Protein AF-A0A8H4KJX7-F1 (afdb_monomer_lite)

Secondary structure (DSSP, 8-state):
------PPPP----TTHHHHHHHHHHHHHHHHHHHHHHHHHHHHHHHHHHT-TTTGGGSHHHHGGGGGG-EEEEETTTTEEEEEEEEEEEEEE-TT--EETTEESTT--SGGGSPEE-SS-GGGGGSS--HHHHHHHHHHHHHH-SS-----SS-HHHHHHHHHHHHHHHHHHHHHHHHHHHHHHHHHH---------GGGG---EEEEEEEEEEGGGS-TT-SS---B--HHHHHHHHHHTT-EEEEEETTTTEEEEEETTEEEEEEEETTTEEEEEEEE-S----STTPPP--TTHHHHHTTEEE-TT--TTS---TTT--STTEEE-SSHHHHHHHHHHTT--HHHHHHHHTTGGG-----TTSS-TTSGGG--

Structure (mmCIF, N/CA/C/O backbone):
data_AF-A0A8H4KJX7-F1
#
_entry.id   AF-A0A8H4KJX7-F1
#
loop_
_atom_site.group_PDB
_atom_site.id
_atom_site.type_symbol
_atom_site.label_atom_id
_atom_site.label_alt_id
_atom_site.label_comp_id
_atom_site.label_asym_id
_atom_site.label_entity_id
_atom_site.label_seq_id
_atom_site.pdbx_PDB_ins_code
_atom_site.Cartn_x
_atom_site.Cartn_y
_atom_site.Cartn_z
_atom_site.occupancy
_atom_site.B_iso_or_equiv
_atom_site.auth_seq_id
_atom_site.auth_comp_id
_atom_site.auth_asym_id
_atom_site.auth_atom_id
_atom_site.pdbx_PDB_model_num
ATOM 1 N N . MET A 1 1 ? -43.373 -52.935 98.903 1.00 41.16 1 MET A N 1
ATOM 2 C CA . MET A 1 1 ? -42.764 -52.825 97.559 1.00 41.16 1 MET A CA 1
ATOM 3 C C . MET A 1 1 ? -43.385 -51.593 96.915 1.00 41.16 1 MET A C 1
ATOM 5 O O . MET A 1 1 ? -44.546 -51.647 96.556 1.00 41.16 1 MET A O 1
ATOM 9 N N . SER A 1 2 ? -42.853 -50.401 97.188 1.00 41.34 2 SER A N 1
ATOM 10 C CA . SER A 1 2 ? -41.809 -49.716 96.400 1.00 41.34 2 SER A CA 1
ATOM 11 C C . SER A 1 2 ? -42.133 -49.646 94.909 1.00 41.34 2 SER A C 1
ATOM 13 O O . SER A 1 2 ? -42.144 -50.689 94.260 1.00 41.34 2 SER A O 1
ATOM 15 N N . SER A 1 3 ? -42.398 -48.429 94.420 1.00 35.72 3 SER A N 1
ATOM 16 C CA . SER A 1 3 ? -41.686 -47.750 93.315 1.00 35.72 3 SER A CA 1
ATOM 17 C C . SER A 1 3 ? -42.506 -46.517 92.893 1.00 35.72 3 SER A C 1
ATOM 19 O O . SER A 1 3 ? -43.598 -46.672 92.365 1.00 35.72 3 SER A O 1
ATOM 21 N N . THR A 1 4 ? -42.218 -45.321 93.409 1.00 40.28 4 THR A N 1
ATOM 22 C CA . THR A 1 4 ? -41.305 -44.276 92.882 1.00 40.28 4 THR A CA 1
ATOM 23 C C . THR A 1 4 ? -41.868 -43.486 91.693 1.00 40.28 4 THR A C 1
ATOM 25 O O . THR A 1 4 ? -42.312 -44.037 90.694 1.00 40.28 4 THR A O 1
ATOM 28 N N . ALA A 1 5 ? -41.827 -42.166 91.872 1.00 51.06 5 ALA A N 1
ATOM 29 C CA . ALA A 1 5 ? -42.358 -41.093 91.048 1.00 51.06 5 ALA A CA 1
ATOM 30 C C . ALA A 1 5 ? -41.734 -40.956 89.650 1.00 51.06 5 ALA A C 1
ATOM 32 O O . ALA A 1 5 ? -40.592 -41.347 89.415 1.00 51.06 5 ALA A O 1
ATOM 33 N N . THR A 1 6 ? -42.427 -40.233 88.769 1.00 40.66 6 THR A N 1
ATOM 34 C CA . THR A 1 6 ? -41.765 -39.318 87.828 1.00 40.66 6 THR A CA 1
ATOM 35 C C . THR A 1 6 ? -42.706 -38.165 87.495 1.00 40.66 6 THR A C 1
ATOM 37 O O . THR A 1 6 ? -43.740 -38.337 86.857 1.00 40.66 6 THR A O 1
ATOM 40 N N . ALA A 1 7 ? -42.353 -36.990 88.012 1.00 46.81 7 ALA A N 1
ATOM 41 C CA . ALA A 1 7 ? -42.932 -35.714 87.636 1.00 46.81 7 ALA A CA 1
ATOM 42 C C . ALA A 1 7 ? -42.398 -35.319 86.253 1.00 46.81 7 ALA A C 1
ATOM 44 O O . ALA A 1 7 ? -41.195 -35.401 86.007 1.00 46.81 7 ALA A O 1
ATOM 45 N N . VAL A 1 8 ? -43.292 -34.885 85.370 1.00 43.03 8 VAL A N 1
ATOM 46 C CA . VAL A 1 8 ? -42.937 -34.209 84.120 1.00 43.03 8 VAL A CA 1
ATOM 47 C C . VAL A 1 8 ? -42.792 -32.723 84.452 1.00 43.03 8 VAL A C 1
ATOM 49 O O . VAL A 1 8 ? -43.757 -32.148 84.961 1.00 43.03 8 VAL A O 1
ATOM 52 N N . PRO A 1 9 ? -41.629 -32.086 84.232 1.00 46.81 9 PRO A N 1
ATOM 53 C CA . PRO A 1 9 ? -41.539 -30.646 84.333 1.00 46.81 9 PRO A CA 1
ATOM 54 C C . PRO A 1 9 ? -42.107 -30.032 83.053 1.00 46.81 9 PRO A C 1
ATOM 56 O O . PRO A 1 9 ? -41.718 -30.376 81.936 1.00 46.81 9 PRO A O 1
ATOM 59 N N . ASP A 1 10 ? -43.041 -29.116 83.254 1.00 43.88 10 ASP A N 1
ATOM 60 C CA . ASP A 1 10 ? -43.457 -28.129 82.274 1.00 43.88 10 ASP A CA 1
ATOM 61 C C . ASP A 1 10 ? -42.238 -27.255 81.933 1.00 43.88 10 ASP A C 1
ATOM 63 O O . ASP A 1 10 ? -41.620 -26.663 82.822 1.00 43.88 10 ASP A O 1
ATOM 67 N N . SER A 1 11 ? -41.835 -27.231 80.663 1.00 43.53 11 SER A N 1
ATOM 68 C CA . SER A 1 11 ? -40.740 -26.382 80.177 1.00 43.53 11 SER A CA 1
ATOM 69 C C . SER A 1 11 ? -41.329 -25.141 79.522 1.00 43.53 11 SER A C 1
ATOM 71 O O . SER A 1 11 ? -41.360 -24.984 78.306 1.00 43.53 11 SER A O 1
ATOM 73 N N . GLY A 1 12 ? -41.807 -24.238 80.374 1.00 48.34 12 GLY A N 1
ATOM 74 C CA . GLY A 1 12 ? -41.948 -22.836 80.021 1.00 48.34 12 GLY A CA 1
ATOM 75 C C . GLY A 1 12 ? -40.593 -22.128 80.111 1.00 48.34 12 GLY A C 1
ATOM 76 O O . GLY A 1 12 ? -39.916 -22.216 81.132 1.00 48.34 12 GLY A O 1
ATOM 77 N N . GLY A 1 13 ? -40.239 -21.375 79.066 1.00 46.69 13 GLY A N 1
ATOM 78 C CA . GLY A 1 13 ? -39.281 -20.266 79.158 1.00 46.69 13 GLY A CA 1
ATOM 79 C C . GLY A 1 13 ? -38.062 -20.364 78.239 1.00 46.69 13 GLY A C 1
ATOM 80 O O . GLY A 1 13 ? -37.118 -21.087 78.534 1.00 46.69 13 GLY A O 1
ATOM 81 N N . GLY A 1 14 ? -38.054 -19.551 77.174 1.00 43.34 14 GLY A N 1
ATOM 82 C CA . GLY A 1 14 ? -36.864 -19.329 76.339 1.00 43.34 14 GLY A CA 1
ATOM 83 C C . GLY A 1 14 ? -37.014 -18.415 75.108 1.00 43.34 14 GLY A C 1
ATOM 84 O O . GLY A 1 14 ? -36.043 -18.229 74.392 1.00 43.34 14 GLY A O 1
ATOM 85 N N . GLY A 1 15 ? -38.181 -17.821 74.834 1.00 49.75 15 GLY A N 1
ATOM 86 C CA . GLY A 1 15 ? -38.451 -17.077 73.586 1.00 49.75 15 GLY A CA 1
ATOM 87 C C . GLY A 1 15 ? -37.998 -15.611 73.560 1.00 49.75 15 GLY A C 1
ATOM 88 O O . GLY A 1 15 ? -38.807 -14.739 73.284 1.00 49.75 15 GLY A O 1
ATOM 89 N N . SER A 1 16 ? -36.746 -15.299 73.903 1.00 53.25 16 SER A N 1
ATOM 90 C CA . SER A 1 16 ? -36.233 -13.919 73.742 1.00 53.25 16 SER A CA 1
ATOM 91 C C . SER A 1 16 ? -34.770 -13.850 73.293 1.00 53.25 16 SER A C 1
ATOM 93 O O . SER A 1 16 ? -34.353 -12.880 72.662 1.00 53.25 16 SER A O 1
ATOM 95 N N . SER A 1 17 ? -33.979 -14.891 73.553 1.00 55.19 17 SER A N 1
ATOM 96 C CA . SER A 1 17 ? -32.623 -15.035 73.009 1.00 55.19 17 SER A CA 1
ATOM 97 C C . SER A 1 17 ? -32.609 -15.523 71.556 1.00 55.19 17 SER A C 1
ATOM 99 O O . SER A 1 17 ? -31.759 -15.067 70.792 1.00 55.19 17 SER A O 1
ATOM 101 N N . ASP A 1 18 ? -33.563 -16.374 71.166 1.00 65.31 18 ASP A N 1
ATOM 102 C CA . ASP A 1 18 ? -33.665 -16.896 69.796 1.00 65.31 18 ASP A CA 1
ATOM 103 C C . ASP A 1 18 ? -34.103 -15.809 68.806 1.00 65.31 18 ASP A C 1
ATOM 105 O O . ASP A 1 18 ? -33.448 -15.638 67.787 1.00 65.31 18 ASP A O 1
ATOM 109 N N . ASP A 1 19 ? -35.081 -14.967 69.153 1.00 73.69 19 ASP A N 1
ATOM 110 C CA . ASP A 1 19 ? -35.546 -13.871 68.284 1.00 73.69 19 ASP A CA 1
ATOM 111 C C . ASP A 1 19 ? -34.437 -12.857 67.955 1.00 73.69 19 ASP A C 1
ATOM 113 O O . ASP A 1 19 ? -34.322 -12.368 66.830 1.00 73.69 19 ASP A O 1
ATOM 117 N N . ASN A 1 20 ? -33.581 -12.542 68.935 1.00 78.81 20 ASN A N 1
ATOM 118 C CA . ASN A 1 20 ? -32.447 -11.639 68.735 1.00 78.81 20 ASN A CA 1
ATOM 119 C C . ASN A 1 20 ? -31.355 -12.288 67.876 1.00 78.81 20 ASN A C 1
ATOM 121 O O . ASN A 1 20 ? -30.760 -11.619 67.030 1.00 78.81 20 ASN A O 1
ATOM 125 N N . ALA A 1 21 ? -31.095 -13.583 68.070 1.00 83.56 21 ALA A N 1
ATOM 126 C CA . ALA A 1 21 ? -30.159 -14.333 67.243 1.00 83.56 21 ALA A CA 1
ATOM 127 C C . ALA A 1 21 ? -30.673 -14.463 65.800 1.00 83.56 21 ALA A C 1
ATOM 129 O O . ALA A 1 21 ? -29.915 -14.217 64.864 1.00 83.56 21 ALA A O 1
ATOM 130 N N . GLU A 1 22 ? -31.959 -14.755 65.608 1.00 83.94 22 GLU A N 1
ATOM 131 C CA . GLU A 1 22 ? -32.619 -14.817 64.303 1.00 83.94 22 GLU A CA 1
ATOM 132 C C . GLU A 1 22 ? -32.602 -13.464 63.586 1.00 83.94 22 GLU A C 1
ATOM 134 O O . GLU A 1 22 ? -32.264 -13.404 62.403 1.00 83.94 22 GLU A O 1
ATOM 139 N N . LEU A 1 23 ? -32.872 -12.363 64.298 1.00 88.00 23 LEU A N 1
ATOM 140 C CA . LEU A 1 23 ? -32.785 -11.012 63.743 1.00 88.00 23 LEU A CA 1
ATOM 141 C C . LEU A 1 23 ? -31.350 -10.676 63.310 1.00 88.00 23 LEU A C 1
ATOM 143 O O . LEU A 1 23 ? -31.140 -10.153 62.215 1.00 88.00 23 LEU A O 1
ATOM 147 N N . ILE A 1 24 ? -30.350 -10.999 64.138 1.00 88.31 24 ILE A N 1
ATOM 148 C CA . ILE A 1 24 ? -28.933 -10.783 63.811 1.00 88.31 24 ILE A CA 1
ATOM 149 C C . ILE A 1 24 ? -28.538 -11.617 62.589 1.00 88.31 24 ILE A C 1
ATOM 151 O O . ILE A 1 24 ? -27.906 -11.093 61.672 1.00 88.31 24 ILE A O 1
ATOM 155 N N . ILE A 1 25 ? -28.947 -12.885 62.530 1.00 89.62 25 ILE A N 1
ATOM 156 C CA . ILE A 1 25 ? -28.686 -13.769 61.388 1.00 89.62 25 ILE A CA 1
ATOM 157 C C . ILE A 1 25 ? -29.352 -13.220 60.123 1.00 89.62 25 ILE A C 1
ATOM 159 O O . ILE A 1 25 ? -28.708 -13.176 59.076 1.00 89.62 25 ILE A O 1
ATOM 163 N N . ALA A 1 26 ? -30.595 -12.741 60.205 1.00 89.38 26 ALA A N 1
ATOM 164 C CA . ALA A 1 26 ? -31.315 -12.163 59.074 1.00 89.38 26 ALA A CA 1
ATOM 165 C C . ALA A 1 26 ? -30.648 -10.878 58.555 1.00 89.38 26 ALA A C 1
ATOM 167 O O . ALA A 1 26 ? -30.474 -10.716 57.346 1.00 89.38 26 ALA A O 1
ATOM 168 N N . VAL A 1 27 ? -30.214 -9.986 59.453 1.00 91.69 27 VAL A N 1
ATOM 169 C CA . VAL A 1 27 ? -29.485 -8.760 59.088 1.00 91.69 27 VAL A CA 1
ATOM 170 C C . VAL A 1 27 ? -28.139 -9.100 58.447 1.00 91.69 27 VAL A C 1
ATOM 172 O O . VAL A 1 27 ? -27.794 -8.542 57.406 1.00 91.69 27 VAL A O 1
ATOM 175 N N . VAL A 1 28 ? -27.391 -10.047 59.017 1.00 93.88 28 VAL A N 1
ATOM 176 C CA . VAL A 1 28 ? -26.107 -10.500 58.460 1.00 93.88 28 VAL A CA 1
ATOM 177 C C . VAL A 1 28 ? -26.305 -11.152 57.089 1.00 93.88 28 VAL A C 1
ATOM 179 O O . VAL A 1 28 ? -25.575 -10.833 56.151 1.00 93.88 28 VAL A O 1
ATOM 182 N N . ALA A 1 29 ? -27.319 -12.004 56.932 1.00 93.56 29 ALA A N 1
ATOM 183 C CA . ALA A 1 29 ? -27.655 -12.634 55.658 1.00 93.56 29 ALA A CA 1
ATOM 184 C C . ALA A 1 29 ? -28.035 -11.598 54.589 1.00 93.56 29 ALA A C 1
ATOM 186 O O . ALA A 1 29 ? -27.579 -11.699 53.448 1.00 93.56 29 ALA A O 1
ATOM 187 N N . LEU A 1 30 ? -28.797 -10.563 54.959 1.00 93.50 30 LEU A N 1
ATOM 188 C CA . LEU A 1 30 ? -29.140 -9.459 54.064 1.00 93.50 30 LEU A CA 1
ATOM 189 C C . LEU A 1 30 ? -27.878 -8.731 53.587 1.00 93.50 30 LEU A C 1
ATOM 191 O O . LEU A 1 30 ? -27.696 -8.539 52.385 1.00 93.50 30 LEU A O 1
ATOM 195 N N . VAL A 1 31 ? -26.971 -8.389 54.504 1.00 94.75 31 VAL A N 1
ATOM 196 C CA . VAL A 1 31 ? -25.704 -7.724 54.166 1.00 94.75 31 VAL A CA 1
ATOM 197 C C . VAL A 1 31 ? -24.859 -8.589 53.229 1.00 94.75 31 VAL A C 1
ATOM 199 O O . VAL A 1 31 ? -24.378 -8.088 52.212 1.00 94.75 31 VAL A O 1
ATOM 202 N N . ILE A 1 32 ? -24.724 -9.889 53.516 1.00 94.50 32 ILE A N 1
ATOM 203 C CA . ILE A 1 32 ? -23.980 -10.831 52.664 1.00 94.50 32 ILE A CA 1
ATOM 204 C C . ILE A 1 32 ? -24.621 -10.929 51.275 1.00 94.50 32 ILE A C 1
ATOM 206 O O . ILE A 1 32 ? -23.902 -10.915 50.278 1.00 94.50 32 ILE A O 1
ATOM 210 N N . SER A 1 33 ? -25.953 -10.975 51.184 1.00 94.81 33 SER A N 1
ATOM 211 C CA . SER A 1 33 ? -26.663 -11.047 49.902 1.00 94.81 33 SER A CA 1
ATOM 212 C C . SER A 1 33 ? -26.452 -9.797 49.040 1.00 94.81 33 SER A C 1
ATOM 214 O O . SER A 1 33 ? -26.209 -9.917 47.840 1.00 94.81 33 SER A O 1
ATOM 216 N N . ILE A 1 34 ? -26.446 -8.604 49.646 1.00 95.44 34 ILE A N 1
ATOM 217 C CA . ILE A 1 34 ? -26.174 -7.339 48.951 1.00 95.44 34 ILE A CA 1
ATOM 218 C C . ILE A 1 34 ? -24.729 -7.312 48.447 1.00 95.44 34 ILE A C 1
ATOM 220 O O . ILE A 1 34 ? -24.482 -6.972 47.291 1.00 95.44 34 ILE A O 1
ATOM 224 N N . LEU A 1 35 ? -23.769 -7.712 49.285 1.00 94.56 35 LEU A N 1
ATOM 225 C CA . LEU A 1 35 ? -22.357 -7.792 48.906 1.00 94.56 35 LEU A CA 1
ATOM 226 C C . LEU A 1 35 ? -22.133 -8.790 47.765 1.00 94.56 35 LEU A C 1
ATOM 228 O O . LEU A 1 35 ? -21.472 -8.460 46.779 1.00 94.56 35 LEU A O 1
ATOM 232 N N . ALA A 1 36 ? -22.728 -9.979 47.863 1.00 94.94 36 ALA A N 1
ATOM 233 C CA . ALA A 1 36 ? -22.673 -10.994 46.819 1.00 94.94 36 ALA A CA 1
ATOM 234 C C . ALA A 1 36 ? -23.288 -10.488 45.506 1.00 94.94 36 ALA A C 1
ATOM 236 O O . ALA A 1 36 ? -22.715 -10.693 44.438 1.00 94.94 36 ALA A O 1
ATOM 237 N N . PHE A 1 37 ? -24.408 -9.767 45.581 1.00 94.00 37 PHE A N 1
ATOM 238 C CA . PHE A 1 37 ? -25.055 -9.170 44.417 1.00 94.00 37 PHE A CA 1
ATOM 239 C C . PHE A 1 37 ? -24.179 -8.105 43.744 1.00 94.00 37 PHE A C 1
ATOM 241 O O . PHE A 1 37 ? -24.021 -8.119 42.524 1.00 94.00 37 PHE A O 1
ATOM 248 N N . VAL A 1 38 ? -23.536 -7.225 44.519 1.00 92.88 38 VAL A N 1
ATOM 249 C CA . VAL A 1 38 ? -22.598 -6.222 43.984 1.00 92.88 38 VAL A CA 1
ATOM 250 C C . VAL A 1 38 ? -21.394 -6.890 43.316 1.00 92.88 38 VAL A C 1
ATOM 252 O O . VAL A 1 38 ? -21.005 -6.491 42.218 1.00 92.88 38 VAL A O 1
ATOM 255 N N . ILE A 1 39 ? -20.825 -7.929 43.934 1.00 93.12 39 ILE A N 1
ATOM 256 C CA . ILE A 1 39 ? -19.712 -8.689 43.349 1.00 93.12 39 ILE A CA 1
ATOM 257 C C . ILE A 1 39 ? -20.149 -9.359 42.043 1.00 93.12 39 ILE A C 1
ATOM 259 O O . ILE A 1 39 ? -19.426 -9.265 41.054 1.00 93.12 39 ILE A O 1
ATOM 263 N N . ALA A 1 40 ? -21.334 -9.970 42.004 1.00 92.88 40 ALA A N 1
ATOM 264 C CA . ALA A 1 40 ? -21.871 -10.588 40.795 1.00 92.88 40 ALA A CA 1
ATOM 265 C C . ALA A 1 40 ? -22.072 -9.561 39.667 1.00 92.88 40 ALA A C 1
ATOM 267 O O . ALA A 1 40 ? -21.720 -9.839 38.521 1.00 92.88 40 ALA A O 1
ATOM 268 N N . ILE A 1 41 ? -22.554 -8.350 39.981 1.00 89.25 41 ILE A N 1
ATOM 269 C CA . ILE A 1 41 ? -22.654 -7.254 39.006 1.00 89.25 41 ILE A CA 1
ATOM 270 C C . ILE A 1 41 ? -21.268 -6.856 38.498 1.00 89.25 41 ILE A C 1
ATOM 272 O O . ILE A 1 41 ? -21.082 -6.744 37.290 1.00 89.25 41 ILE A O 1
ATOM 276 N N . LEU A 1 42 ? -20.285 -6.660 39.381 1.00 85.81 42 LEU A N 1
ATOM 277 C CA . LEU A 1 42 ? -18.927 -6.288 38.976 1.00 85.81 42 LEU A CA 1
ATOM 278 C C . LEU A 1 42 ? -18.259 -7.380 38.132 1.00 85.81 42 LEU A C 1
ATOM 280 O O . LEU A 1 42 ? -17.605 -7.060 37.143 1.00 85.81 42 LEU A O 1
ATOM 284 N N . GLN A 1 43 ? -18.458 -8.654 38.475 1.00 88.06 43 GLN A N 1
ATOM 285 C CA . GLN A 1 43 ? -17.966 -9.793 37.698 1.00 88.06 43 GLN A CA 1
ATOM 286 C C . GLN A 1 43 ? -18.621 -9.851 36.316 1.00 88.06 43 GLN A C 1
ATOM 288 O O . GLN A 1 43 ? -17.917 -9.979 35.314 1.00 88.06 43 GLN A O 1
ATOM 293 N N . ALA A 1 44 ? -19.944 -9.680 36.241 1.00 82.31 44 ALA A N 1
ATOM 294 C CA . ALA A 1 44 ? -20.662 -9.608 34.973 1.00 82.31 44 ALA A CA 1
ATOM 295 C C . ALA A 1 44 ? -20.180 -8.421 34.125 1.00 82.31 44 ALA A C 1
ATOM 297 O O . ALA A 1 44 ? -19.955 -8.564 32.926 1.00 82.31 44 ALA A O 1
ATOM 298 N N . LEU A 1 45 ? -19.942 -7.261 34.743 1.00 78.19 45 LEU A N 1
ATOM 299 C CA . LEU A 1 45 ? -19.481 -6.051 34.062 1.00 78.19 45 LEU A CA 1
ATOM 300 C C . LEU A 1 45 ? -18.027 -6.187 33.580 1.00 78.19 45 LEU A C 1
ATOM 302 O O . LEU A 1 45 ? -17.707 -5.759 32.474 1.00 78.19 45 LEU A O 1
ATOM 306 N N . GLN A 1 46 ? -17.157 -6.846 34.350 1.00 77.44 46 GLN A N 1
ATOM 307 C CA . GLN A 1 46 ? -15.803 -7.199 33.912 1.00 77.44 46 GLN A CA 1
ATOM 308 C C . GLN A 1 46 ? -15.823 -8.164 32.720 1.00 77.44 46 GLN A C 1
ATOM 310 O O . GLN A 1 46 ? -15.126 -7.918 31.736 1.00 77.44 46 GLN A O 1
ATOM 315 N N . GLN A 1 47 ? -16.646 -9.216 32.761 1.00 74.50 47 GLN A N 1
ATOM 316 C CA . GLN A 1 47 ? -16.823 -10.143 31.633 1.00 74.50 47 GLN A CA 1
ATOM 317 C C . GLN A 1 47 ? -17.401 -9.439 30.393 1.00 74.50 47 GLN A C 1
ATOM 319 O O . GLN A 1 47 ? -16.997 -9.721 29.263 1.00 74.50 47 GLN A O 1
ATOM 324 N N . TYR A 1 48 ? -18.293 -8.473 30.609 1.00 68.69 48 TYR A N 1
ATOM 325 C CA . TYR A 1 48 ? -18.916 -7.655 29.573 1.00 68.69 48 TYR A CA 1
ATOM 326 C C . TYR A 1 48 ? -17.958 -6.622 28.944 1.00 68.69 48 TYR A C 1
ATOM 328 O O . TYR A 1 48 ? -17.998 -6.355 27.744 1.00 68.69 48 TYR A O 1
ATOM 336 N N . LEU A 1 49 ? -17.040 -6.044 29.724 1.00 66.31 49 LEU A N 1
ATOM 337 C CA . LEU A 1 49 ? -15.976 -5.187 29.187 1.00 66.31 49 LEU A CA 1
ATOM 338 C C . LEU A 1 49 ? -14.895 -6.008 28.475 1.00 66.31 49 LEU A C 1
ATOM 340 O O . LEU A 1 49 ? -14.366 -5.564 27.455 1.00 66.31 49 LEU A O 1
ATOM 344 N N . ALA A 1 50 ? -14.611 -7.219 28.959 1.00 63.47 50 ALA A N 1
ATOM 345 C CA . ALA A 1 50 ? -13.691 -8.150 28.310 1.00 63.47 50 ALA A CA 1
ATOM 346 C C . ALA A 1 50 ? -14.193 -8.625 26.935 1.00 63.47 50 ALA A C 1
ATOM 348 O O . ALA A 1 50 ? -13.389 -9.030 26.097 1.00 63.47 50 ALA A O 1
ATOM 349 N N . THR A 1 51 ? -15.499 -8.531 26.660 1.00 62.47 51 THR A N 1
ATOM 350 C CA . THR A 1 51 ? -16.075 -8.914 25.362 1.00 62.47 51 THR A CA 1
ATOM 351 C C . THR A 1 51 ? -15.723 -7.935 24.238 1.00 62.47 51 THR A C 1
ATOM 353 O O . THR A 1 51 ? -15.790 -8.313 23.070 1.00 62.47 51 THR A O 1
ATOM 356 N N . ALA A 1 52 ? -15.266 -6.714 24.550 1.00 63.03 52 ALA A N 1
ATOM 357 C CA . ALA A 1 52 ? -14.747 -5.752 23.570 1.00 63.03 52 ALA A CA 1
ATOM 358 C C . ALA A 1 52 ? -13.309 -6.095 23.122 1.00 63.03 52 ALA A C 1
ATOM 360 O O . ALA A 1 52 ? -12.404 -5.250 23.144 1.00 63.03 52 ALA A O 1
ATOM 361 N N . THR A 1 53 ? -13.090 -7.351 22.730 1.00 68.06 53 THR A N 1
ATOM 362 C CA . THR A 1 53 ? -11.807 -7.814 22.195 1.00 68.06 53 THR A CA 1
ATOM 363 C C . THR A 1 53 ? -11.430 -6.982 20.964 1.00 68.06 53 THR A C 1
ATOM 365 O O . THR A 1 53 ? -12.276 -6.654 20.134 1.00 68.06 53 THR A O 1
ATOM 368 N N . GLY A 1 54 ? -10.167 -6.548 20.883 1.00 74.31 54 GLY A N 1
ATOM 369 C CA . GLY A 1 54 ? -9.654 -5.814 19.721 1.00 74.31 54 GLY A CA 1
ATOM 370 C C . GLY A 1 54 ? -9.806 -4.298 19.711 1.00 74.31 54 GLY A C 1
ATOM 371 O O . GLY A 1 54 ? -9.265 -3.646 18.816 1.00 74.31 54 GLY A O 1
ATOM 372 N N . TRP A 1 55 ? -10.477 -3.694 20.698 1.00 82.12 55 TRP A N 1
ATOM 373 C CA . TRP A 1 55 ? -10.537 -2.229 20.758 1.00 82.12 55 TRP A CA 1
ATOM 374 C C . TRP A 1 55 ? -9.153 -1.597 20.953 1.00 82.12 55 TRP A C 1
ATOM 376 O O . TRP A 1 55 ? -8.821 -0.616 20.293 1.00 82.12 55 TRP A O 1
ATOM 386 N N . SER A 1 56 ? -8.324 -2.174 21.826 1.00 84.19 56 SER A N 1
ATOM 387 C CA . SER A 1 56 ? -6.938 -1.729 22.034 1.00 84.19 56 SER A CA 1
ATOM 388 C C . SER A 1 56 ? -6.098 -1.847 20.759 1.00 84.19 56 SER A C 1
ATOM 390 O O . SER A 1 56 ? -5.281 -0.972 20.474 1.00 84.19 56 SER A O 1
ATOM 392 N N . SER A 1 57 ? -6.358 -2.870 19.946 1.00 86.44 57 SER A N 1
ATOM 393 C CA . SER A 1 57 ? -5.720 -3.084 18.646 1.00 86.44 57 SER A CA 1
ATOM 394 C C . SER A 1 57 ? -6.125 -2.072 17.570 1.00 86.44 57 SER A C 1
ATOM 396 O O . SER A 1 57 ? -5.454 -1.971 16.547 1.00 86.44 57 SER A O 1
ATOM 398 N N . CYS A 1 58 ? -7.201 -1.313 17.788 1.00 89.12 58 CYS A N 1
ATOM 399 C CA . CYS A 1 58 ? -7.641 -0.222 16.915 1.00 89.12 58 CYS A CA 1
ATOM 400 C C . CYS A 1 58 ? -7.352 1.165 17.519 1.00 89.12 58 CYS A C 1
ATOM 402 O O . CYS A 1 58 ? -7.926 2.161 17.082 1.00 89.12 58 CYS A O 1
ATOM 404 N N . SER A 1 59 ? -6.493 1.237 18.537 1.00 89.62 59 SER A N 1
ATOM 405 C CA . SER A 1 59 ? -6.092 2.501 19.158 1.00 89.62 59 SER A CA 1
ATOM 406 C C . SER A 1 59 ? -5.199 3.343 18.242 1.00 89.62 59 SER A C 1
ATOM 408 O O . SER A 1 59 ? -4.611 2.846 17.277 1.00 89.62 59 SER A O 1
ATOM 410 N N . GLU A 1 60 ? -5.055 4.626 18.576 1.00 90.06 60 GLU A N 1
ATOM 411 C CA . GLU A 1 60 ? -4.173 5.556 17.863 1.00 90.06 60 GLU A CA 1
ATOM 412 C C . GLU A 1 60 ? -2.714 5.078 17.826 1.00 90.06 60 GLU A C 1
ATOM 414 O O . GLU A 1 60 ? -2.047 5.205 16.803 1.00 90.06 60 GLU A O 1
ATOM 419 N N . ALA A 1 61 ? -2.241 4.423 18.890 1.00 86.81 61 ALA A N 1
ATOM 420 C CA . ALA A 1 61 ? -0.902 3.839 18.936 1.00 86.81 61 ALA A CA 1
ATOM 421 C C . ALA A 1 61 ? -0.693 2.720 17.895 1.00 86.81 61 ALA A C 1
ATOM 423 O O . ALA A 1 61 ? 0.434 2.479 17.472 1.00 86.81 61 ALA A O 1
ATOM 424 N N . VAL A 1 62 ? -1.765 2.043 17.459 1.00 88.81 62 VAL A N 1
ATOM 425 C CA . VAL A 1 62 ? -1.683 0.927 16.505 1.00 88.81 62 VAL A CA 1
ATOM 426 C C . VAL A 1 62 ? -2.006 1.371 15.082 1.00 88.81 62 VAL A C 1
ATOM 428 O O . VAL A 1 62 ? -1.261 1.045 14.165 1.00 88.81 62 VAL A O 1
ATOM 431 N N . ILE A 1 63 ? -3.099 2.102 14.857 1.00 91.06 63 ILE A N 1
ATOM 432 C CA . ILE A 1 63 ? -3.555 2.470 13.501 1.00 91.06 63 ILE A CA 1
ATOM 433 C C . ILE A 1 63 ? -3.474 3.973 13.202 1.00 91.06 63 ILE A C 1
ATOM 435 O O . ILE A 1 63 ? -3.966 4.430 12.170 1.00 91.06 63 ILE A O 1
ATOM 439 N N . GLY A 1 64 ? -2.844 4.755 14.081 1.00 90.81 64 GLY A N 1
ATOM 440 C CA . GLY A 1 64 ? -2.667 6.194 13.900 1.00 90.81 64 GLY A CA 1
ATOM 441 C C . GLY A 1 64 ? -4.002 6.928 13.793 1.00 90.81 64 GLY A C 1
ATOM 442 O O . GLY A 1 64 ? -4.978 6.605 14.482 1.00 90.81 64 GLY A O 1
ATOM 443 N N . LYS A 1 65 ? -4.082 7.885 12.864 1.00 93.69 65 LYS A N 1
ATOM 444 C CA . LYS A 1 65 ? -5.288 8.696 12.617 1.00 93.69 65 LYS A CA 1
ATOM 445 C C . LYS A 1 65 ? -6.519 7.876 12.198 1.00 93.69 65 LYS A C 1
ATOM 447 O O . LYS A 1 65 ? -7.635 8.391 12.257 1.00 93.69 65 LYS A O 1
ATOM 452 N N . TRP A 1 66 ? -6.357 6.598 11.833 1.00 94.69 66 TRP A N 1
ATOM 453 C CA . TRP A 1 66 ? -7.473 5.712 11.479 1.00 94.69 66 TRP A CA 1
ATOM 454 C C . TRP A 1 66 ? -8.319 5.268 12.672 1.00 94.69 66 TRP A C 1
ATOM 456 O O . TRP A 1 66 ? -9.431 4.782 12.467 1.00 94.69 66 TRP A O 1
ATOM 466 N N . HIS A 1 67 ? -7.854 5.482 13.907 1.00 92.75 67 HIS A N 1
ATOM 467 C CA . HIS A 1 67 ? -8.666 5.231 15.100 1.00 92.75 67 HIS A CA 1
ATOM 468 C C . HIS A 1 67 ? -9.957 6.069 15.106 1.00 92.75 67 HIS A C 1
ATOM 470 O O . HIS A 1 67 ? -10.970 5.625 15.635 1.00 92.75 67 HIS A O 1
ATOM 476 N N . ASN A 1 68 ? -9.960 7.228 14.433 1.00 93.00 68 ASN A N 1
ATOM 477 C CA . ASN A 1 68 ? -11.148 8.066 14.242 1.00 93.00 68 ASN A CA 1
ATOM 478 C C . ASN A 1 68 ? -12.262 7.366 13.443 1.00 93.00 68 ASN A C 1
ATOM 480 O O . ASN A 1 68 ? -13.424 7.763 13.507 1.00 93.00 68 ASN A O 1
ATOM 484 N N . PHE A 1 69 ? -11.918 6.325 12.679 1.00 91.81 69 PHE A N 1
ATOM 485 C CA . PHE A 1 69 ? -12.869 5.497 11.934 1.00 91.81 69 PHE A CA 1
ATOM 486 C C . PHE A 1 69 ? -13.222 4.197 12.672 1.00 91.81 69 PHE A C 1
ATOM 488 O O . PHE A 1 69 ? -14.034 3.410 12.180 1.00 91.81 69 PHE A O 1
ATOM 495 N N . ALA A 1 70 ? -12.635 3.964 13.851 1.00 91.94 70 ALA A N 1
ATOM 496 C CA . ALA A 1 70 ? -12.980 2.850 14.716 1.00 91.94 70 ALA A CA 1
ATOM 497 C C . ALA A 1 70 ? -14.150 3.228 15.634 1.00 91.94 70 ALA A C 1
ATOM 499 O O . ALA A 1 70 ? -14.193 4.304 16.227 1.00 91.94 70 ALA A O 1
ATOM 500 N N . ARG A 1 71 ? -15.125 2.329 15.771 1.00 90.94 71 ARG A N 1
ATOM 501 C CA . ARG A 1 71 ? -16.305 2.534 16.614 1.00 90.94 71 ARG A CA 1
ATOM 502 C C . ARG A 1 71 ? -16.783 1.244 17.251 1.00 90.94 71 ARG A C 1
ATOM 504 O O . ARG A 1 71 ? -16.709 0.174 16.650 1.00 90.94 71 ARG A O 1
ATOM 511 N N . ARG A 1 72 ? -17.333 1.365 18.455 1.00 88.88 72 ARG A N 1
ATOM 512 C CA . ARG A 1 72 ? -18.021 0.268 19.139 1.00 88.88 72 ARG A CA 1
ATOM 513 C C . ARG A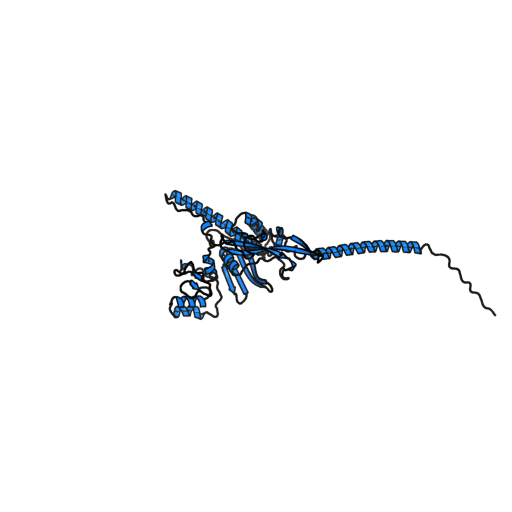 1 72 ? -19.499 0.320 18.782 1.00 88.88 72 ARG A C 1
ATOM 515 O O . ARG A 1 72 ? -20.133 1.362 18.940 1.00 88.88 72 ARG A O 1
ATOM 522 N N . LYS A 1 73 ? -20.050 -0.788 18.296 1.00 87.12 73 LYS A N 1
ATOM 523 C CA . LYS A 1 73 ? -21.477 -0.931 18.002 1.00 87.12 73 LYS A CA 1
ATOM 524 C C . LYS A 1 73 ? -22.078 -1.951 18.961 1.00 87.12 73 LYS A C 1
ATOM 526 O O . LYS A 1 73 ? -21.591 -3.070 19.039 1.00 87.12 73 LYS A O 1
ATOM 531 N N . MET A 1 74 ? -23.145 -1.581 19.667 1.00 83.38 74 MET A N 1
ATOM 532 C CA . MET A 1 74 ? -23.877 -2.536 20.499 1.00 83.38 74 MET A CA 1
ATOM 533 C C . MET A 1 74 ? -24.673 -3.505 19.617 1.00 83.38 74 MET A C 1
ATOM 535 O O . MET A 1 74 ? -25.440 -3.075 18.748 1.00 83.38 74 MET A O 1
ATOM 539 N N . VAL A 1 75 ? -24.491 -4.803 19.842 1.00 85.44 75 VAL A N 1
ATOM 540 C CA . VAL A 1 75 ? -25.243 -5.890 19.212 1.00 85.44 75 VAL A CA 1
ATOM 541 C C . VAL A 1 75 ? -26.204 -6.444 20.255 1.00 85.44 75 VAL A C 1
ATOM 543 O O . VAL A 1 75 ? -25.851 -7.293 21.068 1.00 85.44 75 VAL A O 1
ATOM 546 N N . TRP A 1 76 ? -27.434 -5.930 20.249 1.00 83.75 76 TRP A N 1
ATOM 547 C CA . TRP A 1 76 ? -28.457 -6.274 21.243 1.00 83.75 76 TRP A CA 1
ATOM 548 C C . TRP A 1 76 ? -28.859 -7.752 21.235 1.00 83.75 76 TRP A C 1
ATOM 550 O O . TRP A 1 76 ? -29.218 -8.281 22.278 1.00 83.75 76 TRP A O 1
ATOM 560 N N . THR A 1 77 ? -28.763 -8.428 20.087 1.00 84.69 77 THR A N 1
ATOM 561 C CA . THR A 1 77 ? -29.110 -9.853 19.940 1.00 84.69 77 THR A CA 1
ATOM 562 C C . THR A 1 77 ? -28.151 -10.784 20.674 1.00 84.69 77 THR A C 1
ATOM 564 O O . THR A 1 77 ? -28.561 -11.841 21.131 1.00 84.69 77 THR A O 1
ATOM 567 N N . GLU A 1 78 ? -26.885 -10.390 20.792 1.00 81.25 78 GLU A N 1
ATOM 568 C CA . GLU A 1 78 ? -25.823 -11.173 21.438 1.00 81.25 78 GLU A CA 1
ATOM 569 C C . GLU A 1 78 ? -25.365 -10.530 22.756 1.00 81.25 78 GLU A C 1
ATOM 571 O O . GLU A 1 78 ? -24.419 -11.003 23.376 1.00 81.25 78 GLU A O 1
ATOM 576 N N . LEU A 1 79 ? -26.024 -9.434 23.161 1.00 83.25 79 LEU A N 1
ATOM 577 C CA . LEU A 1 79 ? -25.694 -8.604 24.318 1.00 83.25 79 LEU A CA 1
ATOM 578 C C . LEU A 1 79 ? -24.181 -8.321 24.432 1.00 83.25 79 LEU A C 1
ATOM 580 O O . LEU A 1 79 ? -23.583 -8.505 25.489 1.00 83.25 79 LEU A O 1
ATOM 584 N N . ARG A 1 80 ? -23.551 -7.879 23.336 1.00 82.31 80 ARG A N 1
ATOM 585 C CA . ARG A 1 80 ? -22.113 -7.557 23.302 1.00 82.31 80 ARG A CA 1
ATOM 586 C C . ARG A 1 80 ? -21.791 -6.378 22.393 1.00 82.31 80 ARG A C 1
ATOM 588 O O . ARG A 1 80 ? -22.591 -5.997 21.538 1.00 82.31 80 ARG A O 1
ATOM 595 N N . PHE A 1 81 ? -20.588 -5.830 22.540 1.00 82.94 81 PHE A N 1
ATOM 596 C CA . PHE A 1 81 ? -20.056 -4.838 21.609 1.00 82.94 81 PHE A CA 1
ATOM 597 C C . PHE A 1 81 ? -19.304 -5.502 20.456 1.00 82.94 81 PHE A C 1
ATOM 599 O O . PHE A 1 81 ? -18.414 -6.316 20.675 1.00 82.94 81 PHE A O 1
ATOM 606 N N . ASP A 1 82 ? -19.622 -5.079 19.237 1.00 87.00 82 ASP A N 1
ATOM 607 C CA . ASP A 1 82 ? -18.830 -5.335 18.038 1.00 87.00 82 ASP A CA 1
ATOM 608 C C . ASP A 1 82 ? -17.889 -4.145 17.795 1.00 87.00 82 ASP A C 1
ATOM 610 O O . ASP A 1 82 ? -18.312 -2.979 17.780 1.00 87.00 82 ASP A O 1
ATOM 614 N N . VAL A 1 83 ? -16.598 -4.430 17.634 1.00 90.44 83 VAL A N 1
ATOM 615 C CA . VAL A 1 83 ? -15.576 -3.431 17.311 1.00 90.44 83 VAL A CA 1
ATOM 616 C C . VAL A 1 83 ? -15.466 -3.332 15.798 1.00 90.44 83 VAL A C 1
ATOM 618 O O . VAL A 1 83 ? -14.984 -4.240 15.126 1.00 90.44 83 VAL A O 1
ATOM 621 N N . GLN A 1 84 ? -15.896 -2.200 15.252 1.00 92.94 84 GLN A N 1
ATOM 622 C CA . GLN A 1 84 ? -15.866 -1.942 13.819 1.00 92.94 84 GLN A CA 1
ATOM 623 C C . GLN A 1 84 ? -14.761 -0.952 13.510 1.00 92.94 84 GLN A C 1
ATOM 625 O O . GLN A 1 84 ? -14.664 0.084 14.160 1.00 92.94 84 GLN A O 1
ATOM 630 N N . PHE A 1 85 ? -13.957 -1.249 12.502 1.00 93.19 85 PHE A N 1
ATOM 631 C CA . PHE A 1 85 ? -12.857 -0.398 12.071 1.00 93.19 85 PHE A CA 1
ATOM 632 C C . PHE A 1 85 ? -12.818 -0.327 10.550 1.00 93.19 85 PHE A C 1
ATOM 634 O O . PHE A 1 85 ? -13.448 -1.122 9.848 1.00 93.19 85 PHE A O 1
ATOM 641 N N . GLU A 1 86 ? -12.075 0.637 10.029 1.00 94.56 86 GLU A N 1
ATOM 642 C CA . GLU A 1 86 ? -11.810 0.753 8.603 1.00 94.56 86 GLU A CA 1
ATOM 643 C C . GLU A 1 86 ? -10.338 0.455 8.336 1.00 94.56 86 GLU A C 1
ATOM 645 O O . GLU A 1 86 ? -9.464 0.858 9.098 1.00 94.56 86 GLU A O 1
ATOM 650 N N . ALA A 1 87 ? -10.068 -0.272 7.255 1.00 94.69 87 ALA A N 1
ATOM 651 C CA . ALA A 1 87 ? -8.720 -0.549 6.780 1.00 94.69 87 ALA A CA 1
ATOM 652 C C . ALA A 1 87 ? -8.618 -0.215 5.286 1.00 94.69 87 ALA A C 1
ATOM 654 O O . ALA A 1 87 ? -9.605 -0.377 4.553 1.00 94.69 87 ALA A O 1
ATOM 655 N N . PRO A 1 88 ? -7.453 0.247 4.805 1.00 96.62 88 PRO A N 1
ATOM 656 C CA . PRO A 1 88 ? -7.313 0.653 3.418 1.00 96.62 88 PRO A CA 1
ATOM 657 C C . PRO A 1 88 ? -7.269 -0.557 2.483 1.00 96.62 88 PRO A C 1
ATOM 659 O O . PRO A 1 88 ? -6.583 -1.554 2.727 1.00 96.62 88 PRO A O 1
ATOM 662 N N . VAL A 1 89 ? -7.976 -0.432 1.365 1.00 96.69 89 VAL A N 1
ATOM 663 C CA . VAL A 1 89 ? -7.760 -1.229 0.161 1.00 96.69 89 VAL A CA 1
ATOM 664 C C . VAL A 1 89 ? -6.915 -0.386 -0.780 1.00 96.69 89 VAL A C 1
ATOM 666 O O . VAL A 1 89 ? -7.410 0.607 -1.306 1.00 96.69 89 VAL A O 1
ATOM 669 N N . ILE A 1 90 ? -5.646 -0.749 -0.943 1.00 97.31 90 ILE A N 1
ATOM 670 C CA . ILE A 1 90 ? -4.636 0.029 -1.665 1.00 97.31 90 ILE A CA 1
ATOM 671 C C . ILE A 1 90 ? -4.457 -0.558 -3.061 1.00 97.31 90 ILE A C 1
ATOM 673 O O . ILE A 1 90 ? -4.231 -1.762 -3.217 1.00 97.31 90 ILE A O 1
ATOM 677 N N . PHE A 1 91 ? -4.530 0.291 -4.077 1.00 95.12 91 PHE A N 1
ATOM 678 C CA . PHE A 1 91 ? -4.384 -0.102 -5.472 1.00 95.12 91 PHE A CA 1
ATOM 679 C C . PHE A 1 91 ? -3.712 1.000 -6.286 1.00 95.12 91 PHE A C 1
ATOM 681 O O . PHE A 1 91 ? -3.556 2.127 -5.828 1.00 95.12 91 PHE A O 1
ATOM 688 N N . VAL A 1 92 ? -3.293 0.670 -7.503 1.00 91.75 92 VAL A N 1
ATOM 689 C CA . VAL A 1 92 ? -2.538 1.583 -8.363 1.00 91.75 92 VAL A CA 1
ATOM 690 C C . VAL A 1 92 ? -3.225 1.709 -9.715 1.00 91.75 92 VAL A C 1
ATOM 692 O O . VAL A 1 92 ? -3.378 0.725 -10.449 1.00 91.75 92 VAL A O 1
ATOM 695 N N . ALA A 1 93 ? -3.611 2.933 -10.065 1.00 90.81 93 ALA A N 1
ATOM 696 C CA . ALA A 1 93 ? -4.401 3.227 -11.254 1.00 90.81 93 ALA A CA 1
ATOM 697 C C . ALA A 1 93 ? -4.023 4.580 -11.874 1.00 90.81 93 ALA A C 1
ATOM 699 O O . ALA A 1 93 ? -3.250 5.353 -11.312 1.00 90.81 93 ALA A O 1
ATOM 700 N N . ARG A 1 94 ? -4.565 4.863 -13.063 1.00 88.69 94 ARG A N 1
ATOM 701 C CA . ARG A 1 94 ? -4.429 6.184 -13.695 1.00 88.69 94 ARG A CA 1
ATOM 702 C C . ARG A 1 94 ? -5.195 7.234 -12.881 1.00 88.69 94 ARG A C 1
ATOM 704 O O . ARG A 1 94 ? -6.262 6.892 -12.376 1.00 88.69 94 ARG A O 1
ATOM 711 N N . PRO A 1 95 ? -4.752 8.501 -12.811 1.00 86.94 95 PRO A N 1
ATOM 712 C CA . PRO A 1 95 ? -5.466 9.554 -12.075 1.00 86.94 95 PRO A CA 1
ATOM 713 C C . PRO A 1 95 ? -6.947 9.717 -12.465 1.00 86.94 95 PRO A C 1
ATOM 715 O O . PRO A 1 95 ? -7.790 9.982 -11.605 1.00 86.94 95 PRO A O 1
ATOM 718 N N . SER A 1 96 ? -7.274 9.485 -13.741 1.00 86.19 96 SER A N 1
ATOM 719 C CA . SER A 1 96 ? -8.631 9.540 -14.303 1.00 86.19 96 SER A CA 1
ATOM 720 C C . SER A 1 96 ? -9.507 8.318 -13.996 1.00 86.19 96 SER A C 1
ATOM 722 O O . SER A 1 96 ? -10.649 8.253 -14.443 1.00 86.19 96 SER A O 1
ATOM 724 N N . ASN A 1 97 ? -9.002 7.332 -13.252 1.00 88.38 97 ASN A N 1
ATOM 725 C CA . ASN A 1 97 ? -9.744 6.118 -12.943 1.00 88.38 97 ASN A CA 1
ATOM 726 C C . ASN A 1 97 ? -10.923 6.398 -11.997 1.00 88.38 97 ASN A C 1
ATOM 728 O O . ASN A 1 97 ? -10.737 6.951 -10.914 1.00 88.38 97 ASN A O 1
ATOM 732 N N . THR A 1 98 ? -12.119 5.959 -12.391 1.00 88.44 98 THR A N 1
ATOM 733 C CA . THR A 1 98 ? -13.367 6.125 -11.623 1.00 88.44 98 THR A CA 1
ATOM 734 C C . THR A 1 98 ? -13.819 4.847 -10.918 1.00 88.44 98 THR A C 1
ATOM 736 O O . THR A 1 98 ? -14.672 4.898 -10.040 1.00 88.44 98 THR A O 1
ATOM 739 N N . ARG A 1 99 ? -13.242 3.685 -11.254 1.00 88.69 99 ARG A N 1
ATOM 740 C CA . ARG A 1 99 ? -13.663 2.386 -10.712 1.00 88.69 99 ARG A CA 1
ATOM 741 C C . ARG A 1 99 ? -12.571 1.742 -9.870 1.00 88.69 99 ARG A C 1
ATOM 743 O O . ARG A 1 99 ? -11.512 1.391 -10.384 1.00 88.69 99 ARG A O 1
ATOM 750 N N . GLY A 1 100 ? -12.842 1.564 -8.581 1.00 89.31 100 GLY A N 1
ATOM 751 C CA . GLY A 1 100 ? -11.933 0.930 -7.631 1.00 89.31 100 GLY A CA 1
ATOM 752 C C . GLY A 1 100 ? -12.357 -0.495 -7.250 1.00 89.31 100 GLY A C 1
ATOM 753 O O . GLY A 1 100 ? -13.425 -0.966 -7.659 1.00 89.31 100 GLY A O 1
ATOM 754 N N . PRO A 1 101 ? -11.551 -1.188 -6.426 1.00 89.81 101 PRO A N 1
ATOM 755 C CA . PRO A 1 101 ? -11.869 -2.522 -5.909 1.00 89.81 101 PRO A CA 1
ATOM 756 C C . PRO A 1 101 ? -13.190 -2.626 -5.126 1.00 89.81 101 PRO A C 1
ATOM 758 O O . PRO A 1 101 ? -13.781 -3.701 -5.074 1.00 89.81 101 PRO A O 1
ATOM 761 N N . LEU A 1 102 ? -13.667 -1.535 -4.513 1.00 88.94 102 LEU A N 1
ATOM 762 C CA . LEU A 1 102 ? -14.938 -1.485 -3.773 1.00 88.94 102 LEU A CA 1
ATOM 763 C C . LEU A 1 102 ? -16.115 -0.927 -4.593 1.00 88.94 102 LEU A C 1
ATOM 765 O O . LEU A 1 102 ? -17.191 -0.705 -4.033 1.00 88.94 102 LEU A O 1
ATOM 769 N N . GLY A 1 103 ? -15.932 -0.725 -5.901 1.00 87.19 103 GLY A N 1
ATOM 770 C CA . GLY A 1 103 ? -16.964 -0.235 -6.816 1.00 87.19 103 GLY A CA 1
ATOM 771 C C . GLY A 1 103 ? -16.620 1.099 -7.476 1.00 87.19 103 GLY A C 1
ATOM 772 O O . GLY A 1 103 ? -15.500 1.601 -7.365 1.00 87.19 103 GLY A O 1
ATOM 773 N N . ASP A 1 104 ? -17.599 1.632 -8.205 1.00 85.25 104 ASP A N 1
ATOM 774 C CA . ASP A 1 104 ? -17.514 2.920 -8.896 1.00 85.25 104 ASP A CA 1
ATOM 775 C C . ASP A 1 104 ? -17.636 4.086 -7.905 1.00 85.25 104 ASP A C 1
ATOM 777 O O . ASP A 1 104 ? -18.533 4.099 -7.056 1.00 85.25 104 ASP A O 1
ATOM 781 N N . ASP A 1 105 ? -16.738 5.057 -8.037 1.00 83.69 105 ASP A N 1
ATOM 782 C CA . ASP A 1 105 ? -16.689 6.280 -7.242 1.00 83.69 105 ASP A CA 1
ATOM 783 C C . ASP A 1 105 ? -17.958 7.126 -7.420 1.00 83.69 105 ASP A C 1
ATOM 785 O O . ASP A 1 105 ? -18.514 7.630 -6.444 1.00 83.69 105 ASP A O 1
ATOM 789 N N . ALA A 1 106 ? -18.490 7.205 -8.645 1.00 78.94 106 ALA A N 1
ATOM 790 C CA . ALA A 1 106 ? -19.687 7.993 -8.946 1.00 78.94 106 ALA A CA 1
ATOM 791 C C . ALA A 1 106 ? -20.963 7.404 -8.318 1.00 78.94 106 ALA A C 1
ATOM 793 O O . ALA A 1 106 ? -21.927 8.122 -8.052 1.00 78.94 106 ALA A O 1
ATOM 794 N N . LEU A 1 107 ? -20.974 6.093 -8.062 1.00 78.88 107 LEU A N 1
ATOM 795 C CA . LEU A 1 107 ? -22.114 5.371 -7.488 1.00 78.88 107 LEU A CA 1
ATOM 796 C C . LEU A 1 107 ? -21.969 5.145 -5.974 1.00 78.88 107 LEU A C 1
ATOM 798 O O . LEU A 1 107 ? -22.858 4.568 -5.334 1.00 78.88 107 LEU A O 1
ATOM 802 N N . ALA A 1 108 ? -20.858 5.584 -5.378 1.00 80.00 108 ALA A N 1
ATOM 803 C CA . ALA A 1 108 ? -20.581 5.415 -3.963 1.00 80.00 108 ALA A CA 1
ATOM 804 C C . ALA A 1 108 ? -21.465 6.341 -3.109 1.00 80.00 108 ALA A C 1
ATOM 806 O O . ALA A 1 108 ? -21.171 7.517 -2.908 1.00 80.00 108 ALA A O 1
ATOM 807 N N . LYS A 1 109 ? -22.541 5.783 -2.536 1.00 77.00 109 LYS A N 1
ATOM 808 C CA . LYS A 1 109 ? -23.382 6.481 -1.539 1.00 77.00 109 LYS A CA 1
ATOM 809 C C . LYS A 1 109 ? -22.658 6.747 -0.215 1.00 77.00 109 LYS A C 1
ATOM 811 O O . LYS A 1 109 ? -23.046 7.639 0.527 1.00 77.00 109 LYS A O 1
ATOM 816 N N . ASP A 1 110 ? -21.654 5.935 0.099 1.00 82.44 110 ASP A N 1
ATOM 817 C CA . ASP A 1 110 ? -20.897 5.988 1.348 1.00 82.44 110 ASP A CA 1
ATOM 818 C C . ASP A 1 110 ? -19.511 6.584 1.073 1.00 82.44 110 ASP A C 1
ATOM 820 O O . ASP A 1 110 ? -18.791 6.099 0.196 1.00 82.44 110 ASP A O 1
ATOM 824 N N . GLU A 1 111 ? -19.117 7.608 1.833 1.00 83.12 111 GLU A N 1
ATOM 825 C CA . GLU A 1 111 ? -17.795 8.235 1.720 1.00 83.12 111 GLU A CA 1
ATOM 826 C C . GLU A 1 111 ? -16.634 7.265 1.967 1.00 83.12 111 GLU A C 1
ATOM 828 O O . GLU A 1 111 ? -15.510 7.532 1.545 1.00 83.12 111 GLU A O 1
ATOM 833 N N . SER A 1 112 ? -16.861 6.148 2.661 1.00 79.25 112 SER A N 1
ATOM 834 C CA . SER A 1 112 ? -15.840 5.106 2.834 1.00 79.25 112 SER A CA 1
ATOM 835 C C . SER A 1 112 ? -15.482 4.412 1.517 1.00 79.25 112 SER A C 1
ATOM 837 O O . SER A 1 112 ? -14.341 3.994 1.320 1.00 79.25 112 SER A O 1
ATOM 839 N N . LYS A 1 113 ? -16.425 4.356 0.570 1.00 83.69 113 LYS A N 1
ATOM 840 C CA . LYS A 1 113 ? -16.245 3.699 -0.729 1.00 83.69 113 LYS A CA 1
ATOM 841 C C . LYS A 1 113 ? -15.684 4.620 -1.809 1.00 83.69 113 LYS A C 1
ATOM 843 O O . LYS A 1 113 ? -15.359 4.127 -2.887 1.00 83.69 113 LYS A O 1
ATOM 848 N N . LYS A 1 114 ? -15.547 5.920 -1.541 1.00 90.75 114 LYS A N 1
ATOM 849 C CA . LYS A 1 114 ? -14.952 6.859 -2.496 1.00 90.75 114 LYS A CA 1
ATOM 850 C C . LYS A 1 114 ? -13.468 6.581 -2.704 1.00 90.75 114 LYS A C 1
ATOM 852 O O . LYS A 1 114 ? -12.769 6.155 -1.781 1.00 90.75 114 LYS A O 1
ATOM 857 N N . ILE A 1 115 ? -12.997 6.817 -3.923 1.00 93.12 115 ILE A N 1
ATOM 858 C CA . ILE A 1 115 ? -11.591 6.654 -4.285 1.00 93.12 115 ILE A CA 1
ATOM 859 C C . ILE A 1 115 ? -10.808 7.858 -3.770 1.00 93.12 115 ILE A C 1
ATOM 861 O O . ILE A 1 115 ? -11.001 8.990 -4.207 1.00 93.12 115 ILE A O 1
ATOM 865 N N . ILE A 1 116 ? -9.876 7.597 -2.861 1.00 93.88 116 ILE A N 1
ATOM 866 C CA . ILE A 1 116 ? -8.953 8.601 -2.344 1.00 93.88 116 ILE A CA 1
ATOM 867 C C . ILE A 1 116 ? -7.654 8.494 -3.139 1.00 93.88 116 ILE A C 1
ATOM 869 O O . ILE A 1 116 ? -7.014 7.440 -3.169 1.00 93.88 116 ILE A O 1
ATOM 873 N N . ARG A 1 117 ? -7.274 9.591 -3.792 1.00 93.44 117 ARG A N 1
ATOM 874 C CA . ARG A 1 117 ? -6.013 9.728 -4.526 1.00 93.44 117 ARG A CA 1
ATOM 875 C C . ARG A 1 117 ? -4.920 10.131 -3.542 1.00 93.44 117 ARG A C 1
ATOM 877 O O . ARG A 1 117 ? -5.073 11.133 -2.850 1.00 93.44 117 ARG A O 1
ATOM 884 N N . LEU A 1 118 ? -3.855 9.336 -3.451 1.00 93.31 118 LEU A N 1
ATOM 885 C CA . LEU A 1 118 ? -2.688 9.650 -2.628 1.00 93.31 118 LEU A CA 1
ATOM 886 C C . LEU A 1 118 ? -1.694 10.432 -3.485 1.00 93.31 118 LEU A C 1
ATOM 888 O O . LEU A 1 118 ? -0.742 9.859 -4.001 1.00 93.31 118 LEU A O 1
ATOM 892 N N . ASP A 1 119 ? -1.984 11.708 -3.717 1.00 88.94 119 ASP A N 1
ATOM 893 C CA . ASP A 1 119 ? -1.239 12.607 -4.604 1.00 88.94 119 ASP A CA 1
ATOM 894 C C . ASP A 1 119 ? -0.372 13.630 -3.857 1.00 88.94 119 ASP A C 1
ATOM 896 O O . ASP A 1 119 ? 0.234 14.498 -4.485 1.00 88.94 119 ASP A O 1
ATOM 900 N N . GLY A 1 120 ? -0.286 13.519 -2.529 1.00 87.56 120 GLY A N 1
ATOM 901 C CA . GLY A 1 120 ? 0.468 14.444 -1.686 1.00 87.56 120 GLY A CA 1
ATOM 902 C C . GLY A 1 120 ? -0.329 15.683 -1.273 1.00 87.56 120 GLY A C 1
ATOM 903 O O . GLY A 1 120 ? 0.219 16.541 -0.582 1.00 87.56 120 GLY A O 1
ATOM 904 N N . SER A 1 121 ? -1.603 15.794 -1.669 1.00 88.38 121 SER A N 1
ATOM 905 C CA . SER A 1 121 ? -2.460 16.918 -1.287 1.00 88.38 121 SER A CA 1
ATOM 906 C C . SER A 1 121 ? -2.677 16.981 0.231 1.00 88.38 121 SER A C 1
ATOM 908 O O . SER A 1 121 ? -2.693 15.935 0.889 1.00 88.38 121 SER A O 1
ATOM 910 N N . PRO A 1 122 ? -2.940 18.172 0.805 1.00 88.56 122 PRO A N 1
ATOM 911 C CA . PRO A 1 122 ? -3.167 18.330 2.243 1.00 88.56 122 PRO A CA 1
ATOM 912 C C . PRO A 1 122 ? -4.249 17.400 2.820 1.00 88.56 122 PRO A C 1
ATOM 914 O O . PRO A 1 122 ? -4.108 16.895 3.933 1.00 88.56 122 PRO A O 1
ATOM 917 N N . ASP A 1 123 ? -5.285 17.091 2.034 1.00 90.62 123 ASP A N 1
ATOM 918 C CA . ASP A 1 123 ? -6.367 16.173 2.413 1.00 90.62 123 ASP A CA 1
ATOM 919 C C . ASP A 1 123 ? -5.881 14.747 2.719 1.00 90.62 123 ASP A C 1
ATOM 921 O O . ASP A 1 123 ? -6.518 14.010 3.478 1.00 90.62 123 ASP A O 1
ATOM 925 N N . ASN A 1 124 ? -4.738 14.332 2.161 1.00 92.44 124 ASN A N 1
ATOM 926 C CA . ASN A 1 124 ? -4.158 13.020 2.431 1.00 92.44 124 ASN A CA 1
ATOM 927 C C . ASN A 1 124 ? -3.714 12.877 3.898 1.00 92.44 124 ASN A C 1
ATOM 929 O O . ASN A 1 124 ? -3.824 11.780 4.451 1.00 92.44 124 ASN A O 1
ATOM 933 N N . PHE A 1 125 ? -3.313 13.964 4.570 1.00 90.75 125 PHE A N 1
ATOM 934 C CA . PHE A 1 125 ? -2.867 13.948 5.975 1.00 90.75 125 PHE A CA 1
ATOM 935 C C . PHE A 1 125 ? -3.997 13.725 6.991 1.00 90.75 125 PHE A C 1
ATOM 937 O O . PHE A 1 125 ? -3.744 13.572 8.187 1.00 90.75 125 PHE A O 1
ATOM 944 N N . LYS A 1 126 ? -5.249 13.620 6.528 1.00 91.75 126 LYS A N 1
ATOM 945 C CA . LYS A 1 126 ? -6.346 13.050 7.321 1.00 91.75 126 LYS A CA 1
ATOM 946 C C . LYS A 1 126 ? -6.135 11.556 7.606 1.00 91.75 126 LYS A C 1
ATOM 948 O O . LYS A 1 126 ? -6.622 11.047 8.611 1.00 91.75 126 LYS A O 1
ATOM 953 N N . TYR A 1 127 ? -5.423 10.855 6.724 1.00 91.88 127 TYR A N 1
ATOM 954 C CA . TYR A 1 127 ? -5.245 9.400 6.761 1.00 91.88 127 TYR A CA 1
ATOM 955 C C . TYR A 1 127 ? -3.815 8.962 7.086 1.00 91.88 127 TYR A C 1
ATOM 957 O O . TYR A 1 127 ? -3.558 7.766 7.208 1.00 91.88 127 TYR A O 1
ATOM 965 N N . THR A 1 128 ? -2.884 9.905 7.203 1.00 92.00 128 THR A N 1
ATOM 966 C CA . THR A 1 128 ? -1.479 9.647 7.523 1.00 92.00 128 THR A CA 1
ATOM 967 C C . THR A 1 128 ? -0.890 10.798 8.333 1.00 92.00 128 THR A C 1
ATOM 969 O O . THR A 1 128 ? -1.403 11.919 8.320 1.00 92.00 128 THR A O 1
ATOM 972 N N . ASP A 1 129 ? 0.210 10.533 9.026 1.00 87.62 129 ASP A N 1
ATOM 973 C CA . ASP A 1 129 ? 1.017 11.568 9.663 1.00 87.62 129 ASP A CA 1
ATOM 974 C C . ASP A 1 129 ? 1.618 12.496 8.602 1.00 87.62 129 ASP A C 1
ATOM 976 O O . ASP A 1 129 ? 1.903 12.082 7.471 1.00 87.62 129 ASP A O 1
ATOM 980 N N . THR A 1 130 ? 1.788 13.763 8.969 1.00 86.94 130 THR A N 1
ATOM 981 C CA . THR A 1 130 ? 2.555 14.717 8.169 1.00 86.94 130 THR A CA 1
ATOM 982 C C . THR A 1 130 ? 4.033 14.341 8.176 1.00 86.94 130 THR A C 1
ATOM 984 O O . THR A 1 130 ? 4.529 13.660 9.077 1.00 86.94 130 THR A O 1
ATOM 987 N N . THR A 1 131 ? 4.779 14.828 7.185 1.00 77.44 131 THR A N 1
ATOM 988 C CA . THR A 1 131 ? 6.226 14.587 7.100 1.00 77.44 131 THR A CA 1
ATOM 989 C C . THR A 1 131 ? 6.971 15.069 8.354 1.00 77.44 131 THR A C 1
ATOM 991 O O . THR A 1 131 ? 7.939 14.432 8.771 1.00 77.44 131 THR A O 1
ATOM 994 N N . ALA A 1 132 ? 6.514 16.159 8.983 1.00 80.81 132 ALA A N 1
ATOM 995 C CA . ALA A 1 132 ? 7.076 16.673 10.232 1.00 80.81 132 ALA A CA 1
ATOM 996 C C . ALA A 1 132 ? 6.789 15.736 11.416 1.00 80.81 132 ALA A C 1
ATOM 998 O O . ALA A 1 132 ? 7.736 15.260 12.039 1.00 80.81 132 ALA A O 1
ATOM 999 N N . GLU A 1 133 ? 5.513 15.396 11.647 1.00 82.25 133 GLU A N 1
ATOM 1000 C CA . GLU A 1 133 ? 5.075 14.466 12.705 1.00 82.25 133 GLU A CA 1
ATOM 1001 C C . GLU A 1 133 ? 5.850 13.143 12.635 1.00 82.25 133 GLU A C 1
ATOM 1003 O O . GLU A 1 133 ? 6.421 12.683 13.625 1.00 82.25 133 GLU A O 1
ATOM 1008 N N . PHE A 1 134 ? 5.951 12.572 11.434 1.00 75.81 134 PHE A N 1
ATOM 1009 C CA . PHE A 1 134 ? 6.646 11.312 11.216 1.00 75.81 134 PHE A CA 1
ATOM 1010 C C . PHE A 1 134 ? 8.159 11.410 11.451 1.00 75.81 134 PHE A C 1
ATOM 1012 O O . PHE A 1 134 ? 8.774 10.503 12.017 1.00 75.81 134 PHE A O 1
ATOM 1019 N N . ASN A 1 135 ? 8.799 12.492 10.997 1.00 74.81 135 ASN A N 1
ATOM 1020 C CA . ASN A 1 135 ? 10.231 12.685 11.213 1.00 74.81 135 ASN A CA 1
ATOM 1021 C C . ASN A 1 135 ? 10.548 12.902 12.695 1.00 74.81 135 ASN A C 1
ATOM 1023 O O . ASN A 1 135 ? 11.576 12.411 13.161 1.00 74.81 135 ASN A O 1
ATOM 1027 N N . ASP A 1 136 ? 9.687 13.601 13.429 1.00 78.50 136 ASP A N 1
ATOM 1028 C CA . ASP A 1 136 ? 9.857 13.822 14.861 1.00 78.50 136 ASP A CA 1
ATOM 1029 C C . ASP A 1 136 ? 9.665 12.525 15.647 1.00 78.50 136 ASP A C 1
ATOM 1031 O O . ASP A 1 136 ? 10.503 12.200 16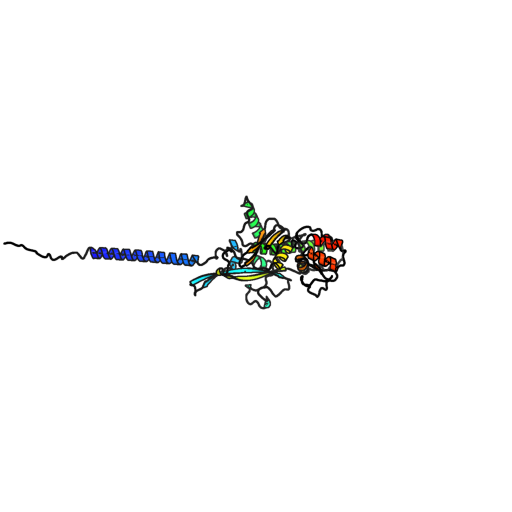.487 1.00 78.50 136 ASP A O 1
ATOM 1035 N N . GLU A 1 137 ? 8.661 11.716 15.310 1.00 75.12 137 GLU A N 1
ATOM 1036 C CA . GLU A 1 137 ? 8.479 10.382 15.890 1.00 75.12 137 GLU A CA 1
ATOM 1037 C C . GLU A 1 137 ? 9.667 9.454 15.580 1.00 75.12 137 GLU A C 1
ATOM 1039 O O . GLU A 1 137 ? 10.195 8.770 16.463 1.00 75.12 137 GLU A O 1
ATOM 1044 N N . TYR A 1 138 ? 10.167 9.475 14.341 1.00 70.19 138 TYR A N 1
ATOM 1045 C CA . TYR A 1 138 ? 11.352 8.712 13.945 1.00 70.19 138 TYR A CA 1
ATOM 1046 C C . TYR A 1 138 ? 12.617 9.167 14.692 1.00 70.19 138 TYR A C 1
ATOM 1048 O O . TYR A 1 138 ? 13.422 8.344 15.130 1.00 70.19 138 TYR A O 1
ATOM 1056 N N . LYS A 1 139 ? 12.809 10.479 14.871 1.00 74.06 139 LYS A N 1
ATOM 1057 C CA . LYS A 1 139 ? 13.925 11.022 15.660 1.00 74.06 139 LYS A CA 1
ATOM 1058 C C . LYS A 1 139 ? 13.795 10.627 17.124 1.00 74.06 139 LYS A C 1
ATOM 1060 O O . LYS A 1 139 ? 14.771 10.167 17.702 1.00 74.06 139 LYS A O 1
ATOM 1065 N N . GLN A 1 140 ? 12.611 10.762 17.719 1.00 71.00 140 GLN A N 1
ATOM 1066 C CA . GLN A 1 140 ? 12.377 10.398 19.116 1.00 71.00 140 GLN A CA 1
ATOM 1067 C C . GLN A 1 140 ? 12.596 8.904 19.363 1.00 71.00 140 GLN A C 1
ATOM 1069 O O . GLN A 1 140 ? 13.239 8.545 20.346 1.00 71.00 140 GLN A O 1
ATOM 1074 N N . SER A 1 141 ? 12.112 8.035 18.474 1.00 66.56 141 SER A N 1
ATOM 1075 C CA . SER A 1 141 ? 12.341 6.586 18.567 1.00 66.56 141 SER A CA 1
ATOM 1076 C C . SER A 1 141 ? 13.818 6.224 18.392 1.00 66.56 141 SER A C 1
ATOM 1078 O O . SER A 1 141 ? 14.327 5.404 19.151 1.00 66.56 141 SER A O 1
ATOM 1080 N N . THR A 1 142 ? 14.529 6.880 17.469 1.00 65.50 142 THR A N 1
ATOM 1081 C CA . THR A 1 142 ? 15.975 6.675 17.263 1.00 65.50 142 THR A CA 1
ATOM 1082 C C . THR A 1 142 ? 16.803 7.171 18.453 1.00 65.50 142 THR A C 1
ATOM 1084 O O . THR A 1 142 ? 17.716 6.486 18.892 1.00 65.50 142 THR A O 1
ATOM 1087 N N . LEU A 1 143 ? 16.472 8.337 19.018 1.00 64.38 143 LEU A N 1
ATOM 1088 C CA . LEU A 1 143 ? 17.178 8.915 20.170 1.00 64.38 143 LEU A CA 1
ATOM 1089 C C . LEU A 1 143 ? 16.936 8.129 21.465 1.00 64.38 143 LEU A C 1
ATOM 1091 O O . LEU A 1 143 ? 17.825 8.045 22.308 1.00 64.38 143 LEU A O 1
ATOM 1095 N N . LYS A 1 144 ? 15.740 7.554 21.636 1.00 59.81 144 LYS A N 1
ATOM 1096 C CA . LYS A 1 144 ? 15.383 6.757 22.820 1.00 59.81 144 LYS A CA 1
ATOM 1097 C C . LYS A 1 144 ? 15.926 5.323 22.773 1.00 59.81 144 LYS A C 1
ATOM 1099 O O . LYS A 1 144 ? 15.972 4.674 23.815 1.00 59.81 144 LYS A O 1
ATOM 1104 N N . LYS A 1 145 ? 16.328 4.807 21.605 1.00 55.62 145 LYS A N 1
ATOM 1105 C CA . LYS A 1 145 ? 16.751 3.410 21.430 1.00 55.62 145 LYS A CA 1
ATOM 1106 C C . LYS A 1 145 ? 18.253 3.315 21.136 1.00 55.62 145 LYS A C 1
ATOM 1108 O O . LYS A 1 145 ? 18.698 3.610 20.036 1.00 55.62 145 LYS A O 1
ATOM 1113 N N . VAL A 1 146 ? 19.025 2.808 22.104 1.00 50.41 146 VAL A N 1
ATOM 1114 C CA . VAL A 1 146 ? 20.451 2.432 21.928 1.00 50.41 146 VAL A CA 1
ATOM 1115 C C . VAL A 1 146 ? 20.609 1.264 20.937 1.00 50.41 146 VAL A C 1
ATOM 1117 O O . VAL A 1 146 ? 21.658 1.102 20.321 1.00 50.41 146 VAL A O 1
ATOM 1120 N N . ILE A 1 147 ? 19.556 0.458 20.751 1.00 51.44 147 ILE A N 1
ATOM 1121 C CA . ILE A 1 147 ? 19.510 -0.671 19.816 1.00 51.44 147 ILE A CA 1
ATOM 1122 C C . ILE A 1 147 ? 18.356 -0.443 18.836 1.00 51.44 147 ILE A C 1
ATOM 1124 O O . ILE A 1 147 ? 17.205 -0.328 19.253 1.00 51.44 147 ILE A O 1
ATOM 1128 N N . HIS A 1 148 ? 18.650 -0.429 17.533 1.00 51.00 148 HIS A N 1
ATOM 1129 C CA . HIS A 1 148 ? 17.644 -0.403 16.468 1.00 51.00 148 HIS A CA 1
ATOM 1130 C C . HIS A 1 148 ? 16.861 -1.728 16.427 1.00 51.00 148 HIS A C 1
ATOM 1132 O O . HIS A 1 148 ? 17.149 -2.612 15.622 1.00 51.00 148 HIS A O 1
ATOM 1138 N N . THR A 1 149 ? 15.879 -1.897 17.311 1.00 50.53 149 THR A N 1
ATOM 1139 C CA . THR A 1 149 ? 14.890 -2.974 17.200 1.00 50.53 149 THR A CA 1
ATOM 1140 C C . THR A 1 149 ? 13.767 -2.561 16.254 1.00 50.53 149 THR A C 1
ATOM 1142 O O . THR A 1 149 ? 13.410 -1.384 16.170 1.00 50.53 149 THR A O 1
ATOM 1145 N N . ALA A 1 150 ? 13.219 -3.532 15.516 1.00 50.47 150 ALA A N 1
ATOM 1146 C CA . ALA A 1 150 ? 12.069 -3.314 14.648 1.00 50.47 150 ALA A CA 1
ATOM 1147 C C . ALA A 1 150 ? 10.878 -2.858 15.499 1.00 50.47 150 ALA A C 1
ATOM 1149 O O . ALA A 1 150 ? 10.321 -3.634 16.275 1.00 50.47 150 ALA A O 1
ATOM 1150 N N . ASP A 1 151 ? 10.517 -1.585 15.371 1.00 54.72 151 ASP A N 1
ATOM 1151 C CA . ASP A 1 151 ? 9.351 -1.031 16.034 1.00 54.72 151 ASP A CA 1
ATOM 1152 C C . ASP A 1 151 ? 8.098 -1.468 15.272 1.00 54.72 151 ASP A C 1
ATOM 1154 O O . ASP A 1 151 ? 7.740 -0.915 14.232 1.00 54.72 151 ASP A O 1
ATOM 1158 N N . ASN A 1 152 ? 7.486 -2.547 15.748 1.00 65.06 152 ASN A N 1
ATOM 1159 C CA . ASN A 1 152 ? 6.202 -3.021 15.264 1.00 65.06 152 ASN A CA 1
ATOM 1160 C C . ASN A 1 152 ? 5.136 -2.655 16.298 1.00 65.06 152 ASN A C 1
ATOM 1162 O O . ASN A 1 152 ? 4.412 -3.534 16.757 1.00 65.06 152 ASN A O 1
ATOM 1166 N N . GLU A 1 153 ? 5.038 -1.384 16.691 1.00 74.12 153 GLU A N 1
ATOM 1167 C CA . GLU A 1 153 ? 3.926 -0.858 17.497 1.00 74.12 153 GLU A CA 1
ATOM 1168 C C . GLU A 1 153 ? 2.747 -0.459 16.593 1.00 74.12 153 GLU A C 1
ATOM 1170 O O . GLU A 1 153 ? 1.643 -0.992 16.737 1.00 74.12 153 GLU A O 1
ATOM 1175 N N . LYS A 1 154 ? 3.006 0.315 15.531 1.00 84.62 154 LYS A N 1
ATOM 1176 C CA . LYS A 1 154 ? 2.002 0.688 14.517 1.00 84.62 154 LYS A CA 1
ATOM 1177 C C . LYS A 1 154 ? 1.749 -0.418 13.485 1.00 84.62 154 LYS A C 1
ATOM 1179 O O . LYS A 1 154 ? 2.541 -1.345 13.311 1.00 84.62 154 LYS A O 1
ATOM 1184 N N . ALA A 1 155 ? 0.615 -0.349 12.797 1.00 90.38 155 ALA A N 1
ATOM 1185 C CA . ALA A 1 155 ? 0.310 -1.179 11.646 1.00 90.38 155 ALA A CA 1
ATOM 1186 C C . ALA A 1 155 ? 1.172 -0.736 10.456 1.00 90.38 155 ALA A C 1
ATOM 1188 O O . ALA A 1 155 ? 1.232 0.440 10.105 1.00 90.38 155 ALA A O 1
ATOM 1189 N N . THR A 1 156 ? 1.844 -1.683 9.810 1.00 92.62 156 THR A N 1
ATOM 1190 C CA . THR A 1 156 ? 2.884 -1.401 8.804 1.00 92.62 156 THR A CA 1
ATOM 1191 C C . THR A 1 156 ? 2.349 -0.712 7.548 1.00 92.62 156 THR A C 1
ATOM 1193 O O . THR A 1 156 ? 3.053 0.078 6.920 1.00 92.62 156 THR A O 1
ATOM 1196 N N . TRP A 1 157 ? 1.080 -0.940 7.203 1.00 94.44 157 TRP A N 1
ATOM 1197 C CA . TRP A 1 157 ? 0.422 -0.242 6.099 1.00 94.44 157 TRP A CA 1
ATOM 1198 C C . TRP A 1 157 ? 0.241 1.258 6.368 1.00 94.44 157 TRP A C 1
ATOM 1200 O O . TRP A 1 157 ? 0.174 2.030 5.418 1.00 94.44 157 TRP A O 1
ATOM 1210 N N . TYR A 1 158 ? 0.207 1.697 7.630 1.00 93.38 158 TYR A N 1
ATOM 1211 C CA . TYR A 1 158 ? 0.141 3.120 7.967 1.00 93.38 158 TYR A CA 1
ATOM 1212 C C . TYR A 1 158 ? 1.445 3.828 7.578 1.00 93.38 158 TYR A C 1
ATOM 1214 O O . TYR A 1 158 ? 1.427 4.867 6.919 1.00 93.38 158 TYR A O 1
ATOM 1222 N N . ALA A 1 159 ? 2.586 3.197 7.874 1.00 91.25 159 ALA A N 1
ATOM 1223 C CA . ALA A 1 159 ? 3.896 3.668 7.430 1.00 91.25 159 ALA A CA 1
ATOM 1224 C C . ALA A 1 159 ? 4.033 3.650 5.896 1.00 91.25 159 ALA A C 1
ATOM 1226 O O . ALA A 1 159 ? 4.680 4.531 5.329 1.00 91.25 159 ALA A O 1
ATOM 1227 N N . LEU A 1 160 ? 3.401 2.684 5.219 1.00 94.88 160 LEU A N 1
ATOM 1228 C CA . LEU A 1 160 ? 3.341 2.643 3.757 1.00 94.88 160 LEU A CA 1
ATOM 1229 C C . LEU A 1 160 ? 2.559 3.837 3.184 1.00 94.88 160 LEU A C 1
ATOM 1231 O O . LEU A 1 160 ? 3.050 4.488 2.266 1.00 94.88 160 LEU A O 1
ATOM 1235 N N . LEU A 1 161 ? 1.373 4.148 3.725 1.00 95.44 161 LEU A N 1
ATOM 1236 C CA . LEU A 1 161 ? 0.580 5.309 3.293 1.00 95.44 161 LEU A CA 1
ATOM 1237 C C . LEU A 1 161 ? 1.360 6.615 3.467 1.00 95.44 161 LEU A C 1
ATOM 1239 O O . LEU A 1 161 ? 1.396 7.429 2.546 1.00 95.44 161 LEU A O 1
ATOM 1243 N N . MET A 1 162 ? 2.040 6.775 4.605 1.00 91.88 162 MET A N 1
ATOM 1244 C CA . MET A 1 162 ? 2.929 7.911 4.844 1.00 91.88 162 MET A CA 1
ATOM 1245 C C . MET A 1 162 ? 4.021 7.992 3.780 1.00 91.88 162 MET A C 1
ATOM 1247 O O . MET A 1 162 ? 4.218 9.051 3.189 1.00 91.88 162 MET A O 1
ATOM 1251 N N . ALA A 1 163 ? 4.696 6.876 3.487 1.00 92.94 163 ALA A N 1
ATOM 1252 C CA . ALA A 1 163 ? 5.776 6.845 2.506 1.00 92.94 163 ALA A CA 1
ATOM 1253 C C . ALA A 1 163 ? 5.295 7.263 1.108 1.00 92.94 163 ALA A C 1
ATOM 1255 O O . ALA A 1 163 ? 5.987 8.016 0.429 1.00 92.94 163 ALA A O 1
ATOM 1256 N N . ILE A 1 164 ? 4.100 6.824 0.703 1.00 93.81 164 ILE A N 1
ATOM 1257 C CA . ILE A 1 164 ? 3.480 7.184 -0.579 1.00 93.81 164 ILE A CA 1
ATOM 1258 C C . ILE A 1 164 ? 3.168 8.684 -0.641 1.00 93.81 164 ILE A C 1
ATOM 1260 O O . ILE A 1 164 ? 3.557 9.354 -1.595 1.00 93.81 164 ILE A O 1
ATOM 1264 N N . VAL A 1 165 ? 2.479 9.218 0.371 1.00 93.06 165 VAL A N 1
ATOM 1265 C CA . VAL A 1 165 ? 2.068 10.633 0.400 1.00 93.06 165 VAL A CA 1
ATOM 1266 C C . VAL A 1 165 ? 3.292 11.545 0.459 1.00 93.06 165 VAL A C 1
ATOM 1268 O O . VAL A 1 165 ? 3.377 12.519 -0.285 1.00 93.06 165 VAL A O 1
ATOM 1271 N N . ARG A 1 166 ? 4.281 11.188 1.283 1.00 90.81 166 ARG A N 1
ATOM 1272 C CA . ARG A 1 166 ? 5.560 11.893 1.382 1.00 90.81 166 ARG A CA 1
ATOM 1273 C C . ARG A 1 166 ? 6.323 11.879 0.061 1.00 90.81 166 ARG A C 1
ATOM 1275 O O . ARG A 1 166 ? 6.846 12.914 -0.339 1.00 90.81 166 ARG A O 1
ATOM 1282 N N . MET A 1 167 ? 6.381 10.728 -0.612 1.00 90.44 167 MET A N 1
ATOM 1283 C CA . MET A 1 167 ? 6.994 10.612 -1.934 1.00 90.44 167 MET A CA 1
ATOM 1284 C C . MET A 1 167 ? 6.333 11.573 -2.923 1.00 90.44 167 MET A C 1
ATOM 1286 O O . MET A 1 167 ? 7.033 12.297 -3.622 1.00 90.44 167 MET A O 1
ATOM 1290 N N . GLU A 1 168 ? 5.002 11.607 -2.995 1.00 89.25 168 GLU A N 1
ATOM 1291 C CA . GLU A 1 168 ? 4.308 12.541 -3.884 1.00 89.25 168 GLU A CA 1
ATOM 1292 C C . GLU A 1 168 ? 4.602 14.002 -3.542 1.00 89.25 168 GLU A C 1
ATOM 1294 O O . GLU A 1 168 ? 4.951 14.770 -4.437 1.00 89.25 168 GLU A O 1
ATOM 1299 N N . GLN A 1 169 ? 4.531 14.368 -2.262 1.00 88.06 169 GLN A N 1
ATOM 1300 C CA . GLN A 1 169 ? 4.776 15.732 -1.810 1.00 88.06 169 GLN A CA 1
ATOM 1301 C C . GLN A 1 169 ? 6.209 16.198 -2.124 1.00 88.06 169 GLN A C 1
ATOM 1303 O O . GLN A 1 169 ? 6.393 17.185 -2.838 1.00 88.06 169 GLN A O 1
ATOM 1308 N N . GLU A 1 170 ? 7.226 15.481 -1.631 1.00 88.94 170 GLU A N 1
ATOM 1309 C CA . GLU A 1 170 ? 8.633 15.885 -1.770 1.00 88.94 170 GLU A CA 1
ATOM 1310 C C . GLU A 1 170 ? 9.049 15.983 -3.243 1.00 88.94 170 GLU A C 1
ATOM 1312 O O . GLU A 1 170 ? 9.751 16.915 -3.644 1.00 88.94 170 GLU A O 1
ATOM 1317 N N . SER A 1 171 ? 8.586 15.059 -4.087 1.00 86.50 171 SER A N 1
ATOM 1318 C CA . SER A 1 171 ? 8.925 15.107 -5.507 1.00 86.50 171 SER A CA 1
ATOM 1319 C C . SER A 1 171 ? 8.240 16.233 -6.250 1.00 86.50 171 SER A C 1
ATOM 1321 O O . SER A 1 171 ? 8.857 16.809 -7.141 1.00 86.50 171 SER A O 1
ATOM 1323 N N . ARG A 1 172 ? 6.984 16.551 -5.921 1.00 83.94 172 ARG A N 1
ATOM 1324 C CA . ARG A 1 172 ? 6.272 17.670 -6.551 1.00 83.94 172 ARG A CA 1
ATOM 1325 C C . ARG A 1 172 ? 6.921 18.990 -6.180 1.00 83.94 172 ARG A C 1
ATOM 1327 O O . ARG A 1 172 ? 7.151 19.821 -7.055 1.00 83.94 172 ARG A O 1
ATOM 1334 N N . GLU A 1 173 ? 7.286 19.155 -4.912 1.00 87.31 173 GLU A N 1
ATOM 1335 C CA . GLU A 1 173 ? 8.046 20.315 -4.451 1.00 87.31 173 GLU A CA 1
ATOM 1336 C C . GLU A 1 173 ? 9.384 20.431 -5.195 1.00 87.31 173 GLU A C 1
ATOM 1338 O O . GLU A 1 173 ? 9.750 21.515 -5.654 1.00 87.31 173 GLU A O 1
ATOM 1343 N N . TRP A 1 174 ? 10.101 19.318 -5.371 1.00 87.69 174 TRP A N 1
ATOM 1344 C CA . TRP A 1 174 ? 11.357 19.292 -6.118 1.00 87.69 174 TRP A CA 1
ATOM 1345 C C . TRP A 1 174 ? 11.176 19.604 -7.613 1.00 87.69 174 TRP A C 1
ATOM 1347 O O . TRP A 1 174 ? 11.905 20.435 -8.157 1.00 87.69 174 TRP A O 1
ATOM 1357 N N . GLN A 1 175 ? 10.188 18.995 -8.276 1.00 83.81 175 GLN A N 1
ATOM 1358 C CA . GLN A 1 175 ? 9.860 19.247 -9.684 1.00 83.81 175 GLN A CA 1
ATOM 1359 C C . GLN A 1 175 ? 9.468 20.709 -9.912 1.00 83.81 175 GLN A C 1
ATOM 1361 O O . GLN A 1 175 ? 9.935 21.323 -10.867 1.00 83.81 175 GLN A O 1
ATOM 1366 N N . CYS A 1 176 ? 8.663 21.288 -9.018 1.00 83.56 176 CYS A N 1
ATOM 1367 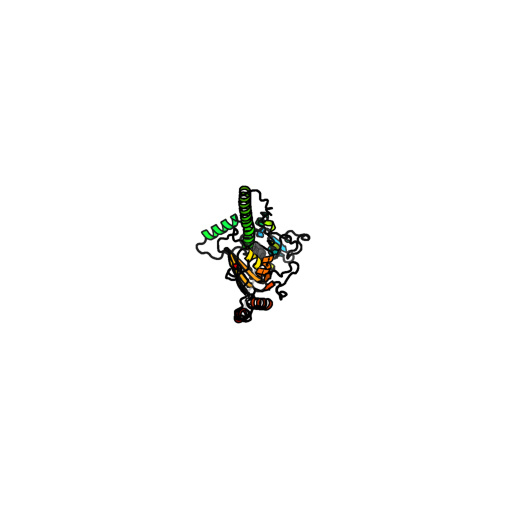C CA . CYS A 1 176 ? 8.260 22.691 -9.084 1.00 83.56 176 CYS A CA 1
ATOM 1368 C C . CYS A 1 176 ? 9.469 23.632 -8.957 1.00 83.56 176 CYS A C 1
ATOM 1370 O O . CYS A 1 176 ? 9.639 24.544 -9.772 1.00 83.56 176 CYS A O 1
ATOM 1372 N N . LYS A 1 177 ? 10.376 23.360 -8.006 1.00 86.94 177 LYS A N 1
ATOM 1373 C CA . LYS A 1 177 ? 11.640 24.104 -7.865 1.00 86.94 177 LYS A CA 1
ATOM 1374 C C . LYS A 1 177 ? 12.482 24.018 -9.140 1.00 86.94 177 LYS A C 1
ATOM 1376 O O . LYS A 1 177 ? 12.886 25.048 -9.671 1.00 86.94 177 LYS A O 1
ATOM 1381 N N . LYS A 1 178 ? 12.681 22.812 -9.684 1.00 85.50 178 LYS A N 1
ATOM 1382 C CA . LYS A 1 178 ? 13.469 22.605 -10.911 1.00 85.50 178 LYS A CA 1
ATOM 1383 C C . LYS A 1 178 ? 12.838 23.241 -12.141 1.00 85.50 178 LYS A C 1
ATOM 1385 O O . LYS A 1 178 ? 13.552 23.842 -12.937 1.00 85.50 178 LYS A O 1
ATOM 1390 N N . SER A 1 179 ? 11.517 23.160 -12.276 1.00 80.31 179 SER A N 1
ATOM 1391 C CA . SER A 1 179 ? 10.786 23.829 -13.350 1.00 80.31 179 SER A CA 1
ATOM 1392 C C . SER A 1 179 ? 10.934 25.346 -13.255 1.00 80.31 179 SER A C 1
ATOM 1394 O O . SER A 1 179 ? 11.111 25.999 -14.279 1.00 80.31 179 SER A O 1
ATOM 1396 N N . THR A 1 180 ? 10.899 25.911 -12.047 1.00 82.81 180 THR A N 1
ATOM 1397 C CA . THR A 1 180 ? 11.082 27.351 -11.827 1.00 82.81 180 THR A CA 1
ATOM 1398 C C . THR A 1 180 ? 12.503 27.786 -12.186 1.00 82.81 180 THR A C 1
ATOM 1400 O O . THR A 1 180 ? 12.668 28.696 -12.994 1.00 82.81 180 THR A O 1
ATOM 1403 N N . GLU A 1 181 ? 13.523 27.085 -11.677 1.00 84.88 181 GLU A N 1
ATOM 1404 C CA . GLU A 1 181 ? 14.936 27.322 -12.015 1.00 84.88 181 GLU A CA 1
ATOM 1405 C C . GLU A 1 181 ? 15.178 27.244 -13.534 1.00 84.88 181 GLU A C 1
ATOM 1407 O O . GLU A 1 181 ? 15.857 28.092 -14.116 1.00 84.88 181 GLU A O 1
ATOM 1412 N N . TYR A 1 182 ? 14.591 26.241 -14.192 1.00 78.81 182 TYR A N 1
ATOM 1413 C CA . TYR A 1 182 ? 14.687 26.058 -15.637 1.00 78.81 182 TYR A CA 1
ATOM 1414 C C . TYR A 1 182 ? 14.010 27.195 -16.412 1.00 78.81 182 TYR A C 1
ATOM 1416 O O . TYR A 1 182 ? 14.601 27.748 -17.339 1.00 78.81 182 TYR A O 1
ATOM 1424 N N . ASN A 1 183 ? 12.807 27.604 -16.001 1.00 76.38 183 ASN A N 1
ATOM 1425 C CA . ASN A 1 183 ? 12.087 28.721 -16.611 1.00 76.38 183 ASN A CA 1
ATOM 1426 C C . ASN A 1 183 ? 12.853 30.047 -16.452 1.00 76.38 183 ASN A C 1
ATOM 1428 O O . ASN A 1 183 ? 12.890 30.859 -17.378 1.00 76.38 183 ASN A O 1
ATOM 1432 N N . GLU A 1 184 ? 13.492 30.280 -15.304 1.00 83.25 184 GLU A N 1
ATOM 1433 C CA . GLU A 1 184 ? 14.369 31.438 -15.098 1.00 83.25 184 GLU A CA 1
ATOM 1434 C C . GLU A 1 184 ? 15.606 31.402 -16.001 1.00 83.25 184 GLU A C 1
ATOM 1436 O O . GLU A 1 184 ? 16.005 32.437 -16.541 1.00 83.25 184 GLU A O 1
ATOM 1441 N N . TRP A 1 185 ? 16.201 30.222 -16.198 1.00 80.06 185 TRP A N 1
ATOM 1442 C CA . TRP A 1 185 ? 17.307 30.035 -17.134 1.00 80.06 185 TRP A CA 1
ATOM 1443 C C . TRP A 1 185 ? 16.882 30.307 -18.586 1.00 80.06 185 TRP A C 1
ATOM 1445 O O . TRP A 1 185 ? 17.574 31.053 -19.279 1.00 80.06 185 TRP A O 1
ATOM 1455 N N . ILE A 1 186 ? 15.718 29.808 -19.028 1.00 75.81 186 ILE A N 1
ATOM 1456 C CA . ILE A 1 186 ? 15.167 30.097 -20.367 1.00 75.81 186 ILE A CA 1
ATOM 1457 C C . ILE A 1 186 ? 14.977 31.601 -20.563 1.00 75.81 186 ILE A C 1
ATOM 1459 O O . ILE A 1 186 ? 15.425 32.143 -21.571 1.00 75.81 186 ILE A O 1
ATOM 1463 N N . LYS A 1 187 ? 14.362 32.298 -19.595 1.00 77.12 187 LYS A N 1
ATOM 1464 C CA . LYS A 1 187 ? 14.147 33.755 -19.672 1.00 77.12 187 LYS A CA 1
ATOM 1465 C C . LYS A 1 187 ? 15.455 34.528 -19.873 1.00 77.12 187 LYS A C 1
ATOM 1467 O O . LYS A 1 187 ? 15.455 35.547 -20.556 1.00 77.12 187 LYS A O 1
ATOM 1472 N N . LYS A 1 188 ? 16.564 34.041 -19.304 1.00 79.94 188 LYS A N 1
ATOM 1473 C CA . LYS A 1 188 ? 17.908 34.619 -19.485 1.00 79.94 188 LYS A CA 1
ATOM 1474 C C . LYS A 1 188 ? 18.551 34.251 -20.830 1.00 79.94 188 LYS A C 1
ATOM 1476 O O . LYS A 1 188 ? 19.384 35.009 -21.311 1.00 79.94 188 LYS A O 1
ATOM 1481 N N . ALA A 1 189 ? 18.184 33.116 -21.429 1.00 75.19 189 ALA A N 1
ATOM 1482 C CA . ALA A 1 189 ? 18.796 32.568 -22.644 1.00 75.19 189 ALA A CA 1
ATOM 1483 C C . ALA A 1 189 ? 18.151 33.036 -23.972 1.00 75.19 189 ALA A C 1
ATOM 1485 O O . ALA A 1 189 ? 18.651 32.687 -25.041 1.00 75.19 189 ALA A O 1
ATOM 1486 N N . GLY A 1 190 ? 17.079 33.838 -23.932 1.00 65.94 190 GLY A N 1
ATOM 1487 C CA . GLY A 1 190 ? 16.429 34.428 -25.115 1.00 65.94 190 GLY A CA 1
ATOM 1488 C C . GLY A 1 190 ? 15.053 33.825 -25.451 1.00 65.94 190 GLY A C 1
ATOM 1489 O O . GLY A 1 190 ? 14.546 32.982 -24.710 1.00 65.94 190 GLY A O 1
ATOM 1490 N N . PRO A 1 191 ? 14.397 34.261 -26.547 1.00 56.12 191 PRO A N 1
ATOM 1491 C CA . PRO A 1 191 ? 12.987 33.979 -26.804 1.00 56.12 191 PRO A CA 1
ATOM 1492 C C . PRO A 1 191 ? 12.794 32.565 -27.371 1.00 56.12 191 PRO A C 1
ATOM 1494 O O . PRO A 1 191 ? 12.607 32.373 -28.570 1.00 56.12 191 PRO A O 1
ATOM 1497 N N . ARG A 1 192 ? 12.821 31.553 -26.503 1.00 57.59 192 ARG A N 1
ATOM 1498 C CA . ARG A 1 192 ? 12.198 30.252 -26.776 1.00 57.59 192 ARG A CA 1
ATOM 1499 C C . ARG A 1 192 ? 10.936 30.139 -25.935 1.00 57.59 192 ARG A C 1
ATOM 1501 O O . ARG A 1 192 ? 11.014 29.971 -24.723 1.00 57.59 192 ARG A O 1
ATOM 1508 N N . GLN A 1 193 ? 9.778 30.224 -26.587 1.00 51.81 193 GLN A N 1
ATOM 1509 C CA . GLN A 1 193 ? 8.533 29.739 -26.001 1.00 51.81 193 GLN A CA 1
ATOM 1510 C C . GLN A 1 193 ? 8.544 28.216 -26.103 1.00 51.81 193 GLN A C 1
ATOM 1512 O O . GLN A 1 193 ? 8.253 27.651 -27.150 1.00 51.81 193 GLN A O 1
ATOM 1517 N N . ILE A 1 194 ? 8.968 27.561 -25.029 1.00 57.72 194 ILE A N 1
ATOM 1518 C CA . ILE A 1 194 ? 8.640 26.158 -24.798 1.00 57.72 194 ILE A CA 1
ATOM 1519 C C . ILE A 1 194 ? 7.401 26.209 -23.912 1.00 57.72 194 ILE A C 1
ATOM 1521 O O . ILE A 1 194 ? 7.436 26.854 -22.864 1.00 57.72 194 ILE A O 1
ATOM 1525 N N . GLU A 1 195 ? 6.298 25.612 -24.359 1.00 55.94 195 GLU A N 1
ATOM 1526 C CA . GLU A 1 195 ? 5.132 25.417 -23.503 1.00 55.94 195 GLU A CA 1
ATOM 1527 C C . GLU A 1 195 ? 5.565 24.530 -22.333 1.00 55.94 195 GLU A C 1
ATOM 1529 O O . GLU A 1 195 ? 5.855 23.346 -22.496 1.00 55.94 195 GLU A O 1
ATOM 1534 N N . THR A 1 196 ? 5.708 25.132 -21.153 1.00 54.22 196 THR A N 1
ATOM 1535 C CA . THR A 1 196 ? 6.012 24.397 -19.931 1.00 54.22 196 THR A CA 1
ATOM 1536 C C . THR A 1 196 ? 4.722 23.722 -19.481 1.00 54.22 196 THR A C 1
ATOM 1538 O O . THR A 1 196 ? 3.946 24.310 -18.729 1.00 54.22 196 THR A O 1
ATOM 1541 N N . GLU A 1 197 ? 4.454 22.511 -19.975 1.00 56.19 197 GLU A N 1
ATOM 1542 C CA . GLU A 1 197 ? 3.414 21.668 -19.383 1.00 56.19 197 GLU A CA 1
ATOM 1543 C C . GLU A 1 197 ? 3.708 21.494 -17.887 1.00 56.19 197 GLU A C 1
ATOM 1545 O O . GLU A 1 197 ? 4.864 21.343 -17.472 1.00 56.19 197 GLU A O 1
ATOM 1550 N N . GLU A 1 198 ? 2.666 21.556 -17.055 1.00 56.59 198 GLU A N 1
ATOM 1551 C CA . GLU A 1 198 ? 2.839 21.343 -15.623 1.00 56.59 198 GLU A CA 1
ATOM 1552 C C . GLU A 1 198 ? 3.464 19.958 -15.385 1.00 56.59 198 GLU A C 1
ATOM 1554 O O . GLU A 1 198 ? 3.009 18.982 -15.986 1.00 56.59 198 GLU A O 1
ATOM 1559 N N . PRO A 1 199 ? 4.444 19.811 -14.472 1.00 53.44 19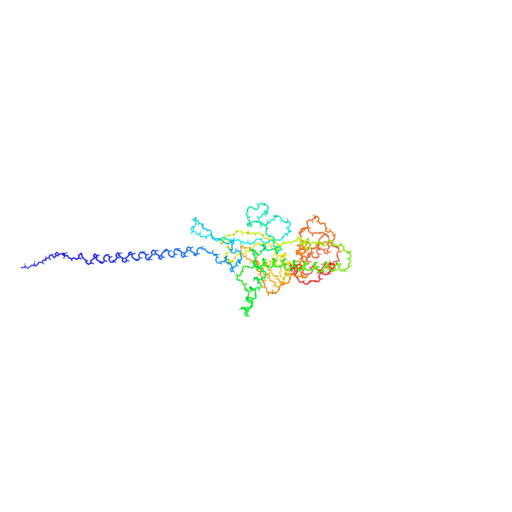9 PRO A N 1
ATOM 1560 C CA . PRO A 1 199 ? 5.105 18.527 -14.203 1.00 53.44 199 PRO A CA 1
ATOM 1561 C C . PRO A 1 199 ? 4.138 17.362 -13.915 1.00 53.44 199 PRO A C 1
ATOM 1563 O O . PRO A 1 199 ? 4.463 16.192 -14.117 1.00 53.44 199 PRO A O 1
ATOM 1566 N N . HIS A 1 200 ? 2.927 17.686 -13.456 1.00 54.03 200 HIS A N 1
ATOM 1567 C CA . HIS A 1 200 ? 1.849 16.753 -13.143 1.00 54.03 200 HIS A CA 1
ATOM 1568 C C . HIS A 1 200 ? 1.192 16.125 -14.383 1.00 54.03 200 HIS A C 1
ATOM 1570 O O . HIS A 1 200 ? 0.607 15.048 -14.265 1.00 54.03 200 HIS A O 1
ATOM 1576 N N . ALA A 1 201 ? 1.315 16.746 -15.561 1.00 56.00 201 ALA A N 1
ATOM 1577 C CA . ALA A 1 201 ? 0.729 16.270 -16.816 1.00 56.00 201 ALA A CA 1
ATOM 1578 C C . ALA A 1 201 ? 1.280 14.898 -17.247 1.00 56.00 201 ALA A C 1
ATOM 1580 O O . ALA A 1 201 ? 0.598 14.130 -17.925 1.00 56.00 201 ALA A O 1
ATOM 1581 N N . HIS A 1 202 ? 2.489 14.542 -16.801 1.00 60.31 202 HIS A N 1
ATOM 1582 C CA . HIS A 1 202 ? 3.152 13.293 -17.181 1.00 60.31 202 HIS A CA 1
ATOM 1583 C C . HIS A 1 202 ? 2.966 12.142 -16.176 1.00 60.31 202 HIS A C 1
ATOM 1585 O O . HIS A 1 202 ? 3.377 11.009 -16.453 1.00 60.31 202 HIS A O 1
ATOM 1591 N N . HIS A 1 203 ? 2.337 12.380 -15.017 1.00 72.38 203 HIS A N 1
ATOM 1592 C CA . HIS A 1 203 ? 2.035 11.317 -14.051 1.00 72.38 203 HIS A CA 1
ATOM 1593 C C . HIS A 1 203 ? 0.860 10.477 -14.564 1.00 72.38 203 HIS A C 1
ATOM 1595 O O . HIS A 1 203 ? -0.309 10.782 -14.337 1.00 72.38 203 HIS A O 1
ATOM 1601 N N . SER A 1 204 ? 1.163 9.380 -15.256 1.00 78.75 204 SER A N 1
ATOM 1602 C CA . SER A 1 204 ? 0.133 8.472 -15.779 1.00 78.75 204 SER A CA 1
ATOM 1603 C C . SER A 1 204 ? -0.286 7.394 -14.779 1.00 78.75 204 SER A C 1
ATOM 1605 O O . SER A 1 204 ? -1.189 6.605 -15.072 1.00 78.75 204 SER A O 1
ATOM 1607 N N . LEU A 1 205 ? 0.327 7.357 -13.593 1.00 86.19 205 LEU A N 1
ATOM 1608 C CA . LEU A 1 205 ? 0.037 6.368 -12.567 1.00 86.19 205 LEU A CA 1
ATOM 1609 C C . LEU A 1 205 ? 0.077 6.968 -11.156 1.00 86.19 205 LEU A C 1
ATOM 1611 O O . LEU A 1 205 ? 0.919 7.804 -10.856 1.00 86.19 205 LEU A O 1
ATOM 1615 N N . LEU A 1 206 ? -0.844 6.544 -10.293 1.00 89.81 206 LEU A N 1
ATOM 1616 C CA . LEU A 1 206 ? -0.975 7.038 -8.925 1.00 89.81 206 LEU A CA 1
ATOM 1617 C C . LEU A 1 206 ? -1.405 5.904 -7.991 1.00 89.81 206 LEU A C 1
ATOM 1619 O O . LEU A 1 206 ? -2.159 5.009 -8.392 1.00 89.81 206 LEU A O 1
ATOM 1623 N N . VAL A 1 207 ? -0.961 5.959 -6.736 1.00 93.44 207 VAL A N 1
ATOM 1624 C CA . VAL A 1 207 ? -1.492 5.085 -5.690 1.00 93.44 207 VAL A CA 1
ATOM 1625 C C . VAL A 1 207 ? -2.806 5.659 -5.174 1.00 93.44 207 VAL A C 1
ATOM 1627 O O . VAL A 1 207 ? -2.929 6.846 -4.878 1.00 93.44 207 VAL A O 1
ATOM 1630 N N . MET A 1 208 ? -3.809 4.804 -5.071 1.00 94.69 208 MET A N 1
ATOM 1631 C CA . MET A 1 208 ? -5.147 5.141 -4.616 1.00 94.69 208 MET A CA 1
ATOM 1632 C C . MET A 1 208 ? -5.563 4.200 -3.492 1.00 94.69 208 MET A C 1
ATOM 1634 O O . MET A 1 208 ? -5.037 3.091 -3.353 1.00 94.69 208 MET A O 1
ATOM 1638 N N . MET A 1 209 ? -6.539 4.627 -2.697 1.00 95.69 209 MET A N 1
ATOM 1639 C CA . MET A 1 209 ? -7.137 3.772 -1.682 1.00 95.69 209 MET A CA 1
ATOM 1640 C C . MET A 1 209 ? -8.647 3.953 -1.560 1.00 95.69 209 MET A C 1
ATOM 1642 O O . MET A 1 209 ? -9.194 5.009 -1.865 1.00 95.69 209 MET A O 1
ATOM 1646 N N . GLN A 1 210 ? -9.315 2.912 -1.070 1.00 95.00 210 GLN A N 1
ATOM 1647 C CA . GLN A 1 210 ? -10.699 2.959 -0.593 1.00 95.00 210 GLN A CA 1
ATOM 1648 C C . GLN A 1 210 ? -10.755 2.405 0.833 1.00 95.00 210 GLN A C 1
ATOM 1650 O O . GLN A 1 210 ? -9.968 1.527 1.194 1.00 95.00 210 GLN A O 1
ATOM 1655 N N . ARG A 1 211 ? -11.681 2.893 1.660 1.00 94.50 211 ARG A N 1
ATOM 1656 C CA . ARG A 1 211 ? -11.801 2.461 3.057 1.00 94.50 211 ARG A CA 1
ATOM 1657 C C . ARG A 1 211 ? -12.766 1.285 3.141 1.00 94.50 211 ARG A C 1
ATOM 1659 O O . ARG A 1 211 ? -13.955 1.408 2.860 1.00 94.50 211 ARG A O 1
ATOM 1666 N N . LYS A 1 212 ? -12.259 0.115 3.533 1.00 92.88 212 LYS A N 1
ATOM 1667 C CA . LYS A 1 212 ? -13.087 -1.072 3.754 1.00 92.88 212 LYS A CA 1
ATOM 1668 C C . LYS A 1 212 ? -13.390 -1.207 5.234 1.00 92.88 212 LYS A C 1
ATOM 1670 O O . LYS A 1 212 ? -12.490 -1.433 6.040 1.00 92.88 212 LYS A O 1
ATOM 1675 N N . ARG A 1 213 ? -14.673 -1.134 5.572 1.00 92.50 213 ARG A N 1
ATOM 1676 C CA . ARG A 1 213 ? -15.148 -1.412 6.924 1.00 92.50 213 ARG A CA 1
ATOM 1677 C C . ARG A 1 213 ? -15.099 -2.907 7.222 1.00 92.50 213 ARG A C 1
ATOM 1679 O O . ARG A 1 213 ? -15.497 -3.728 6.395 1.00 92.50 213 ARG A O 1
ATOM 1686 N N . ARG A 1 214 ? -14.592 -3.240 8.403 1.00 91.69 214 ARG A N 1
ATOM 1687 C CA . ARG A 1 214 ? -14.399 -4.592 8.925 1.00 91.69 214 ARG A CA 1
ATOM 1688 C C . ARG A 1 214 ? -14.862 -4.646 10.379 1.00 91.69 214 ARG A C 1
ATOM 1690 O O . ARG A 1 214 ? -14.954 -3.616 11.048 1.00 91.69 214 ARG A O 1
ATOM 1697 N N . THR A 1 215 ? -15.168 -5.849 10.838 1.00 90.81 215 THR A N 1
ATOM 1698 C CA . THR A 1 215 ? -15.481 -6.149 12.238 1.00 90.81 215 THR A CA 1
ATOM 1699 C C . THR A 1 215 ? -14.324 -6.922 12.846 1.00 90.81 215 THR A C 1
ATOM 1701 O O . THR A 1 215 ? -13.694 -7.737 12.164 1.00 90.81 215 THR A O 1
ATOM 1704 N N . TRP A 1 216 ? -14.022 -6.672 14.115 1.00 89.94 216 TRP A N 1
ATOM 1705 C CA . TRP A 1 216 ? -12.926 -7.354 14.797 1.00 89.94 216 TRP A CA 1
ATOM 1706 C C . TRP A 1 216 ? -13.158 -8.859 14.901 1.00 89.94 216 TRP A C 1
ATOM 1708 O O . TRP A 1 216 ? -12.221 -9.626 14.727 1.00 89.94 216 TRP A O 1
ATOM 1718 N N . ASP A 1 217 ? -14.408 -9.297 15.035 1.00 85.19 217 ASP A N 1
ATOM 1719 C CA . ASP A 1 217 ? -14.757 -10.724 15.057 1.00 85.19 217 ASP A CA 1
ATOM 1720 C C . ASP A 1 217 ? -14.358 -11.475 13.777 1.00 85.19 217 ASP A C 1
ATOM 1722 O O . ASP A 1 217 ? -14.190 -12.691 13.794 1.00 85.19 217 ASP A O 1
ATOM 1726 N N . SER A 1 218 ? -14.216 -10.757 12.657 1.00 85.50 218 SER A N 1
ATOM 1727 C CA . SER A 1 218 ? -13.775 -11.327 11.378 1.00 85.50 218 SER A CA 1
ATOM 1728 C C . SER A 1 218 ? -12.251 -11.366 11.217 1.00 85.50 218 SER A C 1
ATOM 1730 O O . SER A 1 218 ? -11.754 -11.823 10.185 1.00 85.50 218 SER A O 1
ATOM 1732 N N . MET A 1 219 ? -11.495 -10.859 12.197 1.00 88.12 219 MET A N 1
ATOM 1733 C CA . MET A 1 219 ? -10.037 -10.903 12.171 1.00 88.12 219 MET A CA 1
ATOM 1734 C C . MET A 1 219 ? -9.536 -12.325 12.442 1.00 88.12 219 MET A C 1
ATOM 1736 O O . MET A 1 219 ? -9.984 -12.965 13.395 1.00 88.12 219 MET A O 1
ATOM 1740 N N . PRO A 1 220 ? -8.573 -12.826 11.650 1.00 85.62 220 PRO A N 1
ATOM 1741 C CA . PRO A 1 220 ? -7.889 -14.070 11.970 1.00 85.62 220 PRO A CA 1
ATOM 1742 C C . PRO A 1 220 ? -7.204 -13.971 13.331 1.00 85.62 220 PRO A C 1
ATOM 1744 O O . PRO A 1 220 ? -6.646 -12.928 13.678 1.00 85.62 220 PRO A O 1
ATOM 1747 N N . LYS A 1 221 ? -7.218 -15.074 14.082 1.00 80.62 221 LYS A N 1
ATOM 1748 C CA . LYS A 1 221 ? -6.733 -15.120 15.470 1.00 80.62 221 LYS A CA 1
ATOM 1749 C C . LYS A 1 221 ? -5.252 -14.758 15.608 1.00 80.62 221 LYS A C 1
ATOM 1751 O O . LYS A 1 221 ? -4.864 -14.207 16.632 1.00 80.62 221 LYS A O 1
ATOM 1756 N N . ASP A 1 222 ? -4.461 -14.997 14.566 1.00 82.50 222 ASP A N 1
ATOM 1757 C CA . ASP A 1 222 ? -3.023 -14.711 14.558 1.00 82.50 222 ASP A CA 1
ATOM 1758 C C . ASP A 1 222 ? -2.702 -13.221 14.350 1.00 82.50 222 ASP A C 1
ATOM 1760 O O . ASP A 1 222 ? -1.556 -12.795 14.501 1.00 82.50 222 ASP A O 1
ATOM 1764 N N . PHE A 1 223 ? -3.702 -12.392 14.028 1.00 83.25 223 PHE A N 1
ATOM 1765 C CA . PHE A 1 223 ? -3.508 -10.969 13.766 1.00 83.25 223 PHE A CA 1
ATOM 1766 C C . PHE A 1 223 ? -3.965 -10.108 14.934 1.00 83.25 223 PHE A C 1
ATOM 1768 O O . PHE A 1 223 ? -5.142 -9.799 15.104 1.00 83.25 223 PHE A O 1
ATOM 1775 N N . ALA A 1 224 ? -2.985 -9.592 15.671 1.00 85.06 224 ALA A N 1
ATOM 1776 C CA . ALA A 1 224 ? -3.214 -8.617 16.731 1.00 85.06 224 ALA A CA 1
ATOM 1777 C C . ALA A 1 224 ? -3.509 -7.193 16.216 1.00 85.06 224 ALA A C 1
ATOM 1779 O O . ALA A 1 224 ? -3.811 -6.314 17.024 1.00 85.06 224 ALA A O 1
ATOM 1780 N N . LYS A 1 225 ? -3.401 -6.936 14.902 1.00 89.69 225 LYS A N 1
ATOM 1781 C CA . LYS A 1 225 ? -3.540 -5.600 14.294 1.00 89.69 225 LYS A CA 1
ATOM 1782 C C . LYS A 1 225 ? -4.340 -5.631 12.992 1.00 89.69 225 LYS A C 1
ATOM 1784 O O . LYS A 1 225 ? -4.183 -6.584 12.227 1.00 89.69 225 LYS A O 1
ATOM 1789 N N . PRO A 1 226 ? -5.104 -4.568 12.676 1.00 92.19 226 PRO A N 1
ATOM 1790 C CA . PRO A 1 226 ? -5.761 -4.418 11.380 1.00 92.19 226 PRO A CA 1
ATOM 1791 C C . PRO A 1 226 ? -4.787 -4.528 10.204 1.00 92.19 226 PRO A C 1
ATOM 1793 O O . PRO A 1 226 ? -3.729 -3.895 10.208 1.00 92.19 226 PRO A O 1
ATOM 1796 N N . TYR A 1 227 ? -5.170 -5.274 9.167 1.00 92.69 227 TYR A N 1
ATOM 1797 C CA . TYR A 1 227 ? -4.402 -5.406 7.928 1.00 92.69 227 TYR A CA 1
ATOM 1798 C C . TYR A 1 227 ? -5.060 -4.655 6.763 1.00 92.69 227 TYR A C 1
ATOM 1800 O O . TYR A 1 227 ? -6.286 -4.631 6.615 1.00 92.69 227 TYR A O 1
ATOM 1808 N N . ALA A 1 228 ? -4.224 -4.065 5.911 1.00 94.88 228 ALA A N 1
ATOM 1809 C CA . ALA A 1 228 ? -4.636 -3.502 4.632 1.00 94.88 228 ALA A CA 1
ATOM 1810 C C . ALA A 1 228 ? -4.815 -4.602 3.581 1.00 94.88 228 ALA A C 1
ATOM 1812 O O . ALA A 1 228 ? -4.318 -5.718 3.725 1.00 94.88 228 ALA A O 1
ATOM 1813 N N . THR A 1 229 ? -5.525 -4.294 2.501 1.00 95.12 229 THR A N 1
ATOM 1814 C CA . THR A 1 229 ? -5.708 -5.221 1.377 1.00 95.12 229 THR A CA 1
ATOM 1815 C C . THR A 1 229 ? -5.141 -4.608 0.108 1.00 95.12 229 THR A C 1
ATOM 1817 O O . THR A 1 229 ? -5.435 -3.467 -0.222 1.00 95.12 229 THR A O 1
ATOM 1820 N N . THR A 1 230 ? -4.333 -5.367 -0.614 1.00 95.50 230 THR A N 1
ATOM 1821 C CA . THR A 1 230 ? -3.796 -4.996 -1.922 1.00 95.50 230 THR A CA 1
ATOM 1822 C C . THR A 1 230 ? -3.555 -6.275 -2.721 1.00 95.50 230 THR A C 1
ATOM 1824 O O . THR A 1 230 ? -3.647 -7.373 -2.174 1.00 95.50 230 THR A O 1
ATOM 1827 N N . THR A 1 231 ? -3.271 -6.156 -4.011 1.00 91.81 231 THR A N 1
ATOM 1828 C CA . THR A 1 231 ? -2.862 -7.287 -4.854 1.00 91.81 231 THR A CA 1
ATOM 1829 C C . THR A 1 231 ? -1.342 -7.305 -4.992 1.00 91.81 231 THR A C 1
ATOM 1831 O O . THR A 1 231 ? -0.715 -6.245 -4.944 1.00 91.81 231 THR A O 1
ATOM 1834 N N . ILE A 1 232 ? -0.754 -8.470 -5.277 1.00 88.56 232 ILE A N 1
ATOM 1835 C CA . ILE A 1 232 ? 0.696 -8.599 -5.515 1.00 88.56 232 ILE A CA 1
ATOM 1836 C C . ILE A 1 232 ? 1.175 -7.645 -6.621 1.00 88.56 232 ILE A C 1
ATOM 1838 O O . ILE A 1 232 ? 2.236 -7.037 -6.510 1.00 88.56 232 ILE A O 1
ATOM 1842 N N . SER A 1 233 ? 0.374 -7.448 -7.669 1.00 86.00 233 SER A N 1
ATOM 1843 C CA . SER A 1 233 ? 0.754 -6.549 -8.757 1.00 86.00 233 SER A CA 1
ATOM 1844 C C . SER A 1 233 ? 0.912 -5.101 -8.282 1.00 86.00 233 SER A C 1
ATOM 1846 O O . SER A 1 233 ? 1.947 -4.478 -8.498 1.00 86.00 233 SER A O 1
ATOM 1848 N N . HIS A 1 234 ? -0.075 -4.588 -7.551 1.00 91.50 234 HIS A N 1
ATOM 1849 C CA . HIS A 1 234 ? -0.018 -3.259 -6.948 1.00 91.50 234 HIS A CA 1
ATOM 1850 C C . HIS A 1 234 ? 1.118 -3.088 -5.937 1.00 91.50 234 HIS A C 1
ATOM 1852 O O . HIS A 1 234 ? 1.754 -2.041 -5.958 1.00 91.50 234 HIS A O 1
ATOM 1858 N N . ILE A 1 235 ? 1.433 -4.073 -5.083 1.00 92.56 235 ILE A N 1
ATOM 1859 C CA . ILE A 1 235 ? 2.562 -3.907 -4.146 1.00 92.56 235 ILE A CA 1
ATOM 1860 C C . ILE A 1 235 ? 3.907 -3.860 -4.879 1.00 92.56 235 ILE A C 1
ATOM 1862 O O . ILE A 1 235 ? 4.782 -3.091 -4.491 1.00 92.56 235 ILE A O 1
ATOM 1866 N N . VAL A 1 236 ? 4.062 -4.619 -5.968 1.00 89.12 236 VAL A N 1
ATOM 1867 C CA . VAL A 1 236 ? 5.243 -4.549 -6.840 1.00 89.12 236 VAL A CA 1
ATOM 1868 C C . VAL A 1 236 ? 5.363 -3.164 -7.480 1.00 89.12 236 VAL A C 1
ATOM 1870 O O . VAL A 1 236 ? 6.448 -2.583 -7.482 1.00 89.12 236 VAL A O 1
ATOM 1873 N N . GLU A 1 237 ? 4.254 -2.618 -7.984 1.00 88.56 237 GLU A N 1
ATOM 1874 C CA . GLU A 1 237 ? 4.200 -1.275 -8.570 1.00 88.56 237 GLU A CA 1
ATOM 1875 C C . GLU A 1 237 ? 4.546 -0.197 -7.527 1.00 88.56 237 GLU A C 1
ATOM 1877 O O . GLU A 1 237 ? 5.400 0.651 -7.780 1.00 88.56 237 GLU A O 1
ATOM 1882 N N . ILE A 1 238 ? 3.947 -0.263 -6.332 1.00 92.38 238 ILE A N 1
ATOM 1883 C CA . ILE A 1 238 ? 4.208 0.669 -5.221 1.00 92.38 238 ILE A CA 1
ATOM 1884 C C . ILE A 1 238 ? 5.669 0.586 -4.769 1.00 92.38 238 ILE A C 1
ATOM 1886 O O . ILE A 1 238 ? 6.295 1.619 -4.541 1.00 92.38 238 ILE A O 1
ATOM 1890 N N . ALA A 1 239 ? 6.235 -0.621 -4.671 1.00 91.62 239 ALA A N 1
ATOM 1891 C CA . ALA A 1 239 ? 7.645 -0.809 -4.343 1.00 91.62 239 ALA A CA 1
ATOM 1892 C C . ALA A 1 239 ? 8.543 -0.075 -5.353 1.00 91.62 239 ALA A C 1
ATOM 1894 O O . ALA A 1 239 ? 9.408 0.698 -4.946 1.00 91.62 239 ALA A O 1
ATOM 1895 N N . GLY A 1 240 ? 8.272 -0.227 -6.654 1.00 87.06 240 GLY A N 1
ATOM 1896 C CA . GLY A 1 240 ? 8.985 0.496 -7.709 1.00 87.06 240 GLY A CA 1
ATOM 1897 C C . GLY A 1 240 ? 8.865 2.019 -7.586 1.00 87.06 240 GLY A C 1
ATOM 1898 O O . GLY A 1 240 ? 9.876 2.714 -7.667 1.00 87.06 240 GLY A O 1
ATOM 1899 N N . MET A 1 241 ? 7.660 2.540 -7.318 1.00 88.19 241 MET A N 1
ATOM 1900 C CA . MET A 1 241 ? 7.436 3.982 -7.108 1.00 88.19 241 MET A CA 1
ATOM 1901 C C . MET A 1 241 ? 8.244 4.531 -5.928 1.00 88.19 241 MET A C 1
ATOM 1903 O O . MET A 1 241 ? 8.836 5.603 -6.029 1.00 88.19 241 MET A O 1
ATOM 1907 N N . LEU A 1 242 ? 8.320 3.773 -4.832 1.00 91.00 242 LEU A N 1
ATOM 1908 C CA . LEU A 1 242 ? 9.069 4.152 -3.634 1.00 91.00 242 LEU A CA 1
ATOM 1909 C C . LEU A 1 242 ? 10.591 3.977 -3.782 1.00 91.00 242 LEU A C 1
ATOM 1911 O O . LEU A 1 242 ? 11.329 4.329 -2.860 1.00 91.00 242 LEU A O 1
ATOM 1915 N N . GLY A 1 243 ? 11.082 3.456 -4.912 1.00 88.81 243 GLY A N 1
ATOM 1916 C CA . GLY A 1 243 ? 12.503 3.162 -5.120 1.00 88.81 243 GLY A CA 1
ATOM 1917 C C . GLY A 1 243 ? 12.983 1.918 -4.363 1.00 88.81 243 GLY A C 1
ATOM 1918 O O . GLY A 1 243 ? 14.148 1.834 -3.972 1.00 88.81 243 GLY A O 1
ATOM 1919 N N . ILE A 1 244 ? 12.081 0.967 -4.121 1.00 90.00 244 ILE A N 1
ATOM 1920 C CA . ILE A 1 244 ? 12.340 -0.313 -3.462 1.00 90.00 244 ILE A CA 1
ATOM 1921 C C . ILE A 1 244 ? 12.497 -1.386 -4.537 1.00 90.00 244 ILE A C 1
ATOM 1923 O O . ILE A 1 244 ? 11.616 -1.577 -5.373 1.00 90.00 244 ILE A O 1
ATOM 1927 N N . HIS A 1 245 ? 13.599 -2.133 -4.494 1.00 87.38 245 HIS A N 1
ATOM 1928 C CA . HIS A 1 245 ? 13.858 -3.210 -5.445 1.00 87.38 245 HIS A CA 1
ATOM 1929 C C . HIS A 1 245 ? 13.745 -4.589 -4.790 1.00 87.38 245 HIS A C 1
ATOM 1931 O O . HIS A 1 245 ? 14.180 -4.811 -3.656 1.00 87.38 245 HIS A O 1
ATOM 1937 N N . TRP A 1 246 ? 13.168 -5.545 -5.516 1.00 86.12 246 TRP A N 1
ATOM 1938 C CA . TRP A 1 246 ? 13.025 -6.926 -5.058 1.00 86.12 246 TRP A CA 1
ATOM 1939 C C . TRP A 1 246 ? 14.385 -7.628 -5.055 1.00 86.12 246 TRP A C 1
ATOM 1941 O O . TRP A 1 246 ? 15.078 -7.672 -6.062 1.00 86.12 246 TRP A O 1
ATOM 1951 N N . ARG A 1 247 ? 14.793 -8.172 -3.909 1.00 87.62 247 ARG A N 1
ATOM 1952 C CA . ARG A 1 247 ? 15.982 -9.027 -3.757 1.00 87.62 247 ARG A CA 1
ATOM 1953 C C . ARG A 1 247 ? 15.636 -10.503 -3.911 1.00 87.62 247 ARG A C 1
ATOM 1955 O O . ARG A 1 247 ? 16.446 -11.270 -4.419 1.00 87.62 247 ARG A O 1
ATOM 1962 N N . GLN A 1 248 ? 14.446 -10.876 -3.459 1.00 84.12 248 GLN A N 1
ATOM 1963 C CA . GLN A 1 248 ? 13.880 -12.207 -3.587 1.00 84.12 248 GLN A CA 1
ATOM 1964 C C . GLN A 1 248 ? 12.403 -12.049 -3.933 1.00 84.12 248 GLN A C 1
ATOM 1966 O O . GLN A 1 248 ? 11.686 -11.312 -3.257 1.00 84.12 248 GLN A O 1
ATOM 1971 N N . PHE A 1 249 ? 11.978 -12.702 -5.006 1.00 84.56 249 PHE A N 1
ATOM 1972 C CA . PHE A 1 249 ? 10.590 -12.724 -5.443 1.00 84.56 249 PHE A CA 1
ATOM 1973 C C . PHE A 1 249 ? 10.273 -14.145 -5.898 1.00 84.56 249 PHE A C 1
ATOM 1975 O O . PHE A 1 249 ? 10.385 -14.482 -7.072 1.00 84.56 249 PHE A O 1
ATOM 1982 N N . ASP A 1 250 ? 10.006 -15.011 -4.928 1.00 81.19 250 ASP A N 1
ATOM 1983 C CA . ASP A 1 250 ? 9.786 -16.431 -5.162 1.00 81.19 250 ASP A CA 1
ATOM 1984 C C . ASP A 1 250 ? 8.313 -16.769 -4.942 1.00 81.19 250 ASP A C 1
ATOM 1986 O O . ASP A 1 250 ? 7.856 -16.895 -3.807 1.00 81.19 250 ASP A O 1
ATOM 1990 N N . LEU A 1 251 ? 7.588 -16.890 -6.054 1.00 79.44 251 LEU A N 1
ATOM 1991 C CA . LEU A 1 251 ? 6.172 -17.253 -6.084 1.00 79.44 251 LEU A CA 1
ATOM 1992 C C . LEU A 1 251 ? 5.928 -18.716 -5.699 1.00 79.44 251 LEU A C 1
ATOM 1994 O O . LEU A 1 251 ? 4.852 -19.036 -5.215 1.00 79.44 251 LEU A O 1
ATOM 1998 N N . ASN A 1 252 ? 6.901 -19.605 -5.919 1.00 80.56 252 ASN A N 1
ATOM 1999 C CA . ASN A 1 252 ? 6.722 -2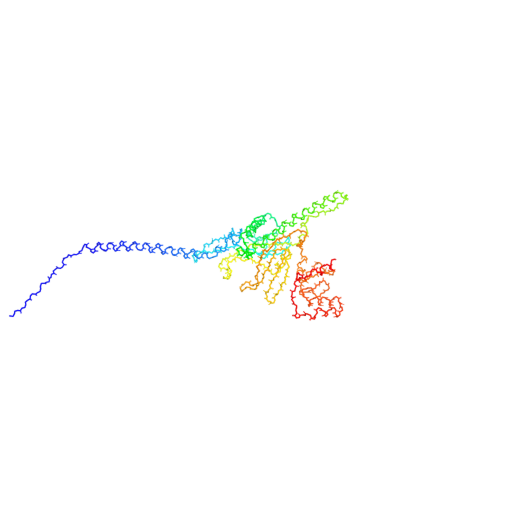1.037 -5.674 1.00 80.56 252 ASN A CA 1
ATOM 2000 C C . ASN A 1 252 ? 6.857 -21.364 -4.186 1.00 80.56 252 ASN A C 1
ATOM 2002 O O . ASN A 1 252 ? 6.171 -22.247 -3.681 1.00 80.56 252 ASN A O 1
ATOM 2006 N N . ASN A 1 253 ? 7.751 -20.651 -3.498 1.00 85.19 253 ASN A N 1
ATOM 2007 C CA . ASN A 1 253 ? 8.012 -20.836 -2.070 1.00 85.19 253 ASN A CA 1
ATOM 2008 C C . ASN A 1 253 ? 7.356 -19.759 -1.189 1.00 85.19 253 ASN A C 1
ATOM 2010 O O . ASN A 1 253 ? 7.606 -19.733 0.015 1.00 85.19 253 ASN A O 1
ATOM 2014 N N . ASP A 1 254 ? 6.577 -18.845 -1.777 1.00 87.94 254 ASP A N 1
ATOM 2015 C CA . ASP A 1 254 ? 5.974 -17.689 -1.105 1.00 87.94 254 ASP A CA 1
ATOM 2016 C C . ASP A 1 254 ? 6.969 -16.859 -0.279 1.00 87.94 254 ASP A C 1
ATOM 2018 O O . ASP A 1 254 ? 6.676 -16.414 0.833 1.00 87.94 254 ASP A O 1
ATOM 2022 N N . GLN A 1 255 ? 8.166 -16.634 -0.825 1.00 88.75 255 GLN A N 1
ATOM 2023 C CA . GLN A 1 255 ? 9.215 -15.855 -0.168 1.00 88.75 255 GLN A CA 1
ATOM 2024 C C . GLN A 1 255 ? 9.492 -14.561 -0.920 1.00 88.75 255 GLN A C 1
ATOM 2026 O O . GLN A 1 255 ? 10.022 -14.552 -2.035 1.00 88.75 255 GLN A O 1
ATOM 2031 N N . TYR A 1 256 ? 9.203 -13.443 -0.257 1.00 91.81 256 TYR A N 1
ATOM 2032 C CA . TYR A 1 256 ? 9.323 -12.123 -0.852 1.00 91.81 256 TYR A CA 1
ATOM 2033 C C . TYR A 1 256 ? 10.184 -11.218 0.026 1.00 91.81 256 TYR A C 1
ATOM 2035 O O . TYR A 1 256 ? 9.946 -11.055 1.223 1.00 91.81 256 TYR A O 1
ATOM 2043 N N . ARG A 1 257 ? 11.198 -10.593 -0.569 1.00 93.62 257 ARG A N 1
ATOM 2044 C CA . ARG A 1 257 ? 12.054 -9.616 0.104 1.00 93.62 257 ARG A CA 1
ATOM 2045 C C . ARG A 1 257 ? 12.412 -8.497 -0.853 1.00 93.62 257 ARG A C 1
ATOM 2047 O O . ARG A 1 257 ? 13.029 -8.747 -1.887 1.00 93.62 257 ARG A O 1
ATOM 2054 N N . ALA A 1 258 ? 12.105 -7.266 -0.477 1.00 92.19 258 ALA A N 1
ATOM 2055 C CA . ALA A 1 258 ? 12.498 -6.066 -1.202 1.00 92.19 258 ALA A CA 1
ATOM 2056 C C . ALA A 1 258 ? 13.193 -5.081 -0.266 1.00 92.19 258 ALA A C 1
ATOM 2058 O O . ALA A 1 258 ? 12.903 -5.036 0.926 1.00 92.19 258 ALA A O 1
ATOM 2059 N N . GLN A 1 259 ? 14.116 -4.294 -0.797 1.00 92.44 259 GLN A N 1
ATOM 2060 C CA . GLN A 1 259 ? 14.808 -3.251 -0.050 1.00 92.44 259 GLN A CA 1
ATOM 2061 C C . GLN A 1 259 ? 15.171 -2.123 -1.000 1.00 92.44 259 GLN A C 1
ATOM 2063 O O . GLN A 1 259 ? 15.550 -2.391 -2.129 1.00 92.44 259 GLN A O 1
ATOM 2068 N N . GLY A 1 260 ? 15.109 -0.878 -0.549 1.00 89.69 260 GLY A N 1
ATOM 2069 C CA . GLY A 1 260 ? 15.562 0.273 -1.326 1.00 89.69 260 GLY A CA 1
ATOM 2070 C C . GLY A 1 260 ? 15.024 1.573 -0.750 1.00 89.69 260 GLY A C 1
ATOM 2071 O O . GLY A 1 260 ? 14.062 1.559 0.012 1.00 89.69 260 GLY A O 1
ATOM 2072 N N . ASN A 1 261 ? 15.706 2.679 -1.049 1.00 89.06 261 ASN A N 1
ATOM 2073 C CA . ASN A 1 261 ? 15.343 4.028 -0.603 1.00 89.06 261 ASN A CA 1
ATOM 2074 C C . ASN A 1 261 ? 14.970 4.141 0.895 1.00 89.06 261 ASN A C 1
ATOM 2076 O O . ASN A 1 261 ? 13.999 4.796 1.252 1.00 89.06 261 ASN A O 1
ATOM 2080 N N . GLY A 1 262 ? 15.699 3.445 1.774 1.00 88.62 262 GLY A N 1
ATOM 2081 C CA . GLY A 1 262 ? 15.441 3.468 3.220 1.00 88.62 262 GLY A CA 1
ATOM 2082 C C . GLY A 1 262 ? 14.285 2.584 3.704 1.00 88.62 262 GLY A C 1
ATOM 2083 O O . GLY A 1 262 ? 14.000 2.588 4.901 1.00 88.62 262 GLY A O 1
ATOM 2084 N N . PHE A 1 263 ? 13.658 1.793 2.831 1.00 92.06 263 PHE A N 1
ATOM 2085 C CA . PHE A 1 263 ? 12.570 0.873 3.171 1.00 92.06 263 PHE A CA 1
ATOM 2086 C C . PHE A 1 263 ? 12.932 -0.589 2.925 1.00 92.06 263 PHE A C 1
ATOM 2088 O O . PHE A 1 263 ? 13.792 -0.917 2.101 1.00 92.06 263 PHE A O 1
ATOM 2095 N N . VAL A 1 264 ? 12.225 -1.473 3.627 1.00 93.56 264 VAL A N 1
ATOM 2096 C CA . VAL A 1 264 ? 12.264 -2.919 3.433 1.00 93.56 264 VAL A CA 1
ATOM 2097 C C . VAL A 1 264 ? 10.854 -3.493 3.455 1.00 93.56 264 VAL A C 1
ATOM 2099 O O . VAL A 1 264 ? 10.016 -3.093 4.261 1.00 93.56 264 VAL A O 1
ATOM 2102 N N . ILE A 1 265 ? 10.619 -4.447 2.556 1.00 94.88 265 ILE A N 1
ATOM 2103 C CA . ILE A 1 265 ? 9.398 -5.240 2.474 1.00 94.88 265 ILE A CA 1
ATOM 2104 C C . ILE A 1 265 ? 9.776 -6.702 2.674 1.00 94.88 265 ILE A C 1
ATOM 2106 O O . ILE A 1 265 ? 10.641 -7.223 1.968 1.00 94.88 265 ILE A O 1
ATOM 2110 N N . TYR A 1 266 ? 9.100 -7.362 3.603 1.00 94.75 266 TYR A N 1
ATOM 2111 C CA . TYR A 1 266 ? 9.131 -8.813 3.760 1.00 94.75 266 TYR A CA 1
ATOM 2112 C C . TYR A 1 266 ? 7.752 -9.363 3.441 1.00 94.75 266 TYR A C 1
ATOM 2114 O O . TYR A 1 266 ? 6.763 -8.766 3.854 1.00 94.75 266 TYR A O 1
ATOM 2122 N N . GLY A 1 267 ? 7.669 -10.477 2.729 1.00 93.50 267 GLY A N 1
ATOM 2123 C CA . GLY A 1 267 ? 6.408 -11.152 2.480 1.00 93.50 267 GLY A CA 1
ATOM 2124 C C . GLY A 1 267 ? 6.525 -12.654 2.650 1.00 93.50 267 GLY A C 1
ATOM 2125 O O . GLY A 1 267 ? 7.539 -13.247 2.278 1.00 93.50 267 GLY A O 1
ATOM 2126 N N . SER A 1 268 ? 5.473 -13.235 3.213 1.00 92.94 268 SER A N 1
ATOM 2127 C CA . SER A 1 268 ? 5.320 -14.672 3.411 1.00 92.94 268 SER A CA 1
ATOM 2128 C C . SER A 1 268 ? 3.851 -15.071 3.352 1.00 92.94 268 SER A C 1
ATOM 2130 O O . SER A 1 268 ? 2.959 -14.248 3.605 1.00 92.94 268 SER A O 1
ATOM 2132 N N . TYR A 1 269 ? 3.604 -16.340 3.043 1.00 92.06 269 TYR A N 1
ATOM 2133 C CA . TYR A 1 269 ? 2.282 -16.936 3.182 1.00 92.06 269 TYR A CA 1
ATOM 2134 C C . TYR A 1 269 ? 1.852 -16.964 4.652 1.00 92.06 269 TYR A C 1
ATOM 2136 O O . TYR A 1 269 ? 2.633 -17.332 5.530 1.00 92.06 269 TYR A O 1
ATOM 2144 N N . THR A 1 270 ? 0.603 -16.585 4.902 1.00 89.19 270 THR A N 1
ATOM 2145 C CA . THR A 1 270 ? -0.069 -16.744 6.188 1.00 89.19 270 THR A CA 1
ATOM 2146 C C . THR A 1 270 ? -1.399 -17.451 5.970 1.00 89.19 270 THR A C 1
ATOM 2148 O O . THR A 1 270 ? -2.195 -17.054 5.111 1.00 89.19 270 THR A O 1
ATOM 2151 N N . ASP A 1 271 ? -1.645 -18.491 6.765 1.00 85.31 271 ASP A N 1
ATOM 2152 C CA . ASP A 1 271 ? -2.853 -19.300 6.652 1.00 85.31 271 ASP A CA 1
ATOM 2153 C C . ASP A 1 271 ? -4.127 -18.449 6.824 1.00 85.31 271 ASP A C 1
ATOM 2155 O O . ASP A 1 271 ? -4.175 -17.485 7.592 1.00 85.31 271 ASP A O 1
ATOM 2159 N N . GLY A 1 272 ? -5.151 -18.750 6.028 1.00 81.19 272 GLY A N 1
ATOM 2160 C CA . GLY A 1 272 ? -6.425 -18.023 5.995 1.00 81.19 272 GLY A CA 1
ATOM 2161 C C . GLY A 1 272 ? -6.419 -16.623 5.352 1.00 81.19 272 GLY A C 1
ATOM 2162 O O . GLY A 1 272 ? -7.495 -16.118 5.028 1.00 81.19 272 GLY A O 1
ATOM 2163 N N . LEU A 1 273 ? -5.260 -15.989 5.120 1.00 83.12 273 LEU A N 1
ATOM 2164 C CA . LEU A 1 273 ? -5.157 -14.663 4.474 1.00 83.12 273 LEU A CA 1
ATOM 2165 C C . LEU A 1 273 ? -4.419 -14.664 3.132 1.00 83.12 273 LEU A C 1
ATOM 2167 O O . LEU A 1 273 ? -4.578 -13.720 2.354 1.00 83.12 273 LEU A O 1
ATOM 2171 N N . GLY A 1 274 ? -3.622 -15.697 2.858 1.00 88.94 274 GLY A N 1
ATOM 2172 C CA . GLY A 1 274 ? -2.744 -15.748 1.695 1.00 88.94 274 GLY A CA 1
ATOM 2173 C C . GLY A 1 274 ? -1.434 -15.004 1.949 1.00 88.94 274 GLY A C 1
ATOM 2174 O O . GLY A 1 274 ? -0.863 -15.076 3.034 1.00 88.94 274 GLY A O 1
ATOM 2175 N N . ILE A 1 275 ? -0.925 -14.292 0.945 1.00 91.81 275 ILE A N 1
ATOM 2176 C CA . ILE A 1 275 ? 0.381 -13.628 1.041 1.00 91.81 275 ILE A CA 1
ATOM 2177 C C . ILE A 1 275 ? 0.257 -12.320 1.822 1.00 91.81 275 ILE A C 1
ATOM 2179 O O . ILE A 1 275 ? -0.518 -11.426 1.478 1.00 91.81 275 ILE A O 1
ATOM 2183 N N . THR A 1 276 ? 1.075 -12.195 2.860 1.00 92.81 276 THR A N 1
ATOM 2184 C CA . THR A 1 276 ? 1.101 -11.038 3.757 1.00 92.81 276 THR A CA 1
ATOM 2185 C C . THR A 1 276 ? 2.424 -10.309 3.639 1.00 92.81 276 THR A C 1
ATOM 2187 O O . THR A 1 276 ? 3.473 -10.944 3.613 1.00 92.81 276 THR A O 1
ATOM 2190 N N . PHE A 1 277 ? 2.379 -8.976 3.578 1.00 94.50 277 PHE A N 1
ATOM 2191 C CA . PHE A 1 277 ? 3.566 -8.130 3.480 1.00 94.50 277 PHE A CA 1
ATOM 2192 C C . PHE A 1 277 ? 3.740 -7.266 4.732 1.00 94.50 277 PHE A C 1
ATOM 2194 O O . PHE A 1 277 ? 2.799 -6.638 5.217 1.00 94.50 277 PHE A O 1
ATOM 2201 N N . ASN A 1 278 ? 4.971 -7.191 5.226 1.00 93.75 278 ASN A N 1
ATOM 2202 C CA . ASN A 1 278 ? 5.408 -6.314 6.298 1.00 93.75 278 ASN A CA 1
ATOM 2203 C C . ASN A 1 278 ? 6.301 -5.214 5.709 1.00 93.75 278 ASN A C 1
ATOM 2205 O O . ASN A 1 278 ? 7.331 -5.509 5.104 1.00 93.75 278 ASN A O 1
ATOM 2209 N N . PHE A 1 279 ? 5.886 -3.958 5.869 1.00 93.81 279 PHE A N 1
ATOM 2210 C CA . PHE A 1 279 ? 6.606 -2.778 5.396 1.00 93.81 279 PHE A CA 1
ATOM 2211 C C . PHE A 1 279 ? 7.298 -2.074 6.563 1.00 93.81 279 PHE A C 1
ATOM 2213 O O . PHE A 1 279 ? 6.661 -1.775 7.573 1.00 93.81 279 PHE A O 1
ATOM 2220 N N . GLN A 1 280 ? 8.590 -1.785 6.418 1.00 90.19 280 GLN A N 1
ATOM 2221 C CA . GLN A 1 280 ? 9.398 -1.156 7.461 1.00 90.19 280 GLN A CA 1
ATOM 2222 C C . GLN A 1 280 ? 10.296 -0.068 6.882 1.00 90.19 280 GLN A C 1
ATOM 2224 O O . GLN A 1 280 ? 10.919 -0.247 5.836 1.00 90.19 280 GLN A O 1
ATOM 2229 N N . LYS A 1 281 ? 10.424 1.043 7.610 1.00 86.38 281 LYS A N 1
ATOM 2230 C CA . LYS A 1 281 ? 11.454 2.053 7.359 1.00 86.38 281 LYS A CA 1
ATOM 2231 C C . LYS A 1 281 ? 12.705 1.693 8.157 1.00 86.38 281 LYS A C 1
ATOM 2233 O O . LYS A 1 281 ? 12.637 1.546 9.371 1.00 86.38 281 LYS A O 1
ATOM 2238 N N . GLN A 1 282 ? 13.836 1.570 7.475 1.00 85.38 282 GLN A N 1
ATOM 2239 C CA . GLN A 1 282 ? 15.139 1.256 8.070 1.00 85.38 282 GLN A CA 1
ATOM 2240 C C . GLN A 1 282 ? 16.139 2.412 7.981 1.00 85.38 282 GLN A C 1
ATOM 2242 O O . GLN A 1 282 ? 17.158 2.387 8.663 1.00 85.38 282 GLN A O 1
ATOM 2247 N N . GLY A 1 283 ? 15.884 3.414 7.139 1.00 83.69 283 GLY A N 1
ATOM 2248 C CA . GLY A 1 283 ? 16.845 4.483 6.908 1.00 83.69 283 GLY A CA 1
ATOM 2249 C C . GLY A 1 283 ? 16.237 5.766 6.350 1.00 83.69 283 GLY A C 1
ATOM 2250 O O . GLY A 1 283 ? 15.013 5.890 6.243 1.00 83.69 283 GLY A O 1
ATOM 2251 N N . PRO A 1 284 ? 17.095 6.745 6.024 1.00 84.75 284 PRO A N 1
ATOM 2252 C CA . PRO A 1 284 ? 16.689 7.958 5.326 1.00 84.75 284 PRO A CA 1
ATOM 2253 C C . PRO A 1 284 ? 16.150 7.650 3.922 1.00 84.75 284 PRO A C 1
ATOM 2255 O O . PRO A 1 284 ? 16.511 6.649 3.304 1.00 84.75 284 PRO A O 1
ATOM 2258 N N . THR A 1 285 ? 15.285 8.536 3.441 1.00 88.31 285 THR A N 1
ATOM 2259 C CA . THR A 1 285 ? 14.538 8.415 2.184 1.00 88.31 285 THR A CA 1
ATOM 2260 C C . THR A 1 285 ? 14.809 9.651 1.332 1.00 88.31 285 THR A C 1
ATOM 2262 O O . THR A 1 285 ? 14.869 10.753 1.878 1.00 88.31 285 THR A O 1
ATOM 2265 N N . TRP A 1 286 ? 14.922 9.491 0.015 1.00 87.81 286 TRP A N 1
ATOM 2266 C CA . TRP A 1 286 ? 15.087 10.600 -0.926 1.00 87.81 286 TRP A CA 1
ATOM 2267 C C . TRP A 1 286 ? 14.126 10.446 -2.104 1.00 87.81 286 TRP A C 1
ATOM 2269 O O . TRP A 1 286 ? 14.160 9.437 -2.808 1.00 87.81 286 TRP A O 1
ATOM 2279 N N . PHE A 1 287 ? 13.301 11.465 -2.349 1.00 88.56 287 PHE A N 1
ATOM 2280 C CA . PHE A 1 287 ? 12.302 11.466 -3.426 1.00 88.56 287 PHE A CA 1
ATOM 2281 C C . PHE A 1 287 ? 12.511 12.597 -4.448 1.00 88.56 287 PHE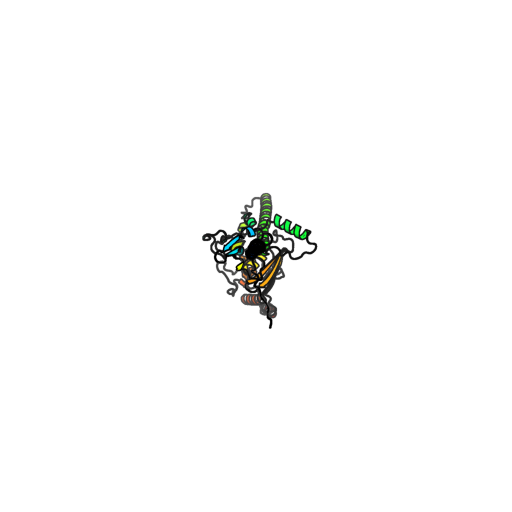 A C 1
ATOM 2283 O O . PHE A 1 287 ? 11.579 13.028 -5.119 1.00 88.56 287 PHE A O 1
ATOM 2290 N N . GLU A 1 288 ? 13.746 13.075 -4.582 1.00 87.06 288 GLU A N 1
ATOM 2291 C CA . GLU A 1 288 ? 14.130 14.141 -5.513 1.00 87.06 288 GLU A CA 1
ATOM 2292 C C . GLU A 1 288 ? 14.609 13.572 -6.873 1.00 87.06 288 GLU A C 1
ATOM 2294 O O . GLU A 1 288 ? 13.930 12.769 -7.509 1.00 87.06 288 GLU A O 1
ATOM 2299 N N . LYS A 1 289 ? 15.821 13.949 -7.308 1.00 74.31 289 LYS A N 1
ATOM 2300 C CA . LYS A 1 289 ? 16.409 13.707 -8.638 1.00 74.31 289 LYS A CA 1
ATOM 2301 C C . LYS A 1 289 ? 16.393 12.268 -9.165 1.00 74.31 289 LYS A C 1
ATOM 2303 O O . LYS A 1 289 ? 16.359 12.080 -10.372 1.00 74.31 289 LYS A O 1
ATOM 2308 N N . ASN A 1 290 ? 16.446 11.269 -8.287 1.00 69.06 290 ASN A N 1
ATOM 2309 C CA . ASN A 1 290 ? 16.547 9.855 -8.669 1.00 69.06 290 ASN A CA 1
ATOM 2310 C C . ASN A 1 290 ? 15.212 9.114 -8.509 1.00 69.06 290 ASN A C 1
ATOM 2312 O O . ASN A 1 290 ? 15.194 7.886 -8.408 1.00 69.06 290 ASN A O 1
ATOM 2316 N N . ARG A 1 291 ? 14.094 9.843 -8.426 1.00 73.31 291 ARG A N 1
ATOM 2317 C CA . ARG A 1 291 ? 12.774 9.235 -8.305 1.00 73.31 291 ARG A CA 1
ATOM 2318 C C . ARG A 1 291 ? 12.378 8.517 -9.597 1.00 73.31 291 ARG A C 1
ATOM 2320 O O . ARG A 1 291 ? 12.489 9.056 -10.695 1.00 73.31 291 ARG A O 1
ATOM 2327 N N . VAL A 1 292 ? 11.789 7.336 -9.432 1.00 69.31 292 VAL A N 1
ATOM 2328 C CA . VAL A 1 292 ? 11.048 6.650 -10.492 1.00 69.31 292 VAL A CA 1
ATOM 2329 C C . VAL A 1 292 ? 9.733 7.396 -10.731 1.00 69.31 292 VAL A C 1
ATOM 2331 O O . VAL A 1 292 ? 8.886 7.483 -9.838 1.00 69.31 292 VAL A O 1
ATOM 2334 N N . VAL A 1 293 ? 9.555 7.960 -11.926 1.00 67.00 293 VAL A N 1
ATOM 2335 C CA . VAL A 1 293 ? 8.297 8.618 -12.305 1.00 67.00 293 VAL A CA 1
ATOM 2336 C C . VAL A 1 293 ? 7.230 7.539 -12.526 1.00 67.00 293 VAL A C 1
ATOM 2338 O O . VAL A 1 293 ? 7.441 6.653 -13.359 1.00 67.00 293 VAL A O 1
ATOM 2341 N N . PRO A 1 294 ? 6.091 7.580 -11.808 1.00 69.88 294 PRO A N 1
ATOM 2342 C CA . PRO A 1 294 ? 4.996 6.635 -11.991 1.00 69.88 294 PRO A CA 1
ATOM 2343 C C . PRO A 1 294 ? 4.400 6.738 -13.401 1.00 69.88 294 PRO A C 1
ATOM 2345 O O . PRO A 1 294 ? 3.510 7.545 -13.678 1.00 69.88 294 PRO A O 1
ATOM 2348 N N . SER A 1 295 ? 4.901 5.907 -14.311 1.00 76.44 295 SER A N 1
ATOM 2349 C CA . SER A 1 295 ? 4.376 5.783 -15.665 1.00 76.44 295 SER A CA 1
ATOM 2350 C C . SER A 1 295 ? 3.598 4.485 -15.814 1.00 76.44 295 SER A C 1
ATOM 2352 O O . SER A 1 295 ? 4.021 3.428 -15.349 1.00 76.44 295 SER A O 1
ATOM 2354 N N . TYR A 1 296 ? 2.459 4.542 -16.498 1.00 74.75 296 TYR A N 1
ATOM 2355 C CA . TYR A 1 296 ? 1.639 3.371 -16.782 1.00 74.75 296 TYR A CA 1
ATOM 2356 C C . TYR A 1 296 ? 2.425 2.295 -17.550 1.00 74.75 296 TYR A C 1
ATOM 2358 O O . TYR A 1 296 ? 2.214 1.105 -17.327 1.00 74.75 296 TYR A O 1
ATOM 2366 N N . ASN A 1 297 ? 3.383 2.705 -18.386 1.00 71.75 297 ASN A N 1
ATOM 2367 C CA . ASN A 1 297 ? 4.234 1.794 -19.156 1.00 71.75 297 ASN A CA 1
ATOM 2368 C C . ASN A 1 297 ? 5.176 0.976 -18.258 1.00 71.75 297 ASN A C 1
ATOM 2370 O O . ASN A 1 297 ? 5.533 -0.150 -18.596 1.00 71.75 297 ASN A O 1
ATOM 2374 N N . VAL A 1 298 ? 5.521 1.493 -17.073 1.00 71.94 298 VAL A N 1
ATOM 2375 C CA . VAL A 1 298 ? 6.370 0.780 -16.106 1.00 71.94 298 VAL A CA 1
ATOM 2376 C C . VAL A 1 298 ? 5.664 -0.458 -15.553 1.00 71.94 298 VAL A C 1
ATOM 2378 O O . VAL A 1 298 ? 6.345 -1.399 -15.163 1.00 71.94 298 VAL A O 1
ATOM 2381 N N . LYS A 1 299 ? 4.323 -0.533 -15.587 1.00 76.50 299 LYS A N 1
ATOM 2382 C CA . LYS A 1 299 ? 3.596 -1.739 -15.156 1.00 76.50 299 LYS A CA 1
ATOM 2383 C C . LYS A 1 299 ? 4.042 -2.977 -15.930 1.00 76.50 299 LYS A C 1
ATOM 2385 O O . LYS A 1 299 ? 4.263 -4.019 -15.328 1.00 76.50 299 LYS A O 1
ATOM 2390 N N . GLN A 1 300 ? 4.199 -2.855 -17.247 1.00 75.06 300 GLN A N 1
ATOM 2391 C CA . GLN A 1 300 ? 4.679 -3.957 -18.082 1.00 75.06 300 GLN A CA 1
ATOM 2392 C C . GLN A 1 300 ? 6.109 -4.335 -17.694 1.00 75.06 300 GLN A C 1
ATOM 2394 O O . GLN A 1 300 ? 6.382 -5.508 -17.440 1.00 75.06 300 GLN A O 1
ATOM 2399 N N . LEU A 1 301 ? 6.977 -3.329 -17.533 1.00 76.62 301 LEU A N 1
ATOM 2400 C CA . LEU A 1 301 ? 8.378 -3.527 -17.169 1.00 76.62 301 LEU A CA 1
ATOM 2401 C C . LEU A 1 301 ? 8.532 -4.224 -15.819 1.00 76.62 301 LEU A C 1
ATOM 2403 O O . LEU A 1 301 ? 9.404 -5.080 -15.674 1.00 76.62 301 LEU A O 1
ATOM 2407 N N . CYS A 1 302 ? 7.682 -3.878 -14.843 1.00 73.44 302 CYS A N 1
ATOM 2408 C CA . CYS A 1 302 ? 7.633 -4.573 -13.569 1.00 73.44 302 CYS A CA 1
ATOM 2409 C C . CYS A 1 302 ? 7.544 -6.072 -13.844 1.00 73.44 302 CYS A C 1
ATOM 2411 O O . CYS A 1 302 ? 8.466 -6.779 -13.470 1.00 73.44 302 CYS A O 1
ATOM 2413 N N . PHE A 1 303 ? 6.556 -6.553 -14.589 1.00 75.44 303 PHE A N 1
ATOM 2414 C CA . PHE A 1 303 ? 6.370 -7.989 -14.844 1.00 75.44 303 PHE A CA 1
ATOM 2415 C C . PHE A 1 303 ? 7.240 -8.554 -15.975 1.00 75.44 303 PHE A C 1
ATOM 2417 O O . PHE A 1 303 ? 6.865 -9.535 -16.606 1.00 75.44 303 PHE A O 1
ATOM 2424 N N . GLY A 1 304 ? 8.404 -7.953 -16.233 1.00 73.00 304 GLY A N 1
ATOM 2425 C CA . GLY A 1 304 ? 9.365 -8.469 -17.202 1.00 73.00 304 GLY A CA 1
ATOM 2426 C C . GLY A 1 304 ? 8.953 -8.264 -18.657 1.00 73.00 304 GLY A C 1
ATOM 2427 O O . GLY A 1 304 ? 9.556 -8.864 -19.532 1.00 73.00 304 GLY A O 1
ATOM 2428 N N . MET A 1 305 ? 7.965 -7.420 -18.947 1.00 76.56 305 MET A N 1
ATOM 2429 C CA . MET A 1 305 ? 7.560 -7.119 -20.317 1.00 76.56 305 MET A CA 1
ATOM 2430 C C . MET A 1 305 ? 8.097 -5.756 -20.739 1.00 76.56 305 MET A C 1
ATOM 2432 O O . MET A 1 305 ? 7.827 -4.755 -20.079 1.00 76.56 305 MET A O 1
ATOM 2436 N N . ALA A 1 306 ? 8.818 -5.690 -21.855 1.00 79.00 306 ALA A N 1
ATOM 2437 C CA . ALA A 1 306 ? 9.234 -4.414 -22.434 1.00 79.00 306 ALA A CA 1
ATOM 2438 C C . ALA A 1 306 ? 8.581 -4.209 -23.811 1.00 79.00 306 ALA A C 1
ATOM 2440 O O . ALA A 1 306 ? 8.653 -5.110 -24.653 1.00 79.00 306 ALA A O 1
ATOM 2441 N N . PRO A 1 307 ? 7.938 -3.054 -24.065 1.00 76.19 307 PRO A N 1
ATOM 2442 C CA . PRO A 1 307 ? 7.417 -2.743 -25.389 1.00 76.19 307 PRO A CA 1
ATOM 2443 C C . PRO A 1 307 ? 8.568 -2.571 -26.387 1.00 76.19 307 PRO A C 1
ATOM 2445 O O . PRO A 1 307 ? 9.653 -2.109 -26.036 1.00 76.19 307 PRO A O 1
ATOM 2448 N N . THR A 1 308 ? 8.321 -2.922 -27.644 1.00 77.31 308 THR A N 1
ATOM 2449 C CA . THR A 1 308 ? 9.246 -2.698 -28.765 1.00 77.31 308 THR A CA 1
ATOM 2450 C C . THR A 1 308 ? 8.730 -1.610 -29.703 1.00 77.31 308 THR A C 1
ATOM 2452 O O . THR A 1 308 ? 7.593 -1.149 -29.575 1.00 77.31 308 THR A O 1
ATOM 2455 N N . ILE A 1 309 ? 9.523 -1.264 -30.720 1.00 79.94 309 ILE A N 1
ATOM 2456 C CA . ILE A 1 309 ? 9.092 -0.404 -31.834 1.00 79.94 309 ILE A CA 1
ATOM 2457 C C . ILE A 1 309 ? 7.915 -0.980 -32.640 1.00 79.94 309 ILE A C 1
ATOM 2459 O O . ILE A 1 309 ? 7.263 -0.243 -33.370 1.00 79.94 309 ILE A O 1
ATOM 2463 N N . PHE A 1 310 ? 7.626 -2.279 -32.505 1.00 77.69 310 PHE A N 1
ATOM 2464 C CA . PHE A 1 310 ? 6.515 -2.953 -33.181 1.00 77.69 310 PHE A CA 1
ATOM 2465 C C . PHE A 1 310 ? 5.235 -2.978 -32.334 1.00 77.69 310 PHE A C 1
ATOM 2467 O O . PHE A 1 310 ? 4.223 -3.521 -32.770 1.00 77.69 310 PHE A O 1
ATOM 2474 N N . THR A 1 311 ? 5.262 -2.414 -31.122 1.00 73.44 311 THR A N 1
ATOM 2475 C CA . THR A 1 311 ? 4.096 -2.393 -30.231 1.00 73.44 311 THR A CA 1
ATOM 2476 C C . THR A 1 311 ? 2.990 -1.534 -30.833 1.00 73.44 311 THR A C 1
ATOM 2478 O O . THR A 1 311 ? 3.148 -0.322 -30.980 1.00 73.44 311 THR A O 1
ATOM 2481 N N . ASN A 1 312 ? 1.832 -2.133 -31.102 1.00 69.75 312 ASN A N 1
ATOM 2482 C CA . ASN A 1 312 ? 0.633 -1.363 -31.399 1.00 69.75 312 ASN A CA 1
ATOM 2483 C C . ASN A 1 312 ? 0.044 -0.810 -30.088 1.00 69.75 312 ASN A C 1
ATOM 2485 O O . ASN A 1 312 ? -0.414 -1.577 -29.241 1.00 69.75 312 ASN A O 1
ATOM 2489 N N . GLN A 1 313 ? 0.042 0.517 -29.921 1.00 64.56 313 GLN A N 1
ATOM 2490 C CA . GLN A 1 313 ? -0.431 1.187 -28.700 1.00 64.56 313 GLN A CA 1
ATOM 2491 C C . GLN A 1 313 ? -1.913 0.920 -28.379 1.00 64.56 313 GLN A C 1
ATOM 2493 O O . GLN A 1 313 ? -2.329 1.082 -27.231 1.00 64.56 313 GLN A O 1
ATOM 2498 N N . GLU A 1 314 ? -2.707 0.490 -29.361 1.00 59.84 314 GLU A N 1
ATOM 2499 C CA . GLU A 1 314 ? -4.133 0.204 -29.180 1.00 59.84 314 GLU A CA 1
ATOM 2500 C C . GLU A 1 314 ? -4.402 -1.205 -28.628 1.00 59.84 314 GLU A C 1
ATOM 2502 O O . GLU A 1 314 ? -5.449 -1.447 -28.019 1.00 59.84 314 GLU A O 1
ATOM 2507 N N . LYS A 1 315 ? -3.461 -2.146 -28.790 1.00 63.06 315 LYS A N 1
ATOM 2508 C CA . LYS A 1 315 ? -3.654 -3.546 -28.399 1.00 63.06 315 LYS A CA 1
ATOM 2509 C C . LYS A 1 315 ? -3.058 -3.806 -27.017 1.00 63.06 315 LYS A C 1
ATOM 2511 O O . LYS A 1 315 ? -1.856 -3.684 -26.797 1.00 63.06 315 LYS A O 1
ATOM 2516 N N . LYS A 1 316 ? -3.903 -4.204 -26.063 1.00 62.25 316 LYS A N 1
ATOM 2517 C CA . LYS A 1 316 ? -3.434 -4.697 -24.761 1.00 62.25 316 LYS A CA 1
ATOM 2518 C C . LYS A 1 316 ? -2.797 -6.066 -24.970 1.00 62.25 316 LYS A C 1
ATOM 2520 O O . LYS A 1 316 ? -3.491 -6.998 -25.351 1.00 62.25 316 LYS A O 1
ATOM 2525 N N . VAL A 1 317 ? -1.496 -6.163 -24.722 1.00 61.25 317 VAL A N 1
ATOM 2526 C CA . VAL A 1 317 ? -0.765 -7.431 -24.745 1.00 61.25 317 VAL A CA 1
ATOM 2527 C C . VAL A 1 317 ? -0.643 -7.934 -23.311 1.00 61.25 317 VAL A C 1
ATOM 2529 O O . VAL A 1 317 ? -0.080 -7.245 -22.455 1.00 61.25 317 VAL A O 1
ATOM 2532 N N . TYR A 1 318 ? -1.210 -9.107 -23.044 1.00 62.56 318 TYR A N 1
ATOM 2533 C CA . TYR A 1 318 ? -1.061 -9.803 -21.769 1.00 62.56 318 TYR A CA 1
ATOM 2534 C C . TYR A 1 318 ? 0.178 -10.714 -21.795 1.00 62.56 318 TYR A C 1
ATOM 2536 O O . TYR A 1 318 ? 0.640 -11.120 -22.863 1.00 62.56 318 TYR A O 1
ATOM 2544 N N . ALA A 1 319 ? 0.746 -11.012 -20.622 1.00 59.06 319 ALA A N 1
ATOM 2545 C CA . ALA A 1 319 ? 2.005 -11.762 -20.504 1.00 59.06 319 ALA A CA 1
ATOM 2546 C C . ALA A 1 319 ? 1.927 -13.179 -21.105 1.00 59.06 319 ALA A C 1
ATOM 2548 O O . ALA A 1 319 ? 2.903 -13.692 -21.643 1.00 59.06 319 ALA A O 1
ATOM 2549 N N . ASP A 1 320 ? 0.750 -13.792 -21.063 1.00 61.62 320 ASP A N 1
ATOM 2550 C CA . ASP A 1 320 ? 0.429 -15.092 -21.649 1.00 61.62 320 ASP A CA 1
ATOM 2551 C C . ASP A 1 320 ? 0.198 -15.050 -23.175 1.00 61.62 320 ASP A C 1
ATOM 2553 O O . ASP A 1 320 ? 0.354 -16.068 -23.862 1.00 61.62 320 ASP A O 1
ATOM 2557 N N . GLU A 1 321 ? -0.116 -13.874 -23.723 1.00 60.03 321 GLU A N 1
ATOM 2558 C CA . GLU A 1 321 ? -0.419 -13.656 -25.145 1.00 60.03 321 GLU A CA 1
ATOM 2559 C C . GLU A 1 321 ? 0.781 -13.158 -25.967 1.00 60.03 321 GLU A C 1
ATOM 2561 O O . GLU A 1 321 ? 0.810 -13.304 -27.193 1.00 60.03 321 GLU A O 1
ATOM 2566 N N . ALA A 1 322 ? 1.790 -12.591 -25.310 1.00 59.44 322 ALA A N 1
ATOM 2567 C CA . ALA A 1 322 ? 2.984 -12.030 -25.927 1.00 59.44 322 ALA A CA 1
ATOM 2568 C C . ALA A 1 322 ? 3.903 -13.091 -26.565 1.00 59.44 322 ALA A C 1
ATOM 2570 O O . ALA A 1 322 ? 4.893 -13.527 -25.977 1.00 59.44 322 ALA A O 1
ATOM 2571 N N . LYS A 1 323 ? 3.595 -13.509 -27.796 1.00 61.75 323 LYS A N 1
ATOM 2572 C CA . LYS A 1 323 ? 4.388 -14.504 -28.551 1.00 61.75 323 LYS A CA 1
ATOM 2573 C C . LYS A 1 323 ? 5.075 -13.946 -29.804 1.00 61.75 323 LYS A C 1
ATOM 2575 O O . LYS A 1 323 ? 5.697 -14.711 -30.535 1.00 61.75 323 LYS A O 1
ATOM 2580 N N . GLY A 1 324 ? 4.948 -12.644 -30.069 1.00 71.12 324 GLY A N 1
ATOM 2581 C CA . GLY A 1 324 ? 5.477 -11.980 -31.267 1.00 71.12 324 GLY A CA 1
ATOM 2582 C C . GLY A 1 324 ? 6.527 -10.909 -30.970 1.00 71.12 324 GLY A C 1
ATOM 2583 O O . GLY A 1 324 ? 6.812 -10.605 -29.815 1.00 71.12 324 GLY A O 1
ATOM 2584 N N . ALA A 1 325 ? 7.066 -10.295 -32.028 1.00 74.00 325 ALA A N 1
ATOM 2585 C CA . ALA A 1 325 ? 8.072 -9.231 -31.938 1.00 74.00 325 ALA A CA 1
ATOM 2586 C C . ALA A 1 325 ? 7.551 -7.925 -31.303 1.00 74.00 325 ALA A C 1
ATOM 2588 O O . ALA A 1 325 ? 8.334 -7.015 -31.068 1.00 74.00 325 ALA A O 1
ATOM 2589 N N . GLU A 1 326 ? 6.248 -7.826 -31.019 1.00 75.06 326 GLU A N 1
ATOM 2590 C CA . GLU A 1 326 ? 5.605 -6.648 -30.426 1.00 75.06 326 GLU A CA 1
ATOM 2591 C C . GLU A 1 326 ? 6.091 -6.373 -28.992 1.00 75.06 326 GLU A C 1
ATOM 2593 O O . GLU A 1 326 ? 6.204 -5.216 -28.598 1.00 75.06 326 GLU A O 1
ATOM 2598 N N . SER A 1 327 ? 6.464 -7.399 -28.222 1.00 77.69 327 SER A N 1
ATOM 2599 C CA . SER A 1 327 ? 6.898 -7.243 -26.826 1.00 77.69 327 SER A CA 1
ATOM 2600 C C . SER A 1 327 ? 8.045 -8.184 -26.471 1.00 77.69 327 SER A C 1
ATOM 2602 O O . SER A 1 327 ? 7.994 -9.368 -26.802 1.00 77.69 327 SER A O 1
ATOM 2604 N N . LEU A 1 328 ? 9.032 -7.686 -25.727 1.00 80.25 328 LEU A N 1
ATOM 2605 C CA . LEU A 1 328 ? 10.112 -8.493 -25.163 1.00 80.25 328 LEU A CA 1
ATOM 2606 C C . LEU A 1 328 ? 9.657 -9.127 -23.848 1.00 80.25 328 LEU A C 1
ATOM 2608 O O . LEU A 1 328 ? 9.186 -8.415 -22.961 1.00 80.25 328 LEU A O 1
ATOM 2612 N N . GLN A 1 329 ? 9.853 -10.437 -23.710 1.00 81.12 329 GLN A N 1
ATOM 2613 C CA . GLN A 1 329 ? 9.621 -11.174 -22.469 1.00 81.12 329 GLN A CA 1
ATOM 2614 C C . GLN A 1 329 ? 10.964 -11.410 -21.768 1.00 81.12 329 GLN A C 1
ATOM 2616 O O . GLN A 1 329 ? 11.826 -12.143 -22.253 1.00 81.12 329 GLN A O 1
ATOM 2621 N N . LEU A 1 330 ? 11.146 -10.741 -20.636 1.00 78.06 330 LEU A N 1
ATOM 2622 C CA . LEU A 1 330 ? 12.384 -10.617 -19.867 1.00 78.06 330 LEU A CA 1
ATOM 2623 C C . LEU A 1 330 ? 12.203 -11.049 -18.397 1.00 78.06 330 LEU A C 1
ATOM 2625 O O . LEU A 1 330 ? 13.064 -10.762 -17.568 1.00 78.06 330 LEU A O 1
ATOM 2629 N N . GLY A 1 331 ? 11.088 -11.700 -18.046 1.00 70.50 331 GLY A N 1
ATOM 2630 C CA . GLY A 1 331 ? 10.768 -12.094 -16.667 1.00 70.50 331 GLY A CA 1
ATOM 2631 C C . GLY A 1 331 ? 11.544 -13.315 -16.160 1.00 70.50 331 GLY A C 1
ATOM 2632 O O . GLY A 1 331 ? 11.656 -13.529 -14.951 1.00 70.50 331 GLY A O 1
ATOM 2633 N N . SER A 1 332 ? 12.122 -14.112 -17.061 1.00 74.25 332 SER A N 1
ATOM 2634 C CA . SER A 1 332 ? 12.994 -15.246 -16.739 1.00 74.25 332 SER A CA 1
ATOM 2635 C C . SER A 1 332 ? 13.984 -15.530 -17.867 1.00 74.25 332 SER A C 1
ATOM 2637 O O . SER A 1 332 ? 13.768 -15.142 -19.013 1.00 74.25 332 SER A O 1
ATOM 2639 N N . PHE A 1 333 ? 15.050 -16.282 -17.584 1.00 78.00 333 PHE A N 1
ATOM 2640 C CA . PHE A 1 333 ? 15.984 -16.716 -18.629 1.00 78.00 333 PHE A CA 1
ATOM 2641 C C . PHE A 1 333 ? 15.309 -17.541 -19.735 1.00 78.00 333 PHE A C 1
ATOM 2643 O O . PHE A 1 333 ? 15.627 -17.375 -20.912 1.00 78.00 333 PHE A O 1
ATOM 2650 N N . ALA A 1 334 ? 14.315 -18.363 -19.385 1.00 77.94 334 ALA A N 1
ATOM 2651 C CA . ALA A 1 334 ? 13.536 -19.119 -20.361 1.00 77.94 334 ALA A CA 1
ATOM 2652 C C . ALA A 1 334 ? 12.706 -18.203 -21.281 1.00 77.94 334 ALA A C 1
ATOM 2654 O O . ALA A 1 334 ? 12.613 -18.450 -22.484 1.00 77.94 334 ALA A O 1
ATOM 2655 N N . GLU A 1 335 ? 12.117 -17.138 -20.736 1.00 77.81 335 GLU A N 1
ATOM 2656 C CA . GLU A 1 335 ? 11.388 -16.123 -21.507 1.00 77.81 335 GLU A CA 1
ATOM 2657 C C . GLU A 1 335 ? 12.314 -15.281 -22.386 1.00 77.81 335 GLU A C 1
ATOM 2659 O O . GLU A 1 335 ? 11.993 -15.049 -23.553 1.00 77.81 335 GLU A O 1
ATOM 2664 N N . ILE A 1 336 ? 13.497 -14.919 -21.880 1.00 82.31 336 ILE A N 1
ATOM 2665 C CA . ILE A 1 336 ? 14.534 -14.240 -22.667 1.00 82.31 336 ILE A CA 1
ATOM 2666 C C . ILE A 1 336 ? 14.924 -15.116 -23.860 1.00 82.31 336 ILE A C 1
ATOM 2668 O O . ILE A 1 336 ? 14.924 -14.648 -24.996 1.00 82.31 336 ILE A O 1
ATOM 2672 N N . ALA A 1 337 ? 15.175 -16.409 -23.638 1.00 82.69 337 ALA A N 1
ATOM 2673 C CA . ALA A 1 337 ? 15.503 -17.345 -24.709 1.00 82.69 337 ALA A CA 1
ATOM 2674 C C . ALA A 1 337 ? 14.379 -17.454 -25.754 1.00 82.69 337 ALA A C 1
ATOM 2676 O O . ALA A 1 337 ? 14.657 -17.475 -26.951 1.00 82.69 337 ALA A O 1
ATOM 2677 N N . LYS A 1 338 ? 13.108 -17.507 -25.324 1.00 82.44 338 LYS A N 1
ATOM 2678 C CA . LYS A 1 338 ? 11.951 -17.504 -26.239 1.00 82.44 338 LYS A CA 1
ATOM 2679 C C . LYS A 1 338 ? 11.899 -16.220 -27.065 1.00 82.44 338 LYS A C 1
ATOM 2681 O O . LYS A 1 338 ? 11.716 -16.302 -28.275 1.00 82.44 338 LYS A O 1
ATOM 2686 N N . THR A 1 339 ? 12.112 -15.068 -26.432 1.00 83.62 339 THR A N 1
ATOM 2687 C CA . THR A 1 339 ? 12.169 -13.771 -27.115 1.00 83.62 339 THR A CA 1
ATOM 2688 C C . THR A 1 339 ? 13.270 -13.775 -28.174 1.00 83.62 339 THR A C 1
ATOM 2690 O O . THR A 1 339 ? 12.998 -13.504 -29.336 1.00 83.62 339 THR A O 1
ATOM 2693 N N . LEU A 1 340 ? 14.492 -14.186 -27.830 1.00 85.25 340 LEU A N 1
ATOM 2694 C CA . LEU A 1 340 ? 15.619 -14.239 -28.771 1.00 85.25 340 LEU A CA 1
ATOM 2695 C C . LEU A 1 340 ? 15.350 -15.140 -29.988 1.00 85.25 340 LEU A C 1
ATOM 2697 O O . LEU A 1 340 ? 15.743 -14.796 -31.101 1.00 85.25 340 LEU A O 1
ATOM 2701 N N . VAL A 1 341 ? 14.632 -16.255 -29.806 1.00 85.69 341 VAL A N 1
ATOM 2702 C CA . VAL A 1 341 ? 14.193 -17.111 -30.923 1.00 85.69 341 VAL A CA 1
ATOM 2703 C C . VAL A 1 341 ? 13.230 -16.370 -31.852 1.00 85.69 341 VAL A C 1
ATOM 2705 O O . VAL A 1 341 ? 13.381 -16.457 -33.067 1.00 85.69 341 VAL A O 1
ATOM 2708 N N . VAL A 1 342 ? 12.266 -15.623 -31.304 1.00 85.25 342 VAL A N 1
ATOM 2709 C CA . VAL A 1 342 ? 11.302 -14.833 -32.097 1.00 85.25 342 VAL A CA 1
ATOM 2710 C C . VAL A 1 342 ? 12.009 -13.764 -32.936 1.00 85.25 342 VAL A C 1
ATOM 2712 O O . VAL A 1 342 ? 11.613 -13.523 -34.073 1.00 85.25 342 VAL A O 1
ATOM 2715 N N . PHE A 1 343 ? 13.083 -13.168 -32.412 1.00 83.25 343 PHE A N 1
ATOM 2716 C CA . PHE A 1 343 ? 13.902 -12.187 -33.134 1.00 83.25 343 PHE A CA 1
ATOM 2717 C C . PHE A 1 343 ? 14.942 -12.812 -34.081 1.00 83.25 343 PHE A C 1
ATOM 2719 O O . PHE A 1 343 ? 15.673 -12.079 -34.745 1.00 83.25 343 PHE A O 1
ATOM 2726 N N . GLY A 1 344 ? 15.009 -14.144 -34.177 1.00 83.56 344 GLY A N 1
ATOM 2727 C CA . GLY A 1 344 ? 15.920 -14.842 -35.085 1.00 83.56 344 GLY A CA 1
ATOM 2728 C C . GLY A 1 344 ? 17.390 -14.805 -34.657 1.00 83.56 344 GLY A C 1
ATOM 2729 O O . GLY A 1 344 ? 18.271 -14.909 -35.509 1.00 83.56 344 GLY A O 1
ATOM 2730 N N . CYS A 1 345 ? 17.674 -14.646 -33.360 1.00 85.88 345 CYS A N 1
ATOM 2731 C CA . CYS A 1 345 ? 19.040 -14.706 -32.838 1.00 85.88 345 CYS A CA 1
ATOM 2732 C C . CYS A 1 345 ? 19.657 -16.105 -33.007 1.00 85.88 345 CYS A C 1
ATOM 2734 O O . CYS A 1 345 ? 18.955 -17.115 -33.096 1.00 85.88 345 CYS A O 1
ATOM 2736 N N . ASP A 1 346 ? 20.990 -16.169 -33.021 1.00 88.88 346 ASP A N 1
ATOM 2737 C CA . ASP A 1 346 ? 21.717 -17.416 -33.231 1.00 88.88 346 ASP A CA 1
ATOM 2738 C C . ASP A 1 346 ? 21.515 -18.430 -32.088 1.00 88.88 346 ASP A C 1
ATOM 2740 O O . ASP A 1 346 ? 21.236 -18.093 -30.933 1.00 88.88 346 ASP A O 1
ATOM 2744 N N . ILE A 1 347 ? 21.699 -19.709 -32.423 1.00 86.38 347 ILE A N 1
ATOM 2745 C CA . ILE A 1 347 ? 21.471 -20.836 -31.512 1.00 86.38 347 ILE A CA 1
ATOM 2746 C C . ILE A 1 347 ? 22.394 -20.779 -30.286 1.00 86.38 347 ILE A C 1
ATOM 2748 O O . ILE A 1 347 ? 21.970 -21.183 -29.203 1.00 86.38 347 ILE A O 1
ATOM 2752 N N . ASN A 1 348 ? 23.623 -20.266 -30.411 1.00 84.75 348 ASN A N 1
ATOM 2753 C CA . ASN A 1 348 ? 24.548 -20.195 -29.279 1.00 84.75 348 ASN A CA 1
ATOM 2754 C C . ASN A 1 348 ? 24.069 -19.152 -28.263 1.00 84.75 348 ASN A C 1
ATOM 2756 O O . ASN A 1 348 ? 24.011 -19.446 -27.067 1.00 84.75 348 ASN A O 1
ATOM 2760 N N . THR A 1 349 ? 23.638 -17.982 -28.739 1.00 80.81 349 THR A N 1
ATOM 2761 C CA . THR A 1 349 ? 23.048 -16.926 -27.905 1.00 80.81 349 THR A CA 1
ATOM 2762 C C . THR A 1 349 ? 21.756 -17.391 -27.233 1.00 80.81 349 THR A C 1
ATOM 2764 O O . THR A 1 349 ? 21.566 -17.166 -26.040 1.00 80.81 349 THR A O 1
ATOM 2767 N N . VAL A 1 350 ? 20.881 -18.105 -27.947 1.00 82.88 350 VAL A N 1
ATOM 2768 C CA . VAL A 1 350 ? 19.657 -18.675 -27.353 1.00 82.88 350 VAL A CA 1
ATOM 2769 C C . VAL A 1 350 ? 19.991 -19.733 -26.295 1.00 82.88 350 VAL A C 1
ATOM 2771 O O . VAL A 1 350 ? 19.385 -19.749 -25.220 1.00 82.88 350 VAL A O 1
ATOM 2774 N N . ASN A 1 351 ? 20.954 -20.616 -26.569 1.00 83.12 351 ASN A N 1
ATOM 2775 C CA . ASN A 1 351 ? 21.323 -21.695 -25.654 1.00 83.12 351 ASN A CA 1
ATOM 2776 C C . ASN A 1 351 ? 21.975 -21.181 -24.370 1.00 83.12 351 ASN A C 1
ATOM 2778 O O . ASN A 1 351 ? 21.726 -21.765 -23.317 1.00 83.12 351 ASN A O 1
ATOM 2782 N N . TYR A 1 352 ? 22.712 -20.066 -24.419 1.00 79.62 352 TYR A N 1
ATOM 2783 C CA . TYR A 1 352 ? 23.257 -19.413 -23.224 1.00 79.62 352 TYR A CA 1
ATOM 2784 C C . TYR A 1 352 ? 22.185 -19.194 -22.142 1.00 79.62 352 TYR A C 1
ATOM 2786 O O . TYR A 1 352 ? 22.402 -19.500 -20.970 1.00 79.62 352 TYR A O 1
ATOM 2794 N N . PHE A 1 353 ? 20.992 -18.750 -22.542 1.00 76.19 353 PHE A N 1
ATOM 2795 C CA . PHE A 1 353 ? 19.876 -18.503 -21.628 1.00 76.19 353 PHE A CA 1
ATOM 2796 C C . PHE A 1 353 ? 19.063 -19.764 -21.273 1.00 76.19 353 PHE A C 1
ATOM 2798 O O . PHE A 1 353 ? 18.267 -19.732 -20.338 1.00 76.19 353 PHE A O 1
ATOM 2805 N N . ARG A 1 354 ? 19.268 -20.893 -21.966 1.00 73.50 354 ARG A N 1
ATOM 2806 C CA . ARG A 1 354 ? 18.606 -22.183 -21.678 1.00 73.50 354 ARG A CA 1
ATOM 2807 C C . ARG A 1 354 ? 19.396 -23.081 -20.721 1.00 73.50 354 ARG A C 1
ATOM 2809 O O . ARG A 1 354 ? 18.804 -23.925 -20.056 1.00 73.50 354 ARG A O 1
ATOM 2816 N N . VAL A 1 355 ? 20.718 -22.924 -20.629 1.00 60.25 355 VAL A N 1
ATOM 2817 C CA . VAL A 1 355 ? 21.574 -23.829 -19.829 1.00 60.25 355 VAL A CA 1
ATOM 2818 C C . VAL A 1 355 ? 21.337 -23.689 -18.315 1.00 60.25 355 VAL A C 1
ATOM 2820 O O . VAL A 1 355 ? 21.519 -24.649 -17.579 1.00 60.25 355 VAL A O 1
ATOM 2823 N N . ASN A 1 356 ? 20.844 -22.539 -17.845 1.00 56.41 356 ASN A N 1
ATOM 2824 C CA . ASN A 1 356 ? 20.624 -22.258 -16.417 1.00 56.41 356 ASN A CA 1
ATOM 2825 C C . ASN A 1 356 ? 19.142 -22.311 -15.995 1.00 56.41 356 ASN A C 1
ATOM 2827 O O . ASN A 1 356 ? 18.725 -21.579 -15.095 1.00 56.41 356 ASN A O 1
ATOM 2831 N N . THR A 1 357 ? 18.328 -23.149 -16.643 1.00 53.97 357 THR A N 1
ATOM 2832 C CA . THR A 1 357 ? 16.877 -23.201 -16.374 1.00 53.97 357 THR A CA 1
ATOM 2833 C C . THR A 1 357 ? 16.559 -23.715 -14.960 1.00 53.97 357 THR A C 1
ATOM 2835 O O . THR A 1 357 ? 15.628 -23.222 -14.331 1.00 53.97 357 THR A O 1
ATOM 2838 N N . ASP A 1 358 ? 17.390 -24.599 -14.398 1.00 49.38 358 ASP A N 1
ATOM 2839 C CA . ASP A 1 358 ? 17.196 -25.163 -13.048 1.00 49.38 358 ASP A CA 1
ATOM 2840 C C . ASP A 1 358 ? 17.511 -24.163 -11.913 1.00 49.38 358 ASP A C 1
ATOM 2842 O O . ASP A 1 358 ? 17.188 -24.399 -10.750 1.00 49.38 358 ASP A O 1
ATOM 2846 N N . GLN A 1 359 ? 18.111 -23.013 -12.245 1.00 47.41 359 GLN A N 1
ATOM 2847 C CA . GLN A 1 359 ? 18.323 -21.875 -11.341 1.00 47.41 359 GLN A CA 1
ATOM 2848 C C . GLN A 1 359 ? 17.430 -20.677 -11.690 1.00 47.41 359 GLN A C 1
ATOM 2850 O O . GLN A 1 359 ? 17.733 -19.554 -11.276 1.00 47.41 359 GLN A O 1
ATOM 2855 N N . ALA A 1 360 ? 16.350 -20.882 -12.454 1.00 43.62 360 ALA A N 1
ATOM 2856 C CA . ALA A 1 360 ? 15.418 -19.831 -12.849 1.00 43.62 360 ALA A CA 1
ATOM 2857 C C . ALA A 1 360 ? 14.651 -19.279 -11.635 1.00 43.62 360 ALA A C 1
ATOM 2859 O O . ALA A 1 360 ? 13.472 -19.542 -11.419 1.00 43.62 360 ALA A O 1
ATOM 2860 N N . ARG A 1 361 ? 15.328 -18.461 -10.829 1.00 46.53 361 ARG A N 1
ATOM 2861 C CA . ARG A 1 361 ? 14.670 -17.483 -9.976 1.00 46.53 361 ARG A CA 1
ATOM 2862 C C . ARG A 1 361 ? 13.893 -16.567 -10.908 1.00 46.53 361 ARG A C 1
ATOM 2864 O O . ARG A 1 361 ? 14.484 -15.979 -11.812 1.00 46.53 361 ARG A O 1
ATOM 2871 N N . HIS A 1 362 ? 12.594 -16.425 -10.674 1.00 46.19 362 HIS A N 1
ATOM 2872 C CA . HIS A 1 362 ? 11.821 -15.323 -11.229 1.00 46.19 362 HIS A CA 1
ATOM 2873 C C . HIS A 1 362 ? 12.382 -14.019 -10.648 1.00 46.19 362 HIS A C 1
ATOM 2875 O O . HIS A 1 362 ? 11.958 -13.515 -9.611 1.00 46.19 362 HIS A O 1
ATOM 2881 N N . SER A 1 363 ? 13.436 -13.501 -11.268 1.00 45.91 363 SER A N 1
ATOM 2882 C CA . SER A 1 363 ? 13.963 -12.184 -10.975 1.00 45.91 363 SER A CA 1
ATOM 2883 C C . SER A 1 363 ? 13.062 -11.185 -11.682 1.00 45.91 363 SER A C 1
ATOM 2885 O O . SER A 1 363 ? 13.160 -11.010 -12.893 1.00 45.91 363 SER A O 1
ATOM 2887 N N . HIS A 1 364 ? 12.195 -10.508 -10.927 1.00 47.09 364 HIS A N 1
ATOM 2888 C CA . HIS A 1 364 ? 11.633 -9.233 -11.374 1.00 47.09 364 HIS A CA 1
ATOM 2889 C C . HIS A 1 364 ? 12.776 -8.361 -11.918 1.00 47.09 364 HIS A C 1
ATOM 2891 O O . HIS A 1 364 ? 13.874 -8.404 -11.364 1.00 47.09 364 HIS A O 1
ATOM 2897 N N . LEU A 1 365 ? 12.534 -7.533 -12.938 1.00 45.94 365 LEU A N 1
ATOM 2898 C CA . LEU A 1 365 ? 13.568 -6.732 -13.628 1.00 45.94 365 LEU A CA 1
ATOM 2899 C C . LEU A 1 365 ? 14.392 -5.806 -12.694 1.00 45.94 365 LEU A C 1
ATOM 2901 O O . LEU A 1 365 ? 15.423 -5.262 -13.078 1.00 45.94 365 LEU A O 1
ATOM 2905 N N . PHE A 1 366 ? 13.965 -5.665 -11.436 1.00 45.84 366 PHE A N 1
ATOM 2906 C CA . PHE A 1 366 ? 14.637 -4.924 -10.369 1.00 45.84 366 PHE A CA 1
ATOM 2907 C C . PHE A 1 366 ? 15.534 -5.781 -9.451 1.00 45.84 366 PHE A C 1
ATOM 2909 O O . PHE A 1 366 ? 16.202 -5.243 -8.568 1.00 45.84 366 PHE A O 1
ATOM 2916 N N . ALA A 1 367 ? 15.609 -7.098 -9.645 1.00 37.38 367 ALA A N 1
ATOM 2917 C CA . ALA A 1 367 ? 16.459 -7.998 -8.872 1.00 37.38 367 ALA A CA 1
ATOM 2918 C C . ALA A 1 367 ? 17.894 -8.034 -9.415 1.00 37.38 367 ALA A C 1
ATOM 2920 O O . ALA A 1 367 ? 18.386 -9.047 -9.891 1.00 37.38 367 ALA A O 1
ATOM 2921 N N . GLY A 1 368 ? 18.599 -6.915 -9.250 1.00 30.09 368 GLY A N 1
ATOM 2922 C CA . GLY A 1 368 ? 20.059 -6.875 -9.301 1.00 30.09 368 GLY A CA 1
ATOM 2923 C C . GLY A 1 368 ? 20.676 -6.661 -10.686 1.00 30.09 368 GLY A C 1
ATOM 2924 O O . GLY A 1 368 ? 20.465 -7.419 -11.620 1.00 30.09 368 GLY A O 1
ATOM 2925 N N . LYS A 1 369 ? 21.564 -5.658 -10.721 1.00 28.81 369 LYS A N 1
ATOM 2926 C CA . LYS A 1 369 ? 22.390 -5.167 -11.836 1.00 28.81 369 LYS A CA 1
ATOM 2927 C C . LYS A 1 369 ? 21.631 -4.323 -12.858 1.00 28.81 369 LYS A C 1
ATOM 2929 O O . LYS A 1 369 ? 21.202 -4.765 -13.913 1.00 28.81 369 LYS A O 1
ATOM 2934 N N . SER A 1 370 ? 21.623 -3.034 -12.546 1.00 27.98 370 SER A N 1
ATOM 2935 C CA . SER A 1 370 ? 21.274 -1.868 -13.356 1.00 27.98 370 SER A CA 1
ATOM 2936 C C . SER A 1 370 ? 22.017 -1.742 -14.703 1.00 27.98 370 SER A C 1
ATOM 2938 O O . SER A 1 370 ? 22.052 -0.652 -15.258 1.00 27.98 370 SER A O 1
ATOM 2940 N N . SER A 1 371 ? 22.649 -2.791 -15.239 1.00 25.69 371 SER A N 1
ATOM 2941 C CA . SER A 1 371 ? 23.476 -2.689 -16.448 1.00 25.69 371 SER A CA 1
ATOM 2942 C C . SER A 1 371 ? 22.697 -2.858 -17.753 1.00 25.69 371 SER A C 1
ATOM 2944 O O . SER A 1 371 ? 23.155 -2.358 -18.770 1.00 25.69 371 SER A O 1
ATOM 2946 N N . LEU A 1 372 ? 21.530 -3.518 -17.758 1.00 31.55 372 LEU A N 1
ATOM 2947 C CA . LEU A 1 372 ? 20.780 -3.737 -19.006 1.00 31.55 372 LEU A CA 1
ATOM 2948 C C . LEU A 1 372 ? 19.907 -2.540 -19.419 1.00 31.55 372 LEU A C 1
ATOM 2950 O O . LEU A 1 372 ? 19.710 -2.314 -20.607 1.00 31.55 372 LEU A O 1
ATOM 2954 N N . ILE A 1 373 ? 19.433 -1.738 -18.459 1.00 34.75 373 ILE A N 1
ATOM 2955 C CA . ILE A 1 373 ? 18.564 -0.580 -18.744 1.00 34.75 373 ILE A CA 1
ATOM 2956 C C . ILE A 1 373 ? 19.340 0.552 -19.440 1.00 34.75 373 ILE A C 1
ATOM 2958 O O . ILE A 1 373 ? 18.758 1.296 -20.219 1.00 34.75 373 ILE A O 1
ATOM 2962 N N . TYR A 1 374 ? 20.662 0.633 -19.261 1.00 26.05 374 TYR A N 1
ATOM 2963 C CA . TYR A 1 374 ? 21.499 1.588 -19.996 1.00 26.05 374 TYR A CA 1
ATOM 2964 C C . TYR A 1 374 ? 21.746 1.210 -21.464 1.00 26.05 374 TYR A C 1
ATOM 2966 O O . TYR A 1 374 ? 22.278 2.031 -22.199 1.00 26.05 374 TYR A O 1
ATOM 2974 N N . MET A 1 375 ? 21.390 -0.004 -21.902 1.00 24.05 375 MET A N 1
ATOM 2975 C CA . MET A 1 375 ? 21.703 -0.478 -23.258 1.00 24.05 375 MET A CA 1
ATOM 2976 C C . MET A 1 375 ? 20.520 -0.389 -24.236 1.00 24.05 375 MET A C 1
ATOM 2978 O O . MET A 1 375 ? 20.692 -0.696 -25.410 1.00 24.05 375 MET A O 1
ATOM 2982 N N . ILE A 1 376 ? 19.329 0.009 -23.767 1.00 27.06 376 ILE A N 1
ATOM 2983 C CA . ILE A 1 376 ? 18.096 0.085 -24.581 1.00 27.06 376 ILE A CA 1
ATOM 2984 C C . ILE A 1 376 ? 17.436 1.485 -24.497 1.00 27.06 376 ILE A C 1
ATOM 2986 O O . ILE A 1 376 ? 16.306 1.665 -24.941 1.00 27.06 376 ILE A O 1
ATOM 2990 N N . MET A 1 377 ? 18.129 2.499 -23.962 1.00 25.80 377 MET A N 1
ATOM 2991 C CA . MET A 1 377 ? 17.739 3.908 -24.144 1.00 25.80 377 MET A CA 1
ATOM 2992 C C . MET A 1 377 ? 18.627 4.596 -25.167 1.00 25.80 377 MET A C 1
ATOM 2994 O O . MET A 1 377 ? 19.863 4.427 -25.061 1.00 25.80 377 MET A O 1
#

Organism: NCBI:txid2364996

pLDDT: mean 78.18, std 16.58, range [24.05, 97.31]

Radius of gyration: 34.51 Å; chains: 1; bounding box: 68×87×133 Å

Foldseek 3Di:
DDDDDDDDDDDDDDPPVVVVVVVVVVVVVVVVVVVVVVVVVVVVVVVQVVLAPQLVQLDCQAQNLQVVQWDWDQDVVVRHTWIKGKAKAKFKAFPPDQADPLGGQVPDPDQLAHKAFLQLDPVLCSRAPDPVRVVVVVVVVVVVDPDPDFPNRYDQVRVLSNLQSVLNNQALVQQVVVLVVVVVVVVVVDDDPDPPDRPVVQQRMTMIIGIDMDIPVPDDPVDSHDDYHYDPLRVLLSCLQQQKFWQADAPPQQWTWIGGQQKIKTWHQDPPPGIDIGIGGRDHGDNYDPGDRNHPQVSCLQQQKHADPLADPVDDADPVRPQAQGIQRGQWLLSNLSNCVRVVHDPVVSVVSVVCPVVTRRRRNRNDDPPVVVVPD

Sequence (377 aa):
MSSTATAVPDSGGGGSSDDNAELIIAVVALVISILAFVIAILQALQQYLATATGWSSCSEAVIGKWHNFARRKMVWTELRFDVQFEAPVIFVARPSNTRGPLGDDALAKDESKKIIRLDGSPDNFKYTDTTAEFNDEYKQSTLKKVIHTADNEKATWYALLMAIVRMEQESREWQCKKSTEYNEWIKKAGPRQIETEEPHAHHSLLVMMQRKRRTWDSMPKDFAKPYATTTISHIVEIAGMLGIHWRQFDLNNDQYRAQGNGFVIYGSYTDGLGITFNFQKQGPTWFEKNRVVPSYNVKQLCFGMAPTIFTNQEKKVYADEAKGAESLQLGSFAEIAKTLVVFGCDINTVNYFRVNTDQARHSHLFAGKSSLIYMIM